Protein AF-A0A956M4M8-F1 (afdb_monomer)

Foldseek 3Di:
DLLDPDDDLDDDDDCPPLDDAAPQARDLEDEDQDDDQALVSVCSVLVSNPDDNGPLNVLVVVLVVQLVVDDDDPDDDPDDCPDDPSPDCDPVSHRHYHYDDDPPDCVVLSVLVNLLNNVVVLCCQFPNVDDPDDDDSDDDPVVSVVVVPDDRDDDPDDGHGPDDDDVVVVDDDDDPDPADPVNVVVLLVLLVCLVVVLVVVLVVPPDDDDDDPDDDDPPPFQDWDKAWDPPVVPPDRQKTKIWTFGDDDDPPTFIWIKMWGWDDDPPWIKIKIKTWQAKAFCVVCVVVVVVLCVVAPWDWDWDQDPVSRITTIMTMDMDTDDPSVCVSVRVSVRCSRRRVSSVVVNCVRPVPDRDDPVVCVVVVVVVNVVRD

Sequence (372 aa):
QFRMPGYPLVLVSTDVLQEGEDLHTFCSDVFHYGVAWTPSSMEQRIGRIDRVRSQTDRRLARLSSLADSRSPEPDSDASDRDAGAGAAIADQDKLQVYIPHLEDTVEVLQVRRVLSRMNTFLRLMHEGLTVDKREERRIDVKREIALFDRVVPQITEVLRTAFPINDALLNGRSRDLTIESTDVDEIQQRFAALPDVLKRLRKSTEGWVVERDGAVAPDEESIVPLEWEPMGSSPRRGFLLASARLPFRLRGGRVQPFSLLLGSHHRVPSVRCISPIGVVEFSQQVEQIRAWSERSHVRIGAIATKDHRSYNLTVEGDVLLGDPSHDAQRVASLIGRIVTSADRLEADLLPDRDRPLEEFRDNLDREGLYDE

Secondary structure (DSSP, 8-state):
-TTSTTS-S-----GGGGSS---TTT--EEE-SS--SSHHHHHHHHTTTSSTT-HHHHHHHHHHHHHHH-PPPS-S-TT--PPP-S----GGGSPEEE----TTSTHHHHHHHHHHHHHHHHHHHHT-----S---SS--HHHHHTTTT-PPPP--SPP--SSPP-HHHH---PPPPSS-HHHHHHHHHHHHTHHHHHHHHHHH-S------TT-----TTS---EEEPPGGG---TTEEEEEEEE--SSTT-EEEEEEEEEEEETTEEEEEEEEEEEEEEHHHHHHHHHHHHTT-SSEEEEEE-TTSSEEEEEEEEEEE--SHHHHHHHHHHHHHHHHHHHHHHHHHH-TT----HHHHHHHHHHHTTTT-

Nearest PDB structures (foldseek):
  3p0l-assembly1_A  TM=2.261E-01  e=3.678E-02  Homo sapiens
  7xzi-assembly1_9  TM=1.559E-01  e=6.249E+00  Chlamydomonas reinhardtii

pLDDT: mean 70.41, std 16.11, range [28.67, 92.25]

Radius of gyration: 26.83 Å; Cα contacts (8 Å, |Δi|>4): 400; chains: 1; bounding box: 57×56×78 Å

Structure (mmCIF, N/CA/C/O backbone):
data_AF-A0A956M4M8-F1
#
_entry.id   AF-A0A956M4M8-F1
#
loop_
_atom_site.group_PDB
_atom_site.id
_atom_site.type_symbol
_atom_site.label_atom_id
_atom_site.label_alt_id
_atom_site.label_comp_id
_atom_site.label_asym_id
_atom_site.label_entity_id
_atom_site.label_seq_id
_atom_site.pdbx_PDB_ins_code
_atom_site.Cartn_x
_atom_site.Cartn_y
_atom_site.Cartn_z
_atom_site.occupancy
_atom_site.B_iso_or_equiv
_atom_site.auth_seq_id
_atom_site.auth_comp_id
_atom_site.auth_asym_id
_atom_site.auth_atom_id
_atom_site.pdbx_PDB_model_num
ATOM 1 N N . GLN A 1 1 ? -12.928 -0.806 -9.665 1.00 51.50 1 GLN A N 1
ATOM 2 C CA . GLN A 1 1 ? -11.682 -0.069 -9.967 1.00 51.50 1 GLN A CA 1
ATOM 3 C C . GLN A 1 1 ? -10.855 0.172 -8.710 1.00 51.50 1 GLN A C 1
ATOM 5 O O . GLN A 1 1 ? -9.719 -0.249 -8.727 1.00 51.50 1 GLN A O 1
ATOM 10 N N . PHE A 1 2 ? -11.411 0.697 -7.608 1.00 61.09 2 PHE A N 1
ATOM 11 C CA . PHE A 1 2 ? -10.658 0.893 -6.350 1.00 61.09 2 PHE A CA 1
ATOM 12 C C . PHE A 1 2 ? -10.094 -0.397 -5.709 1.00 61.09 2 PHE A C 1
ATOM 14 O O . PHE A 1 2 ? -9.069 -0.378 -5.047 1.00 61.09 2 PHE A O 1
ATOM 21 N N . ARG A 1 3 ? -10.740 -1.552 -5.933 1.00 54.47 3 ARG A N 1
ATOM 22 C CA . ARG A 1 3 ? -10.228 -2.869 -5.501 1.00 54.47 3 ARG A CA 1
ATOM 23 C C . ARG A 1 3 ? -9.175 -3.470 -6.452 1.00 54.47 3 ARG A C 1
ATOM 25 O O . ARG A 1 3 ? -8.791 -4.618 -6.262 1.00 54.47 3 ARG A O 1
ATOM 32 N N . MET A 1 4 ? -8.792 -2.755 -7.513 1.00 49.16 4 MET A N 1
ATOM 33 C CA . MET A 1 4 ? -7.778 -3.194 -8.477 1.00 49.16 4 MET A CA 1
ATOM 34 C C . MET A 1 4 ? -6.457 -2.475 -8.181 1.00 49.16 4 MET A C 1
ATOM 36 O O . MET A 1 4 ? -6.488 -1.293 -7.837 1.00 49.16 4 MET A O 1
ATOM 40 N N . PRO A 1 5 ? -5.301 -3.130 -8.371 1.00 48.53 5 PRO A N 1
ATOM 41 C CA . PRO A 1 5 ? -4.002 -2.473 -8.284 1.00 48.53 5 PRO A CA 1
ATOM 42 C C . PRO A 1 5 ? -3.922 -1.250 -9.189 1.00 48.53 5 PRO A C 1
ATOM 44 O O . PRO A 1 5 ? -4.390 -1.278 -10.328 1.00 48.53 5 PRO A O 1
ATOM 47 N N . GLY A 1 6 ? -3.292 -0.192 -8.685 1.00 56.91 6 GLY A N 1
ATOM 48 C CA . GLY A 1 6 ? -2.880 0.950 -9.496 1.00 56.91 6 GLY A CA 1
ATOM 49 C C . GLY A 1 6 ? -3.874 2.109 -9.636 1.00 56.91 6 GLY A C 1
ATOM 50 O O . GLY A 1 6 ? -3.496 3.083 -10.280 1.00 56.91 6 GLY A O 1
ATOM 51 N N . TYR A 1 7 ? -5.078 2.081 -9.036 1.00 53.44 7 TYR A N 1
ATOM 52 C CA . TYR A 1 7 ? -6.035 3.206 -9.107 1.00 53.44 7 TYR A CA 1
ATOM 53 C C . TYR A 1 7 ? -6.988 3.312 -7.901 1.00 53.44 7 TYR A C 1
ATOM 55 O O . TYR A 1 7 ? -7.593 2.313 -7.518 1.00 53.44 7 TYR A O 1
ATOM 63 N N . PRO A 1 8 ? -7.390 4.544 -7.539 1.00 53.41 8 PRO A N 1
ATOM 64 C CA . PRO A 1 8 ? -6.612 5.559 -6.817 1.00 53.41 8 PRO A CA 1
ATOM 65 C C . PRO A 1 8 ? -6.249 5.133 -5.378 1.00 53.41 8 PRO A C 1
ATOM 67 O O . PRO A 1 8 ? -6.926 4.303 -4.790 1.00 53.41 8 PRO A O 1
ATOM 70 N N . LEU A 1 9 ? -5.221 5.760 -4.786 1.00 66.06 9 LEU A N 1
ATOM 71 C CA . LEU A 1 9 ? -4.810 5.577 -3.375 1.00 66.06 9 LEU A CA 1
ATOM 72 C C . LEU A 1 9 ? -5.803 6.183 -2.362 1.00 66.06 9 LEU A C 1
ATOM 74 O O . LEU A 1 9 ? -5.698 5.941 -1.164 1.00 66.06 9 LEU A O 1
ATOM 78 N N . VAL A 1 10 ? -6.764 6.982 -2.838 1.00 76.81 10 VAL A N 1
ATOM 79 C CA . VAL A 1 10 ? -7.747 7.693 -2.015 1.00 76.81 10 VAL A CA 1
ATOM 80 C C . VAL A 1 10 ? -9.135 7.520 -2.622 1.00 76.81 10 VAL A C 1
ATOM 82 O O . VAL A 1 10 ? -9.352 7.833 -3.794 1.00 76.81 10 VAL A O 1
ATOM 85 N N . LEU A 1 11 ? -10.082 7.050 -1.811 1.00 80.19 11 LEU A N 1
ATOM 86 C CA . LEU A 1 11 ? -11.500 6.987 -2.153 1.00 80.19 11 LEU A CA 1
ATOM 87 C C . LEU A 1 11 ? -12.255 8.053 -1.368 1.00 80.19 11 LEU A C 1
ATOM 89 O O . LEU A 1 11 ? -12.300 8.012 -0.141 1.00 80.19 11 LEU A O 1
ATOM 93 N N . VAL A 1 12 ? -12.888 8.979 -2.082 1.00 84.69 12 VAL A N 1
ATOM 94 C CA . VAL A 1 12 ? -13.810 9.943 -1.481 1.00 84.69 12 VAL A CA 1
ATOM 95 C C . VAL A 1 12 ? -15.227 9.464 -1.736 1.00 84.69 12 VAL A C 1
ATOM 97 O O . VAL A 1 12 ? -15.618 9.228 -2.878 1.00 84.69 12 VAL A O 1
ATOM 100 N N . SER A 1 13 ? -16.002 9.324 -0.668 1.00 79.94 13 SER A N 1
ATOM 101 C CA . SER A 1 13 ? -17.404 8.939 -0.752 1.00 79.94 13 SER A CA 1
ATOM 102 C C . SER A 1 13 ? -18.232 9.644 0.307 1.00 79.94 13 SER A C 1
ATOM 104 O O . SER A 1 13 ? -17.742 10.013 1.372 1.00 79.94 13 SER A O 1
ATOM 106 N N . THR A 1 14 ? -19.518 9.787 0.010 1.00 81.94 14 THR A N 1
ATOM 107 C CA . THR A 1 14 ? -20.555 10.130 0.979 1.00 81.94 14 THR A CA 1
ATOM 108 C C . THR A 1 14 ? -21.111 8.857 1.628 1.00 81.94 14 THR A C 1
ATOM 110 O O . THR A 1 14 ? -20.577 7.757 1.448 1.00 81.94 14 THR A O 1
ATOM 113 N N . ASP A 1 15 ? -22.224 8.997 2.347 1.00 72.88 15 ASP A N 1
ATOM 114 C CA . ASP A 1 15 ? -22.912 7.915 3.052 1.00 72.88 15 ASP A CA 1
ATOM 115 C C . ASP A 1 15 ? -23.394 6.759 2.150 1.00 72.88 15 ASP A C 1
ATOM 117 O O . ASP A 1 15 ? -23.782 5.713 2.654 1.00 72.88 15 ASP A O 1
ATOM 121 N N . VAL A 1 16 ? -23.301 6.896 0.824 1.00 76.88 16 VAL A N 1
ATOM 122 C CA . VAL A 1 16 ? -23.633 5.846 -0.154 1.00 76.88 16 VAL A CA 1
ATOM 123 C C . VAL A 1 16 ? -22.795 4.574 0.036 1.00 76.88 16 VAL A C 1
ATOM 125 O O . VAL A 1 16 ? -23.303 3.481 -0.183 1.00 76.88 16 VAL A O 1
ATOM 128 N N . LEU A 1 17 ? -21.540 4.690 0.488 1.00 71.94 17 LEU A N 1
ATOM 129 C CA . LEU A 1 17 ? -20.666 3.535 0.759 1.00 71.94 17 LEU A CA 1
ATOM 130 C C . LEU A 1 17 ? -20.768 2.996 2.194 1.00 71.94 17 LEU A C 1
ATOM 132 O O . LEU A 1 17 ? -19.987 2.128 2.589 1.00 71.94 17 LEU A O 1
ATOM 136 N N . GLN A 1 18 ? -21.731 3.480 2.986 1.00 65.00 18 GLN A N 1
ATOM 137 C CA . GLN A 1 18 ? -22.000 2.906 4.307 1.00 65.00 18 GLN A CA 1
ATOM 138 C C . GLN A 1 18 ? -22.502 1.467 4.229 1.00 65.00 18 GLN A C 1
ATOM 140 O O . GLN A 1 18 ? -22.387 0.745 5.220 1.00 65.00 18 GLN A O 1
ATOM 145 N N . GLU A 1 19 ? -23.025 1.041 3.078 1.00 67.00 19 GLU A N 1
ATOM 146 C CA . GLU A 1 19 ? -23.580 -0.285 2.829 1.00 67.00 19 GLU A CA 1
ATOM 147 C C . GLU A 1 19 ? -22.966 -0.905 1.563 1.00 67.00 19 GLU A C 1
ATOM 149 O O . GLU A 1 19 ? -22.584 -0.207 0.629 1.00 67.00 19 GLU A O 1
ATOM 154 N N . GLY A 1 20 ? -22.834 -2.234 1.538 1.00 68.19 20 GLY A N 1
ATOM 155 C CA . GLY A 1 20 ? -22.512 -2.986 0.315 1.00 68.19 20 GLY A CA 1
ATOM 156 C C . GLY A 1 20 ? -21.042 -3.086 -0.114 1.00 68.19 20 GLY A C 1
ATOM 157 O O . GLY A 1 20 ? -20.726 -4.006 -0.861 1.00 68.19 20 GLY A O 1
ATOM 158 N N . GLU A 1 21 ? -20.130 -2.238 0.379 1.00 76.88 21 GLU A N 1
ATOM 159 C CA . GLU A 1 21 ? -18.721 -2.274 -0.052 1.00 76.88 21 GLU A CA 1
ATOM 160 C C . GLU A 1 21 ? -17.730 -2.701 1.043 1.00 76.88 21 GLU A C 1
ATOM 162 O O . GLU A 1 21 ? -17.903 -2.412 2.233 1.00 76.88 21 GLU A O 1
ATOM 167 N N . ASP A 1 22 ? -16.674 -3.394 0.610 1.00 81.06 22 ASP A N 1
ATOM 168 C CA . ASP A 1 22 ? -15.575 -3.896 1.428 1.00 81.06 22 ASP A CA 1
ATOM 169 C C . ASP A 1 22 ? -14.269 -3.222 1.001 1.00 81.06 22 ASP A C 1
ATOM 171 O O . ASP A 1 22 ? -13.766 -3.468 -0.097 1.00 81.06 22 ASP A O 1
ATOM 175 N N . LEU A 1 23 ? -13.711 -2.388 1.884 1.00 86.12 23 LEU A N 1
ATOM 176 C CA . LEU A 1 23 ? -12.496 -1.598 1.632 1.00 86.12 23 LEU A CA 1
ATOM 177 C C . LEU A 1 23 ? -11.291 -2.078 2.460 1.00 86.12 23 LEU A C 1
ATOM 179 O O . LEU A 1 23 ? -10.148 -1.772 2.139 1.00 86.12 23 LEU A O 1
ATOM 183 N N . HIS A 1 24 ? -11.544 -2.909 3.474 1.00 84.69 24 HIS A N 1
ATOM 184 C CA . HIS A 1 24 ? -10.564 -3.472 4.410 1.00 84.69 24 HIS A CA 1
ATOM 185 C C . HIS A 1 24 ? -9.311 -4.082 3.782 1.00 84.69 24 HIS A C 1
ATOM 187 O O . HIS A 1 24 ? -8.269 -4.134 4.425 1.00 84.69 24 HIS A O 1
ATOM 193 N N . THR A 1 25 ? -9.378 -4.577 2.545 1.00 80.19 25 THR A N 1
ATOM 194 C CA . THR A 1 25 ? -8.235 -5.247 1.918 1.00 80.19 25 THR A CA 1
ATOM 195 C C . THR A 1 25 ? -7.085 -4.289 1.601 1.00 80.19 25 THR A C 1
ATOM 197 O O . THR A 1 25 ? -5.939 -4.730 1.670 1.00 80.19 25 THR A O 1
ATOM 200 N N . PHE A 1 26 ? -7.375 -3.027 1.273 1.00 79.31 26 PHE A N 1
ATOM 201 C CA . PHE A 1 26 ? -6.398 -2.073 0.726 1.00 79.31 26 PHE A CA 1
ATOM 202 C C . PHE A 1 26 ? -6.385 -0.716 1.438 1.00 79.31 26 PHE A C 1
ATOM 204 O O . PHE A 1 26 ? -5.693 0.194 0.991 1.00 79.31 26 PHE A O 1
ATOM 211 N N . CYS A 1 27 ? -7.169 -0.561 2.504 1.00 85.12 27 CYS A N 1
ATOM 212 C CA . CYS A 1 27 ? -7.181 0.657 3.300 1.00 85.12 27 CYS A CA 1
ATOM 213 C C . CYS A 1 27 ? -6.757 0.356 4.740 1.00 85.12 27 CYS A C 1
ATOM 215 O O . CYS A 1 27 ? -7.161 -0.658 5.312 1.00 85.12 27 CYS A O 1
ATOM 217 N N . SER A 1 28 ? -5.997 1.279 5.327 1.00 88.38 28 SER A N 1
ATOM 218 C CA . SER A 1 28 ? -5.659 1.339 6.757 1.00 88.38 28 SER A CA 1
ATOM 219 C C . SER A 1 28 ? -6.009 2.686 7.398 1.00 88.38 28 SER A C 1
ATOM 221 O O . SER A 1 28 ? -5.875 2.843 8.610 1.00 88.38 28 SER A O 1
ATOM 223 N N . ASP A 1 29 ? -6.477 3.641 6.592 1.00 90.38 29 ASP A N 1
ATOM 224 C CA . ASP A 1 29 ? -6.674 5.035 6.971 1.00 90.38 29 ASP A CA 1
ATOM 225 C C . ASP A 1 29 ? -8.063 5.499 6.526 1.00 90.38 29 ASP A C 1
ATOM 227 O O . ASP A 1 29 ? -8.476 5.266 5.385 1.00 90.38 29 ASP A O 1
ATOM 231 N N . VAL A 1 30 ? -8.793 6.168 7.418 1.00 90.62 30 VAL A N 1
ATOM 232 C CA . VAL A 1 30 ? -10.118 6.727 7.124 1.00 90.62 30 VAL A CA 1
ATOM 233 C C . VAL A 1 30 ? -10.246 8.152 7.626 1.00 90.62 30 VAL A C 1
ATOM 235 O O . VAL A 1 30 ? -9.870 8.465 8.749 1.00 90.62 30 VAL A O 1
ATOM 238 N N . PHE A 1 31 ? -10.825 9.013 6.791 1.00 91.50 31 PHE A N 1
ATOM 239 C CA . PHE A 1 31 ? -11.091 10.410 7.111 1.00 91.50 31 PHE A CA 1
ATOM 240 C C . PHE A 1 31 ? -12.599 10.652 7.141 1.00 91.50 31 PHE A C 1
ATOM 242 O O . PHE A 1 31 ? -13.288 10.540 6.124 1.00 91.50 31 PHE A O 1
ATOM 249 N N . HIS A 1 32 ? -13.128 11.011 8.308 1.00 90.31 32 HIS A N 1
ATOM 250 C CA . HIS A 1 32 ? -14.536 11.341 8.492 1.00 90.31 32 HIS A CA 1
ATOM 251 C C . HIS A 1 32 ? -14.748 12.857 8.500 1.00 90.31 32 HIS A C 1
ATOM 253 O O . HIS A 1 32 ? -14.761 13.484 9.553 1.00 90.31 32 HIS A O 1
ATOM 259 N N . TYR A 1 33 ? -14.998 13.433 7.318 1.00 85.94 33 TYR A N 1
ATOM 260 C CA . TYR A 1 33 ? -15.371 14.852 7.146 1.00 85.94 33 TYR A CA 1
ATOM 261 C C . TYR A 1 33 ? -16.768 15.211 7.686 1.00 85.94 33 TYR A C 1
ATOM 263 O O . TYR A 1 33 ? -17.164 16.371 7.689 1.00 85.94 33 TYR A O 1
ATOM 271 N N . GLY A 1 34 ? -17.528 14.219 8.146 1.00 80.75 34 GLY A N 1
ATOM 272 C CA . GLY A 1 34 ? -18.782 14.413 8.857 1.00 80.75 34 GLY A CA 1
ATOM 273 C C . GLY A 1 34 ? -18.942 13.327 9.909 1.00 80.75 34 GLY A C 1
ATOM 274 O O . GLY A 1 34 ? -18.909 12.134 9.591 1.00 80.75 34 GLY A O 1
ATOM 275 N N . VAL A 1 35 ? -19.118 13.732 11.164 1.00 79.88 35 VAL A N 1
ATOM 276 C CA . VAL A 1 35 ? -19.219 12.797 12.285 1.00 79.88 35 VAL A CA 1
ATOM 277 C C . VAL A 1 35 ? -20.648 12.285 12.407 1.00 79.88 35 VAL A C 1
ATOM 279 O O . VAL A 1 35 ? -21.599 13.060 12.504 1.00 79.88 35 VAL A O 1
ATOM 282 N N . ALA A 1 36 ? -20.814 10.964 12.409 1.00 80.75 36 ALA A N 1
ATOM 283 C CA . ALA A 1 36 ? -22.107 10.360 12.696 1.00 80.75 36 ALA A CA 1
ATOM 284 C C . ALA A 1 36 ? -22.514 10.619 14.158 1.00 80.75 36 ALA A C 1
ATOM 286 O O . ALA A 1 36 ? -21.696 10.547 15.071 1.00 80.75 36 ALA A O 1
ATOM 287 N N . TRP A 1 37 ? -23.801 10.874 14.394 1.00 71.94 37 TRP A N 1
ATOM 288 C CA . TRP A 1 37 ? -24.334 11.194 15.727 1.00 71.94 37 TRP A CA 1
ATOM 289 C C . TRP A 1 37 ? -24.334 10.010 16.712 1.00 71.94 37 TRP A C 1
ATOM 291 O O . TRP A 1 37 ? -24.462 10.203 17.929 1.00 71.94 37 TRP A O 1
ATOM 301 N N . THR A 1 38 ? -24.223 8.790 16.190 1.00 81.56 38 THR A N 1
ATOM 302 C CA . THR A 1 38 ? -24.354 7.522 16.914 1.00 81.56 38 THR A CA 1
ATOM 303 C C . THR A 1 38 ? -23.083 6.679 16.772 1.00 81.56 38 THR A C 1
ATOM 305 O O . THR A 1 38 ? -22.591 6.517 15.653 1.00 81.56 38 THR A O 1
ATOM 308 N N . PRO A 1 39 ? -22.580 6.073 17.868 1.00 84.81 39 PRO A N 1
ATOM 309 C CA . PRO A 1 39 ? -21.414 5.186 17.827 1.00 84.81 39 PRO A CA 1
ATOM 310 C C . PRO A 1 39 ? -21.569 4.046 16.832 1.00 84.81 39 PRO A C 1
ATOM 312 O O . PRO A 1 39 ? -20.666 3.797 16.052 1.00 84.81 39 PRO A O 1
ATOM 315 N N . SER A 1 40 ? -22.745 3.416 16.787 1.00 84.94 40 SER A N 1
ATOM 316 C CA . SER A 1 40 ? -23.006 2.294 15.882 1.00 84.94 40 SER A CA 1
ATOM 317 C C . SER A 1 40 ? -22.833 2.670 14.410 1.00 84.94 40 SER A C 1
ATOM 319 O O . SER A 1 40 ? -22.326 1.874 13.631 1.00 84.94 40 SER A O 1
ATOM 321 N N . SER A 1 41 ? -23.214 3.890 14.023 1.00 85.69 41 SER A N 1
ATOM 322 C CA . SER A 1 41 ? -23.031 4.367 12.649 1.00 85.69 41 SER A CA 1
ATOM 323 C C . SER A 1 41 ? -21.570 4.701 12.357 1.00 85.69 41 SER A C 1
ATOM 325 O O . SER A 1 41 ? -21.123 4.516 11.230 1.00 85.69 41 SER A O 1
ATOM 327 N N . MET A 1 42 ? -20.817 5.167 13.358 1.00 88.00 42 MET A N 1
ATOM 328 C CA . MET A 1 42 ? -19.375 5.366 13.221 1.00 88.00 42 MET A CA 1
ATOM 329 C C . MET A 1 42 ? -18.645 4.026 13.063 1.00 88.00 42 MET A C 1
ATOM 331 O O . MET A 1 42 ? -17.899 3.849 12.107 1.00 88.00 42 MET A O 1
ATOM 335 N N . GLU A 1 43 ? -18.951 3.052 13.918 1.00 87.75 43 GLU A N 1
ATOM 336 C CA . GLU A 1 43 ? -18.418 1.686 13.848 1.00 87.75 43 GLU A CA 1
ATOM 337 C C . GLU A 1 43 ? -18.761 0.995 12.527 1.00 87.75 43 GLU A C 1
ATOM 339 O O . GLU A 1 43 ? -17.915 0.348 11.926 1.00 87.75 43 GLU A O 1
ATOM 344 N N . GLN A 1 44 ? -19.972 1.177 11.995 1.00 85.75 44 GLN A N 1
ATOM 345 C CA . GLN A 1 44 ? -20.328 0.640 10.677 1.00 85.75 44 GLN A CA 1
ATOM 346 C C . GLN A 1 44 ? -19.506 1.253 9.536 1.00 85.75 44 GLN A C 1
ATOM 348 O O . GLN A 1 44 ? -19.196 0.552 8.572 1.00 85.75 44 GLN A O 1
ATOM 353 N N . ARG A 1 45 ? -19.159 2.546 9.627 1.00 87.88 45 ARG A N 1
ATOM 354 C CA . ARG A 1 45 ? -18.303 3.229 8.644 1.00 87.88 45 ARG A CA 1
ATOM 355 C C . ARG A 1 45 ? -16.855 2.755 8.756 1.00 87.88 45 ARG A C 1
ATOM 357 O O . ARG A 1 45 ? -16.269 2.389 7.741 1.00 87.88 45 ARG A O 1
ATOM 364 N N . ILE A 1 46 ? -16.307 2.715 9.971 1.00 89.75 46 ILE A N 1
ATOM 365 C CA . ILE A 1 46 ? -14.943 2.239 10.248 1.00 89.75 46 ILE A CA 1
ATOM 366 C C . ILE A 1 46 ? -14.813 0.758 9.879 1.00 89.75 46 ILE A C 1
ATOM 368 O O . ILE A 1 46 ? -13.872 0.371 9.191 1.00 89.75 46 ILE A O 1
ATOM 372 N N . GLY A 1 47 ? -15.819 -0.051 10.205 1.00 88.75 47 GLY A N 1
ATOM 373 C CA . GLY A 1 47 ? -15.904 -1.479 9.901 1.00 88.75 47 GLY A CA 1
ATOM 374 C C . GLY A 1 47 ? -15.965 -1.817 8.409 1.00 88.75 47 GLY A C 1
ATOM 375 O O . GLY A 1 47 ? -15.949 -2.990 8.048 1.00 88.75 47 GLY A O 1
ATOM 376 N N . ARG A 1 48 ? -16.008 -0.828 7.503 1.00 87.56 48 ARG A N 1
ATOM 377 C CA . ARG A 1 48 ? -15.742 -1.049 6.067 1.00 87.56 48 ARG A CA 1
ATOM 378 C C . ARG A 1 48 ? -14.274 -1.383 5.810 1.00 87.56 48 ARG A C 1
ATOM 380 O O . ARG A 1 48 ? -13.967 -2.077 4.833 1.00 87.56 48 ARG A O 1
ATOM 387 N N . ILE A 1 49 ? -13.404 -0.906 6.698 1.00 89.50 49 ILE A N 1
ATOM 388 C CA . ILE A 1 49 ? -11.952 -1.036 6.667 1.00 89.50 49 ILE A CA 1
ATOM 389 C C . ILE A 1 49 ? -11.456 -1.941 7.803 1.00 89.50 49 ILE A C 1
ATOM 391 O O . ILE A 1 49 ? -10.593 -2.784 7.575 1.00 89.50 49 ILE A O 1
ATOM 395 N N . ASP A 1 50 ? -12.040 -1.829 8.995 1.00 90.50 50 ASP A N 1
ATOM 396 C CA . ASP A 1 50 ? -11.704 -2.683 10.133 1.00 90.50 50 ASP A CA 1
ATOM 397 C C . ASP A 1 50 ? -12.451 -4.021 10.073 1.00 90.50 50 ASP A C 1
ATOM 399 O O . ASP A 1 50 ? -13.612 -4.141 10.471 1.00 90.50 50 ASP A O 1
ATOM 403 N N . ARG A 1 51 ? -11.808 -5.032 9.485 1.00 87.81 51 ARG A N 1
ATOM 404 C CA . ARG A 1 51 ? -12.341 -6.394 9.357 1.00 87.81 51 ARG A CA 1
ATOM 405 C C . ARG A 1 51 ? -11.248 -7.435 9.530 1.00 87.81 51 ARG A C 1
ATOM 407 O O . ARG A 1 51 ? -10.065 -7.149 9.376 1.00 87.81 51 ARG A O 1
ATOM 414 N N . VAL A 1 52 ? -11.670 -8.680 9.747 1.00 84.12 52 VAL A N 1
ATOM 415 C CA . VAL A 1 52 ? -10.781 -9.848 9.714 1.00 84.12 52 VAL A CA 1
ATOM 416 C C . VAL A 1 52 ? -10.017 -9.874 8.390 1.00 84.12 52 VAL A C 1
ATOM 418 O O . VAL A 1 52 ? -10.617 -9.765 7.320 1.00 84.12 52 VAL A O 1
ATOM 421 N N . ARG A 1 53 ? -8.694 -10.044 8.463 1.00 83.56 53 ARG A N 1
ATOM 422 C CA . ARG A 1 53 ? -7.758 -9.974 7.334 1.00 83.56 53 ARG A CA 1
ATOM 423 C C . ARG A 1 53 ? -7.740 -8.624 6.620 1.00 83.56 53 ARG A C 1
ATOM 425 O O . ARG A 1 53 ? -7.393 -8.586 5.437 1.00 83.56 53 ARG A O 1
ATOM 432 N N . SER A 1 54 ? -8.082 -7.528 7.295 1.00 88.31 54 SER A N 1
ATOM 433 C CA . SER A 1 54 ? -7.812 -6.177 6.795 1.00 88.31 54 SER A CA 1
ATOM 434 C C . SER A 1 54 ? -6.315 -5.951 6.558 1.00 88.31 54 SER A C 1
ATOM 436 O O . SER A 1 54 ? -5.468 -6.736 6.989 1.00 88.31 54 SER A O 1
ATOM 438 N N . GLN A 1 55 ? -5.965 -4.880 5.848 1.00 84.69 55 GLN A N 1
ATOM 439 C CA . GLN A 1 55 ? -4.574 -4.471 5.671 1.00 84.69 55 GLN A CA 1
ATOM 440 C C . GLN A 1 55 ? -3.873 -4.292 7.026 1.00 84.69 55 GLN A C 1
ATOM 442 O O . GLN A 1 55 ? -2.772 -4.811 7.206 1.00 84.69 55 GLN A O 1
ATOM 447 N N . THR A 1 56 ? -4.538 -3.637 7.981 1.00 87.81 56 THR A N 1
ATOM 448 C CA . THR A 1 56 ? -4.053 -3.465 9.355 1.00 87.81 56 THR A CA 1
ATOM 449 C C . THR A 1 56 ? -3.904 -4.806 10.077 1.00 87.81 56 THR A C 1
ATOM 451 O O . THR A 1 56 ? -2.834 -5.081 10.603 1.00 87.81 56 THR A O 1
ATOM 454 N N . ASP A 1 57 ? -4.914 -5.683 10.048 1.00 87.50 57 ASP A N 1
ATOM 455 C CA . ASP A 1 57 ? -4.858 -7.003 10.702 1.00 87.50 57 ASP A CA 1
ATOM 456 C C . 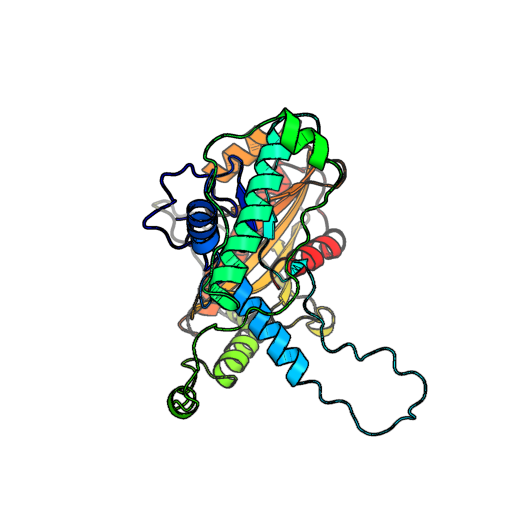ASP A 1 57 ? -3.683 -7.848 10.182 1.00 87.50 57 ASP A C 1
ATOM 458 O O . ASP A 1 57 ? -2.888 -8.382 10.954 1.00 87.50 57 ASP A O 1
ATOM 462 N N . ARG A 1 58 ? -3.488 -7.894 8.856 1.00 85.75 58 ARG A N 1
ATOM 463 C CA . ARG A 1 58 ? -2.357 -8.613 8.245 1.00 85.75 58 ARG A CA 1
ATOM 464 C C . ARG A 1 58 ? -1.004 -8.000 8.613 1.00 85.75 58 ARG A C 1
ATOM 466 O O . ARG A 1 58 ? -0.051 -8.748 8.834 1.00 85.75 58 ARG A O 1
ATOM 473 N N . ARG A 1 59 ? -0.909 -6.666 8.679 1.00 84.06 59 ARG A N 1
ATOM 474 C CA . ARG A 1 59 ? 0.302 -5.952 9.118 1.00 84.06 59 ARG A CA 1
ATOM 475 C C . ARG A 1 59 ? 0.642 -6.315 10.565 1.00 84.06 59 ARG A C 1
ATOM 477 O O . ARG A 1 59 ? 1.767 -6.728 10.834 1.00 84.06 59 ARG A O 1
ATOM 484 N N . LEU A 1 60 ? -0.336 -6.231 11.468 1.00 85.00 60 LEU A N 1
ATOM 485 C CA . LEU A 1 60 ? -0.166 -6.554 12.885 1.00 85.00 60 LEU A CA 1
ATOM 486 C C . LEU A 1 60 ? 0.208 -8.026 13.093 1.00 85.00 60 LEU A C 1
ATOM 488 O O . LEU A 1 60 ? 1.175 -8.305 13.793 1.00 85.00 60 LEU A O 1
ATOM 492 N N . ALA A 1 61 ? -0.470 -8.959 12.418 1.00 81.81 61 ALA A N 1
ATOM 493 C CA . ALA A 1 61 ? -0.149 -10.385 12.493 1.00 81.81 61 ALA A CA 1
ATOM 494 C C . ALA A 1 61 ? 1.300 -10.685 12.064 1.00 81.81 61 ALA A C 1
ATOM 496 O O . ALA A 1 61 ? 1.990 -11.483 12.703 1.00 81.81 61 ALA A O 1
ATOM 497 N N . ARG A 1 62 ? 1.792 -10.012 11.013 1.00 77.31 62 ARG A N 1
ATOM 498 C CA . ARG A 1 62 ? 3.189 -10.123 10.569 1.00 77.31 62 ARG A CA 1
ATOM 499 C C . ARG A 1 62 ? 4.152 -9.608 11.638 1.00 77.31 62 ARG A C 1
ATOM 501 O O . ARG A 1 62 ? 5.110 -10.308 11.962 1.00 77.31 62 ARG A O 1
ATOM 508 N N . LEU A 1 63 ? 3.892 -8.430 12.206 1.00 78.44 63 LEU A N 1
ATOM 509 C CA . LEU A 1 63 ? 4.722 -7.848 13.267 1.00 78.44 63 LEU A CA 1
ATOM 510 C C . LEU A 1 63 ? 4.764 -8.734 14.520 1.00 78.44 63 LEU A C 1
ATOM 512 O O . LEU A 1 63 ? 5.847 -8.980 15.048 1.00 78.44 63 LEU A O 1
ATOM 516 N N . SER A 1 64 ? 3.623 -9.286 14.940 1.00 75.06 64 SER A N 1
ATOM 517 C CA . SER A 1 64 ? 3.551 -10.228 16.063 1.00 75.06 64 SER A CA 1
ATOM 518 C C . SER A 1 64 ? 4.358 -11.503 15.796 1.00 75.06 64 SER A C 1
ATOM 520 O O . SER A 1 64 ? 5.170 -11.890 16.628 1.00 75.06 64 SER A O 1
ATOM 522 N N . SER A 1 65 ? 4.242 -12.097 14.601 1.00 70.31 65 SER A N 1
ATOM 523 C CA . SER A 1 65 ? 5.019 -13.297 14.242 1.00 70.31 65 SER A CA 1
ATOM 524 C C . SER A 1 65 ? 6.538 -13.061 14.233 1.00 70.31 65 SER A C 1
ATOM 526 O O . SER A 1 65 ? 7.318 -13.934 14.616 1.00 70.31 65 SER A O 1
ATOM 528 N N . LEU A 1 66 ? 6.971 -11.859 13.834 1.00 66.75 66 LEU A N 1
ATOM 529 C CA . LEU A 1 66 ? 8.378 -11.459 13.856 1.00 66.75 66 LEU A CA 1
ATOM 530 C C . LEU A 1 66 ? 8.884 -11.269 15.290 1.00 66.75 66 LEU A C 1
ATOM 532 O O . LEU A 1 66 ? 10.029 -11.623 15.575 1.00 66.75 66 LEU A O 1
ATOM 536 N N . ALA A 1 67 ? 8.045 -10.746 16.185 1.00 64.38 67 ALA A N 1
ATOM 537 C CA . ALA A 1 67 ? 8.367 -10.621 17.602 1.00 64.38 67 ALA A CA 1
ATOM 538 C C . ALA A 1 67 ? 8.523 -11.997 18.276 1.00 64.38 67 ALA A C 1
ATOM 540 O O . ALA A 1 67 ? 9.499 -12.199 18.992 1.00 64.38 67 ALA A O 1
ATOM 541 N N . ASP A 1 68 ? 7.648 -12.960 17.966 1.00 61.50 68 ASP A N 1
ATOM 542 C CA . ASP A 1 68 ? 7.702 -14.323 18.521 1.00 61.50 68 ASP A CA 1
ATOM 543 C C . ASP A 1 68 ? 8.930 -15.120 18.039 1.00 61.50 68 ASP A C 1
ATOM 545 O O . ASP A 1 68 ? 9.482 -15.945 18.767 1.00 61.50 68 ASP A O 1
ATOM 549 N N . SER A 1 69 ? 9.404 -14.855 16.815 1.00 57.38 69 SER A N 1
ATOM 550 C CA . SER A 1 69 ? 10.591 -15.512 16.240 1.00 57.38 69 SER A CA 1
ATOM 551 C C . SER A 1 69 ? 11.929 -15.049 16.840 1.00 57.38 69 SER A C 1
ATOM 553 O O . SER A 1 69 ? 12.947 -15.723 16.677 1.00 57.38 69 SER A O 1
ATOM 555 N N . ARG A 1 70 ? 11.946 -13.919 17.561 1.00 52.34 70 ARG A N 1
ATOM 556 C CA . ARG A 1 70 ? 13.121 -13.410 18.283 1.00 52.34 70 ARG A CA 1
ATOM 557 C C . ARG A 1 70 ? 13.082 -13.894 19.731 1.00 52.34 70 ARG A C 1
ATOM 559 O O . ARG A 1 70 ? 12.758 -13.142 20.643 1.00 52.34 70 ARG A O 1
ATOM 566 N N . SER A 1 71 ? 13.417 -15.163 19.952 1.00 42.16 71 SER A N 1
ATOM 567 C CA . SER A 1 71 ? 13.718 -15.635 21.309 1.00 42.16 71 SER A CA 1
ATOM 568 C C . SER A 1 71 ? 14.980 -14.925 21.837 1.00 42.16 71 SER A C 1
ATOM 570 O O . SER A 1 71 ? 15.924 -14.756 21.063 1.00 42.16 71 SER A O 1
ATOM 572 N N . PRO A 1 72 ? 15.035 -14.504 23.115 1.00 45.72 72 PRO A N 1
ATOM 573 C CA . PRO A 1 72 ? 16.248 -13.935 23.689 1.00 45.72 72 PRO A CA 1
ATOM 574 C C . PRO A 1 72 ? 17.300 -15.037 23.835 1.00 45.72 72 PRO A C 1
ATOM 576 O O . PRO A 1 72 ? 17.009 -16.091 24.404 1.00 45.72 72 PRO A O 1
ATOM 579 N N . GLU A 1 73 ? 18.517 -14.802 23.341 1.00 38.00 73 GLU A N 1
ATOM 580 C CA . GLU A 1 73 ? 19.653 -15.654 23.690 1.00 38.00 73 GLU A CA 1
ATOM 581 C C . GLU A 1 73 ? 19.844 -15.635 25.219 1.00 38.00 73 GLU A C 1
ATOM 583 O O . GLU A 1 73 ? 19.837 -14.557 25.828 1.00 38.00 73 GLU A O 1
ATOM 588 N N . PRO A 1 74 ? 19.985 -16.799 25.873 1.00 44.56 74 PRO A N 1
ATOM 589 C CA . PRO A 1 74 ? 20.372 -16.851 27.266 1.00 44.56 74 PRO A CA 1
ATOM 590 C C . PRO A 1 74 ? 21.888 -16.675 27.300 1.00 44.56 74 PRO A C 1
ATOM 592 O O . PRO A 1 74 ? 22.594 -17.592 26.907 1.00 44.56 74 PRO A O 1
ATOM 595 N N . ASP A 1 75 ? 22.360 -15.478 27.649 1.00 46.69 75 ASP A N 1
ATOM 596 C CA . ASP A 1 75 ? 23.584 -15.232 28.433 1.00 46.69 75 ASP A CA 1
ATOM 597 C C . ASP A 1 75 ? 24.047 -13.773 28.265 1.00 46.69 75 ASP A C 1
ATOM 599 O O . ASP A 1 75 ? 24.837 -13.427 27.391 1.00 46.69 75 ASP A O 1
ATOM 603 N N . SER A 1 76 ? 23.549 -12.881 29.124 1.00 38.66 76 SER A N 1
ATOM 604 C CA . SER A 1 76 ? 24.356 -11.813 29.738 1.00 38.66 76 SER A CA 1
ATOM 605 C C . SER A 1 76 ? 23.547 -11.060 30.800 1.00 38.66 76 SER A C 1
ATOM 607 O O . SER A 1 76 ? 22.422 -10.617 30.590 1.00 38.66 76 SER A O 1
ATOM 609 N N . ASP A 1 77 ? 24.152 -11.033 31.980 1.00 40.19 77 ASP A N 1
ATOM 610 C CA . ASP A 1 77 ? 23.904 -10.286 33.209 1.00 40.19 77 ASP A CA 1
ATOM 611 C C . ASP A 1 77 ? 22.653 -9.398 33.339 1.00 40.19 77 ASP A C 1
ATOM 613 O O . ASP A 1 77 ? 22.451 -8.362 32.707 1.00 40.19 77 ASP A O 1
ATOM 617 N N . ALA A 1 78 ? 21.838 -9.800 34.314 1.00 42.28 78 ALA A N 1
ATOM 618 C CA . ALA A 1 78 ? 20.669 -9.099 34.805 1.00 42.28 78 ALA A CA 1
ATOM 619 C C . ALA A 1 78 ? 21.054 -7.928 35.727 1.00 42.28 78 ALA A C 1
ATOM 621 O O . ALA A 1 78 ? 21.170 -8.112 36.938 1.00 42.28 78 ALA A O 1
ATOM 622 N N . SER A 1 79 ? 21.152 -6.712 35.186 1.00 37.16 79 SER A N 1
ATOM 623 C CA . SER A 1 79 ? 20.957 -5.502 36.007 1.00 37.16 79 SER A CA 1
ATOM 624 C C . SER A 1 79 ? 20.387 -4.277 35.292 1.00 37.16 79 SER A C 1
ATOM 626 O O . SER A 1 79 ? 19.856 -3.423 35.988 1.00 37.16 79 SER A O 1
ATOM 628 N N . ASP A 1 80 ? 20.348 -4.226 33.958 1.00 34.50 80 ASP A N 1
ATOM 629 C CA . ASP A 1 80 ? 19.671 -3.149 33.216 1.00 34.50 80 ASP A CA 1
ATOM 630 C C . ASP A 1 80 ? 18.494 -3.719 32.415 1.00 34.50 80 ASP A C 1
ATOM 632 O O . ASP A 1 80 ? 18.554 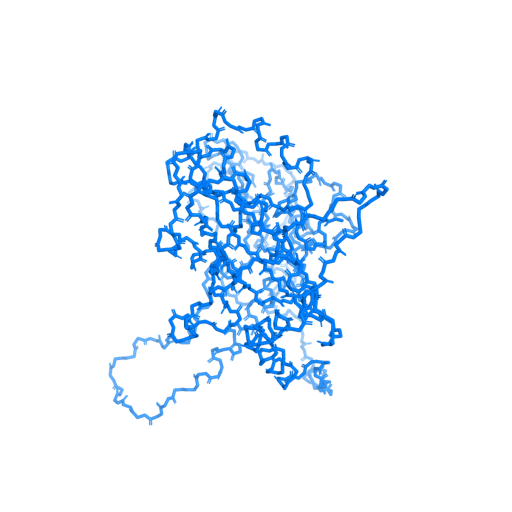-3.927 31.206 1.00 34.50 80 ASP A O 1
ATOM 636 N N . ARG A 1 81 ? 17.405 -4.049 33.118 1.00 36.38 81 ARG A N 1
ATOM 637 C CA . ARG A 1 81 ? 16.138 -4.448 32.488 1.00 36.38 81 ARG A CA 1
ATOM 638 C C . ARG A 1 81 ? 15.240 -3.228 32.302 1.00 36.38 81 ARG A C 1
ATOM 640 O O . ARG A 1 81 ? 14.233 -3.104 32.993 1.00 36.38 81 ARG A O 1
ATOM 647 N N . ASP A 1 82 ? 15.579 -2.376 31.339 1.00 30.16 82 ASP A N 1
ATOM 648 C CA . ASP A 1 82 ? 14.534 -1.667 30.601 1.00 30.16 82 ASP A CA 1
ATOM 649 C C . ASP A 1 82 ? 13.879 -2.687 29.661 1.00 30.16 82 ASP A C 1
ATOM 651 O O . ASP A 1 82 ? 14.545 -3.441 28.950 1.00 30.16 82 ASP A O 1
ATOM 655 N N . ALA A 1 83 ? 12.560 -2.805 29.781 1.00 34.81 83 ALA A N 1
ATOM 656 C CA . ALA A 1 83 ? 11.763 -3.889 29.228 1.00 34.81 83 ALA A CA 1
ATOM 657 C C . ALA A 1 83 ? 12.024 -4.114 27.726 1.00 34.81 83 ALA A C 1
ATOM 659 O O . ALA A 1 83 ? 12.020 -3.183 26.924 1.00 34.81 83 ALA A O 1
ATOM 660 N N . GLY A 1 84 ? 12.251 -5.381 27.372 1.00 30.67 84 GLY A N 1
ATOM 661 C CA . GLY A 1 84 ? 12.753 -5.821 26.076 1.00 30.67 84 GLY A CA 1
ATOM 662 C C . GLY A 1 84 ? 11.959 -5.322 24.869 1.00 30.67 84 GLY A C 1
ATOM 663 O O . GLY A 1 84 ? 10.751 -5.526 24.760 1.00 30.67 84 GLY A O 1
ATOM 664 N N . ALA A 1 85 ? 12.688 -4.749 23.914 1.00 35.75 85 ALA A N 1
ATOM 665 C CA . ALA A 1 85 ? 12.221 -4.412 22.578 1.00 35.75 85 ALA A CA 1
ATOM 666 C C . ALA A 1 85 ? 12.070 -5.675 21.700 1.00 35.75 85 ALA A C 1
ATOM 668 O O . ALA A 1 85 ? 12.792 -5.875 20.722 1.00 35.75 85 ALA A O 1
ATOM 669 N N . GLY A 1 86 ? 11.095 -6.528 22.029 1.00 41.06 86 GLY A N 1
ATOM 670 C CA . GLY A 1 86 ? 10.311 -7.179 20.974 1.00 41.06 86 GLY A CA 1
ATOM 671 C C . GLY A 1 86 ? 9.579 -6.070 20.215 1.00 41.06 86 GLY A C 1
ATOM 672 O O . GLY A 1 86 ? 9.232 -5.072 20.839 1.00 41.06 86 GLY A O 1
ATOM 673 N N . ALA A 1 87 ? 9.428 -6.163 18.890 1.00 48.25 87 ALA A N 1
ATOM 674 C CA . ALA A 1 87 ? 8.886 -5.072 18.071 1.00 48.25 87 ALA A CA 1
ATOM 675 C C . ALA A 1 87 ? 7.516 -4.610 18.607 1.00 48.25 87 ALA A C 1
ATOM 677 O O . ALA A 1 87 ? 6.490 -5.232 18.342 1.00 48.25 87 ALA A O 1
ATOM 678 N N . ALA A 1 88 ? 7.515 -3.556 19.426 1.00 66.81 88 ALA A N 1
ATOM 679 C CA . ALA A 1 88 ? 6.312 -3.028 20.033 1.00 66.81 88 ALA A CA 1
ATOM 680 C C . ALA A 1 88 ? 5.480 -2.409 18.913 1.00 66.81 88 ALA A C 1
ATOM 682 O O . ALA A 1 88 ? 5.991 -1.581 18.161 1.00 66.81 88 ALA A O 1
ATOM 683 N N . ILE A 1 89 ? 4.225 -2.840 18.788 1.00 74.62 89 ILE A N 1
ATOM 684 C CA . ILE A 1 89 ? 3.279 -2.304 17.806 1.00 74.62 89 ILE A CA 1
ATOM 685 C C . ILE A 1 89 ? 3.210 -0.786 18.003 1.00 74.62 89 ILE A C 1
ATOM 687 O O . ILE A 1 89 ? 2.733 -0.320 19.043 1.00 74.62 89 ILE A O 1
ATOM 691 N N . ALA A 1 90 ? 3.696 -0.022 17.026 1.00 83.38 90 ALA A N 1
ATOM 692 C CA . ALA A 1 90 ? 3.676 1.429 17.080 1.00 83.38 90 ALA A CA 1
ATOM 693 C C . ALA A 1 90 ? 2.284 1.952 16.704 1.00 83.38 90 ALA A C 1
ATOM 695 O O . ALA A 1 90 ? 1.478 1.260 16.078 1.00 83.38 90 ALA A O 1
ATOM 696 N N . ASP A 1 91 ? 1.976 3.200 17.062 1.00 82.25 91 ASP A N 1
ATOM 697 C CA . ASP A 1 91 ? 0.658 3.775 16.765 1.00 82.25 91 ASP A CA 1
ATOM 698 C C . ASP A 1 91 ? 0.369 3.845 15.262 1.00 82.25 91 ASP A C 1
ATOM 700 O O . ASP A 1 91 ? -0.766 3.622 14.856 1.00 82.25 91 ASP A O 1
ATOM 704 N N . GLN A 1 92 ? 1.395 4.052 14.436 1.00 82.56 92 GLN A N 1
ATOM 705 C CA . GLN A 1 92 ? 1.313 4.038 12.969 1.00 82.56 92 GLN A CA 1
ATOM 706 C C . GLN A 1 92 ? 0.970 2.661 12.370 1.00 82.56 92 GLN A C 1
ATOM 708 O O . GLN A 1 92 ? 0.509 2.572 11.232 1.00 82.56 92 GLN A O 1
ATOM 713 N N . ASP A 1 93 ? 1.179 1.578 13.124 1.00 84.25 93 ASP A N 1
ATOM 714 C CA . ASP A 1 93 ? 0.861 0.221 12.672 1.00 84.25 93 ASP A CA 1
ATOM 715 C C . ASP A 1 93 ? -0.627 -0.105 12.850 1.00 84.25 93 ASP A C 1
ATOM 717 O O . ASP A 1 93 ? -1.137 -1.041 12.230 1.00 84.25 93 ASP A O 1
ATOM 721 N N . LYS A 1 94 ? -1.328 0.673 13.685 1.00 87.81 94 LYS A N 1
ATOM 722 C CA . LYS A 1 94 ? -2.758 0.532 13.970 1.00 87.81 94 LYS A CA 1
ATOM 723 C C . LYS A 1 94 ? -3.602 1.152 12.854 1.00 87.81 94 LYS A C 1
ATOM 725 O O . LYS A 1 94 ? -3.112 1.897 12.006 1.00 87.81 94 LYS A O 1
ATOM 730 N N . LEU A 1 95 ? -4.896 0.843 12.861 1.00 90.50 95 LEU A N 1
ATOM 731 C CA . LEU A 1 95 ? -5.872 1.489 11.987 1.00 90.50 95 LEU A CA 1
ATOM 732 C C . LEU A 1 95 ? -5.960 2.977 12.341 1.00 90.50 95 LEU A C 1
ATOM 734 O O . LEU A 1 95 ? -6.203 3.316 13.500 1.00 90.50 95 LEU A O 1
ATOM 738 N N . GLN A 1 96 ? -5.805 3.852 11.351 1.00 92.25 96 GLN A N 1
ATOM 739 C CA . GLN A 1 96 ? -5.898 5.291 11.565 1.00 92.25 96 GLN A CA 1
ATOM 740 C C . GLN A 1 96 ? -7.307 5.794 11.255 1.00 92.25 96 GLN A C 1
ATOM 742 O O . GLN A 1 96 ? -7.822 5.628 10.147 1.00 92.25 96 GLN A O 1
ATOM 747 N N . VAL A 1 97 ? -7.928 6.447 12.236 1.00 91.81 97 VAL A N 1
ATOM 748 C CA . VAL A 1 97 ? -9.255 7.057 12.104 1.00 91.81 97 VAL A CA 1
ATOM 749 C C . VAL A 1 97 ? -9.129 8.549 12.374 1.00 91.81 97 VAL A C 1
ATOM 751 O O . VAL A 1 97 ? -8.984 8.985 13.515 1.00 91.81 97 VAL A O 1
ATOM 754 N N . TYR A 1 98 ? -9.204 9.343 11.312 1.00 91.88 98 TYR A N 1
ATOM 755 C CA . TYR A 1 98 ? -9.096 10.791 11.367 1.00 91.88 98 TYR A CA 1
ATOM 756 C C . TYR A 1 98 ? -10.478 11.437 11.347 1.00 91.88 98 TYR A C 1
ATOM 758 O O . TYR A 1 98 ? -11.330 11.123 10.513 1.00 91.88 98 TYR A O 1
ATOM 766 N N . ILE A 1 99 ? -10.680 12.405 12.238 1.00 90.94 99 ILE A N 1
ATOM 767 C CA . ILE A 1 99 ? -11.883 13.239 12.285 1.00 90.94 99 ILE A CA 1
ATOM 768 C C . ILE A 1 99 ? -11.437 14.701 12.186 1.00 90.94 99 ILE A C 1
ATOM 770 O O . ILE A 1 99 ? -11.241 15.346 13.219 1.00 90.94 99 ILE A O 1
ATOM 774 N N . PRO A 1 100 ? -11.208 15.229 10.970 1.00 90.69 100 PRO A N 1
ATOM 775 C CA . PRO A 1 100 ? -10.880 16.638 10.789 1.00 90.69 100 PRO A CA 1
ATOM 776 C C . PRO A 1 100 ? -12.020 17.512 11.328 1.00 90.69 100 PRO A C 1
ATOM 778 O O . PRO A 1 100 ? -13.175 17.306 10.962 1.00 90.69 100 PRO A O 1
ATOM 781 N N . HIS A 1 101 ? -11.705 18.461 12.207 1.00 87.56 101 HIS A N 1
ATOM 782 C CA . HIS A 1 101 ? -12.670 19.389 12.799 1.00 87.56 101 HIS A CA 1
ATOM 783 C C . HIS A 1 101 ? -11.985 20.708 13.157 1.00 87.56 101 HIS A C 1
ATOM 785 O O . HIS A 1 101 ? -10.769 20.749 13.352 1.00 87.56 101 HIS A O 1
ATOM 791 N N . LEU A 1 102 ? -12.762 21.785 13.251 1.00 86.94 102 LEU A N 1
ATOM 792 C CA . LEU A 1 102 ? -12.254 23.086 13.681 1.00 86.94 102 LEU A CA 1
ATOM 793 C C . LEU A 1 102 ? -12.274 23.191 15.214 1.00 86.94 102 LEU A C 1
ATOM 795 O O . LEU A 1 102 ? -13.348 23.146 15.822 1.00 86.94 102 LEU A O 1
ATOM 799 N N . GLU A 1 103 ? -11.099 23.361 15.831 1.00 81.00 103 GLU A N 1
ATOM 800 C CA . GLU A 1 103 ? -10.923 23.365 17.296 1.00 81.00 103 GLU A CA 1
ATOM 801 C C . GLU A 1 103 ? -11.719 24.475 18.004 1.00 81.00 103 GLU A C 1
ATOM 803 O O . GLU A 1 103 ? -12.285 24.243 19.071 1.00 81.00 103 GLU A O 1
ATOM 808 N N . ASP A 1 104 ? -11.858 25.641 17.367 1.00 81.56 104 ASP A N 1
ATOM 809 C CA . ASP A 1 104 ? -12.540 26.819 17.925 1.00 81.56 104 ASP A CA 1
ATOM 810 C C . ASP A 1 104 ? -14.050 26.868 17.618 1.00 81.56 104 ASP A C 1
ATOM 812 O O . ASP A 1 104 ? -14.686 27.925 17.669 1.00 81.56 104 ASP A O 1
ATOM 816 N N . THR A 1 105 ? -14.657 25.732 17.264 1.00 84.56 105 THR A N 1
ATOM 817 C CA . THR A 1 105 ? -16.075 25.660 16.878 1.00 84.56 105 THR A CA 1
ATOM 818 C C . THR A 1 105 ? -16.850 24.624 17.686 1.00 84.56 105 THR A C 1
ATOM 820 O O . THR A 1 105 ? -16.292 23.816 18.419 1.00 84.56 105 THR A O 1
ATOM 823 N N . VAL A 1 106 ? -18.176 24.593 17.524 1.00 81.75 106 VAL A N 1
ATOM 824 C CA . VAL A 1 106 ? -19.034 23.565 18.142 1.00 81.75 106 VAL A CA 1
ATOM 825 C C . VAL A 1 106 ? -18.741 22.141 17.647 1.00 81.75 106 VAL A C 1
ATOM 827 O O . VAL A 1 106 ? -19.198 21.184 18.275 1.00 81.75 106 VAL A O 1
ATOM 830 N N . GLU A 1 107 ? -17.985 21.980 16.558 1.00 82.88 107 GLU A N 1
ATOM 831 C CA . GLU A 1 107 ? -17.591 20.673 16.025 1.00 82.88 107 GLU A CA 1
ATOM 832 C C . GLU A 1 107 ? -16.754 19.889 17.039 1.00 82.88 107 GLU A C 1
ATOM 834 O O . GLU A 1 107 ? -17.016 18.705 17.243 1.00 82.88 107 GLU A O 1
ATOM 839 N N . VAL A 1 108 ? -15.841 20.541 17.772 1.00 85.06 108 VAL A N 1
ATOM 840 C CA . VAL A 1 108 ? -15.014 19.873 18.795 1.00 85.06 108 VAL A CA 1
ATOM 841 C C . VAL A 1 108 ? -15.868 19.194 19.874 1.00 85.06 108 VAL A C 1
ATOM 843 O O . VAL A 1 108 ? -15.556 18.091 20.329 1.00 85.06 108 VAL A O 1
ATOM 846 N N . LEU A 1 109 ? -17.003 19.803 20.241 1.00 84.06 109 LEU A N 1
ATOM 847 C CA . LEU A 1 109 ? -17.948 19.234 21.206 1.00 84.06 109 LEU A CA 1
ATOM 848 C C . LEU A 1 109 ? -18.646 17.996 20.631 1.00 84.06 109 LEU A C 1
ATOM 850 O O . LEU A 1 109 ? -18.870 17.018 21.345 1.00 84.06 109 LEU A O 1
ATOM 854 N N . GLN A 1 110 ? -18.974 18.018 19.337 1.00 83.12 110 GLN A N 1
ATOM 855 C CA . GLN A 1 110 ? -19.569 16.876 18.642 1.00 83.12 110 GLN A CA 1
ATOM 856 C C . GLN A 1 110 ? -18.583 15.707 18.561 1.00 83.12 110 GLN A C 1
ATOM 858 O O . GLN A 1 110 ? -18.949 14.590 18.932 1.00 83.12 110 GLN A O 1
ATOM 863 N N . VAL A 1 111 ? -17.333 15.969 18.156 1.00 87.38 111 VAL A N 1
ATOM 864 C CA . VAL A 1 111 ? -16.272 14.952 18.073 1.00 87.38 111 VAL A CA 1
ATOM 865 C C . VAL A 1 111 ? -16.055 14.296 19.432 1.00 87.38 111 VAL A C 1
ATOM 867 O O . VAL A 1 111 ? -16.176 13.078 19.559 1.00 87.38 111 VAL A O 1
ATOM 870 N N . ARG A 1 112 ? -15.817 15.091 20.482 1.00 86.12 112 ARG A N 1
ATOM 871 C CA . ARG A 1 112 ? -15.574 14.569 21.837 1.00 86.12 112 ARG A CA 1
ATOM 872 C C . ARG A 1 112 ? -16.741 13.744 22.360 1.00 86.12 112 ARG A C 1
ATOM 874 O O . ARG A 1 112 ? -16.537 12.680 22.947 1.00 86.12 112 ARG A O 1
ATOM 881 N N . ARG A 1 113 ? -17.974 14.189 22.117 1.00 83.94 113 ARG A N 1
ATOM 882 C CA . ARG A 1 113 ? -19.163 13.434 22.515 1.00 83.94 113 ARG A CA 1
ATOM 883 C C . ARG A 1 113 ? -19.238 12.085 21.810 1.00 83.94 113 ARG A C 1
ATOM 885 O O . ARG A 1 113 ? -19.570 11.090 22.453 1.00 83.94 113 ARG A O 1
ATOM 892 N N . VAL A 1 114 ? -18.937 12.038 20.515 1.00 86.94 114 VAL A N 1
ATOM 893 C CA . VAL A 1 114 ? -18.938 10.788 19.746 1.00 86.94 114 VAL A CA 1
ATOM 894 C C . VAL A 1 114 ? -17.837 9.853 20.232 1.00 86.94 114 VAL A C 1
ATOM 896 O O . VAL A 1 114 ? -18.154 8.712 20.546 1.00 86.94 114 VAL A O 1
ATOM 899 N N . LEU A 1 115 ? -16.606 10.335 20.429 1.00 88.25 115 LEU A N 1
ATOM 900 C CA . LEU A 1 115 ? -15.502 9.529 20.971 1.00 88.25 115 LEU A CA 1
ATOM 901 C C . LEU A 1 115 ? -15.830 8.951 22.358 1.00 88.25 115 LEU A C 1
ATOM 903 O O . LEU A 1 115 ? -15.641 7.763 22.611 1.00 88.25 115 LEU A O 1
ATOM 907 N N . SER A 1 116 ? -16.404 9.761 23.253 1.00 86.50 116 SER A N 1
ATOM 908 C CA . SER A 1 116 ? -16.824 9.309 24.587 1.00 86.50 116 SER A CA 1
ATOM 909 C C . SER A 1 116 ? -17.896 8.213 24.516 1.00 86.50 116 SER A C 1
ATOM 911 O O . SER A 1 116 ? -17.853 7.211 25.241 1.00 86.50 116 SER A O 1
ATOM 913 N N . ARG A 1 117 ? -18.848 8.357 23.587 1.00 86.25 117 ARG A N 1
ATOM 914 C CA . ARG A 1 117 ? -19.882 7.349 23.348 1.00 86.25 117 ARG A CA 1
ATOM 915 C C . ARG A 1 117 ? -19.330 6.092 22.679 1.00 86.25 117 ARG A C 1
ATOM 917 O O . ARG A 1 117 ? -19.790 5.012 23.024 1.00 86.25 117 ARG A O 1
ATOM 924 N N . MET A 1 118 ? -18.355 6.209 21.779 1.00 87.94 118 MET A N 1
ATOM 925 C CA . MET A 1 118 ? -17.660 5.064 21.181 1.00 87.94 118 MET A CA 1
ATOM 926 C C . MET A 1 118 ? -16.920 4.255 22.241 1.00 87.94 118 MET A C 1
ATOM 928 O O . MET A 1 118 ? -17.127 3.052 22.327 1.00 87.94 118 MET A O 1
ATOM 932 N N . ASN A 1 119 ? -16.170 4.908 23.132 1.00 87.94 119 ASN A N 1
ATOM 933 C CA . ASN A 1 119 ? -15.526 4.222 24.254 1.00 87.94 119 ASN A CA 1
ATOM 934 C C . ASN A 1 119 ? -16.533 3.479 25.136 1.00 87.94 119 ASN A C 1
ATOM 936 O O . ASN A 1 119 ? -16.281 2.357 25.569 1.00 87.94 119 ASN A O 1
ATOM 940 N N . THR A 1 120 ? -17.680 4.107 25.406 1.00 84.81 120 THR A N 1
ATOM 941 C CA . THR A 1 120 ? -18.760 3.467 26.165 1.00 84.81 120 THR A CA 1
ATOM 942 C C . THR A 1 120 ? -19.302 2.255 25.411 1.00 84.81 120 THR A C 1
ATOM 944 O O . THR A 1 120 ? -19.408 1.180 25.987 1.00 84.81 120 THR A O 1
ATOM 947 N N . PHE A 1 121 ? -19.593 2.411 24.119 1.00 85.38 121 PHE A N 1
ATOM 948 C CA . PHE A 1 121 ? -20.099 1.349 23.254 1.00 85.38 121 PHE A CA 1
ATOM 949 C C . PHE A 1 121 ? -19.144 0.148 23.195 1.00 85.38 121 PHE A C 1
ATOM 951 O O . PHE A 1 121 ? -19.574 -0.974 23.449 1.00 85.38 121 PHE A O 1
ATOM 958 N N . LEU A 1 122 ? -17.849 0.382 22.955 1.00 82.94 122 LEU A N 1
ATOM 959 C CA . LEU A 1 122 ? -16.824 -0.664 22.934 1.00 82.94 122 LEU A CA 1
ATOM 960 C C . LEU A 1 122 ? -16.747 -1.384 24.286 1.00 82.94 122 LEU A C 1
ATOM 962 O O . LEU A 1 122 ? -16.838 -2.606 24.339 1.00 82.94 122 LEU A O 1
ATOM 966 N N . ARG A 1 123 ? -16.688 -0.654 25.406 1.00 82.44 123 ARG A N 1
ATOM 967 C CA . ARG A 1 123 ? -16.687 -1.288 26.737 1.00 82.44 123 ARG A CA 1
ATOM 968 C C . ARG A 1 123 ? -17.926 -2.142 26.987 1.00 82.44 123 ARG A C 1
ATOM 970 O O . ARG A 1 123 ? -17.796 -3.216 27.560 1.00 82.44 123 ARG A O 1
ATOM 977 N N . LEU A 1 124 ? -19.111 -1.710 26.556 1.00 80.38 124 LEU A N 1
ATOM 978 C CA . LEU A 1 124 ? -20.338 -2.491 26.749 1.00 80.38 124 LEU A CA 1
ATOM 979 C C . LEU A 1 124 ? -20.322 -3.810 25.962 1.00 80.38 124 LEU A C 1
ATOM 981 O O . LEU A 1 124 ? -20.799 -4.830 26.454 1.00 80.38 124 LEU A O 1
ATOM 985 N N . MET A 1 125 ? -19.738 -3.802 24.763 1.00 76.00 125 MET A N 1
ATOM 986 C CA . MET A 1 125 ? -19.588 -5.006 23.939 1.00 76.00 125 MET A CA 1
ATOM 987 C C . MET A 1 125 ? -18.563 -6.004 24.504 1.00 76.00 125 MET A C 1
ATOM 989 O O . MET A 1 125 ? -18.639 -7.191 24.186 1.00 76.00 125 MET A O 1
ATOM 993 N N . HIS A 1 126 ? -17.629 -5.539 25.341 1.00 76.00 126 HIS A N 1
ATOM 994 C CA . HIS A 1 126 ? -16.454 -6.309 25.761 1.00 76.00 126 HIS A CA 1
ATOM 995 C C . HIS A 1 126 ? -16.394 -6.640 27.264 1.00 76.00 126 HIS A C 1
ATOM 997 O O . HIS A 1 126 ? -15.978 -7.739 27.619 1.00 76.00 126 HIS A O 1
ATOM 1003 N N . GLU A 1 127 ? -16.837 -5.749 28.156 1.00 68.50 127 GLU A N 1
ATOM 1004 C CA . GLU A 1 127 ? -16.620 -5.874 29.611 1.00 68.50 127 GLU A CA 1
ATOM 1005 C C . GLU A 1 127 ? -17.847 -5.547 30.489 1.00 68.50 127 GLU A C 1
ATOM 1007 O O . GLU A 1 127 ? -17.776 -5.682 31.711 1.00 68.50 127 GLU A O 1
ATOM 1012 N N . GLY A 1 128 ? -19.007 -5.178 29.928 1.00 63.50 128 GLY A N 1
ATOM 1013 C CA . GLY A 1 128 ? -20.188 -4.888 30.753 1.00 63.50 128 GLY A CA 1
ATOM 1014 C C . GLY A 1 128 ? -21.510 -4.832 29.995 1.00 63.50 128 GLY A C 1
ATOM 1015 O O . GLY A 1 128 ? -21.799 -3.863 29.314 1.00 63.50 128 GLY A O 1
ATOM 1016 N N . LEU A 1 129 ? -22.384 -5.822 30.187 1.00 60.12 129 LEU A N 1
ATOM 1017 C CA . LEU A 1 129 ? -23.719 -5.860 29.562 1.00 60.12 129 LEU A CA 1
ATOM 1018 C C . LEU A 1 129 ? -24.773 -4.973 30.265 1.00 60.12 129 LEU A C 1
ATOM 1020 O O . LEU A 1 129 ? -25.950 -5.009 29.909 1.00 60.12 129 LEU A O 1
ATOM 1024 N N . THR A 1 130 ? -24.392 -4.185 31.275 1.00 52.44 130 THR A N 1
ATOM 1025 C CA . THR A 1 130 ? -25.311 -3.351 32.068 1.00 52.44 130 THR A CA 1
ATOM 1026 C C . THR A 1 130 ? -25.103 -1.866 31.790 1.00 52.44 130 THR A C 1
ATOM 1028 O O . THR A 1 130 ? -24.007 -1.347 31.992 1.00 52.44 130 THR A O 1
ATOM 1031 N N . VAL A 1 131 ? -26.166 -1.163 31.385 1.00 54.66 131 VAL A N 1
ATOM 1032 C CA . VAL A 1 131 ? -26.152 0.292 31.162 1.00 54.66 131 VAL A CA 1
ATOM 1033 C C . VAL A 1 131 ? -26.908 1.000 32.281 1.00 54.66 131 VAL A C 1
ATOM 1035 O O . VAL A 1 131 ? -28.081 0.717 32.504 1.00 54.66 131 VAL A O 1
ATOM 1038 N N . ASP A 1 132 ? -26.275 1.996 32.899 1.00 47.94 132 ASP A N 1
ATOM 1039 C CA . ASP A 1 132 ? -26.956 3.028 33.682 1.00 47.94 132 ASP A CA 1
ATOM 1040 C C . ASP A 1 132 ? -26.830 4.376 32.951 1.00 47.94 132 ASP A C 1
ATOM 1042 O O . ASP A 1 132 ? -25.800 5.044 33.057 1.00 47.94 132 ASP A O 1
ATOM 1046 N N . LYS A 1 133 ? -27.876 4.755 32.189 1.00 50.84 133 LYS A N 1
ATOM 1047 C CA . LYS A 1 133 ? -28.413 6.126 31.953 1.00 50.84 133 LYS A CA 1
ATOM 1048 C C . LYS A 1 133 ? -29.048 6.328 30.568 1.00 50.84 133 LYS A C 1
ATOM 1050 O O . LYS A 1 133 ? -28.576 5.844 29.549 1.00 50.84 133 LYS A O 1
ATOM 1055 N N . ARG A 1 134 ? -30.121 7.133 30.566 1.00 49.72 134 ARG A N 1
ATOM 1056 C CA . ARG A 1 134 ? -30.865 7.631 29.394 1.00 49.72 134 ARG A CA 1
ATOM 1057 C C . ARG A 1 134 ? -29.948 8.343 28.392 1.00 49.72 134 ARG A C 1
ATOM 1059 O O . ARG A 1 134 ? -29.297 9.327 28.736 1.00 49.72 134 ARG A O 1
ATOM 1066 N N . GLU A 1 135 ? -29.980 7.899 27.140 1.00 54.41 135 GLU A N 1
ATOM 1067 C CA . GLU A 1 135 ? -29.299 8.547 26.019 1.00 54.41 135 GLU A CA 1
ATOM 1068 C C . GLU A 1 135 ? -30.009 9.851 25.605 1.00 54.41 135 GLU A C 1
ATOM 1070 O O . GLU A 1 135 ? -31.125 9.846 25.082 1.00 54.41 135 GLU A O 1
ATOM 1075 N N . GLU A 1 136 ? -29.363 11.000 25.809 1.00 56.19 136 GLU A N 1
ATOM 1076 C CA . GLU A 1 136 ? -29.868 12.289 25.322 1.00 56.19 136 GLU A CA 1
ATOM 1077 C C . GLU A 1 136 ? -29.487 12.512 23.848 1.00 56.19 136 GLU A C 1
ATOM 1079 O O . GLU A 1 136 ? -28.311 12.584 23.485 1.00 56.19 136 GLU A O 1
ATOM 1084 N N . ARG A 1 137 ? -30.490 12.674 22.976 1.00 56.38 137 ARG A N 1
ATOM 1085 C CA . ARG A 1 137 ? -30.301 12.885 21.525 1.00 56.38 137 ARG A CA 1
ATOM 1086 C C . ARG A 1 137 ? -29.829 14.297 21.139 1.00 56.38 137 ARG A C 1
ATOM 1088 O O . ARG A 1 137 ? -29.395 14.489 20.011 1.00 56.38 137 ARG A O 1
ATOM 1095 N N . ARG A 1 138 ? -29.904 15.287 22.038 1.00 56.78 138 ARG A N 1
ATOM 1096 C CA . ARG A 1 138 ? -29.494 16.688 21.786 1.00 56.78 138 ARG A CA 1
ATOM 1097 C C . ARG A 1 138 ? -28.226 17.045 22.558 1.00 56.78 138 ARG A C 1
ATOM 1099 O O . ARG A 1 138 ? -27.966 16.457 23.606 1.00 56.78 138 ARG A O 1
ATOM 1106 N N . ILE A 1 139 ? -27.395 17.927 21.998 1.00 59.66 139 ILE A N 1
ATOM 1107 C CA . ILE A 1 139 ? -26.214 18.486 22.679 1.00 59.66 139 ILE A CA 1
ATOM 1108 C C . ILE A 1 139 ? -26.677 19.684 23.499 1.00 59.66 139 ILE A C 1
ATOM 1110 O O . ILE A 1 139 ? -27.235 20.627 22.941 1.00 59.66 139 ILE A O 1
ATOM 1114 N N . ASP A 1 140 ? -26.442 19.643 24.807 1.00 69.94 140 ASP A N 1
ATOM 1115 C CA . ASP A 1 140 ? -26.539 20.829 25.651 1.00 69.94 140 ASP A CA 1
ATOM 1116 C C . ASP A 1 140 ? -25.169 21.510 25.683 1.00 69.94 140 ASP A C 1
ATOM 1118 O O . ASP A 1 140 ? -24.254 21.086 26.391 1.00 69.94 140 ASP A O 1
ATOM 1122 N N . VAL A 1 141 ? -25.036 22.567 24.884 1.00 65.62 141 VAL A N 1
ATOM 1123 C CA . VAL A 1 141 ? -23.789 23.321 24.722 1.00 65.62 141 VAL A CA 1
ATOM 1124 C C . VAL A 1 141 ? -23.283 23.859 26.065 1.00 65.62 141 VAL A C 1
ATOM 1126 O O . VAL A 1 141 ? -22.082 23.848 26.303 1.00 65.62 141 VAL A O 1
ATOM 1129 N N . LYS A 1 142 ? -24.168 24.260 26.990 1.00 68.94 142 LYS A N 1
ATOM 1130 C CA . LYS A 1 142 ? -23.751 24.809 28.293 1.00 68.94 142 LYS A CA 1
ATOM 1131 C C . LYS A 1 142 ? -23.108 23.743 29.175 1.00 68.94 142 LYS A C 1
ATOM 1133 O O . LYS A 1 142 ? -22.122 24.017 29.855 1.00 68.94 142 LYS A O 1
ATOM 1138 N N . ARG A 1 143 ? -23.660 22.528 29.157 1.00 68.38 143 ARG A N 1
ATOM 1139 C CA . ARG A 1 143 ? -23.141 21.392 29.926 1.00 68.38 143 ARG A CA 1
ATOM 1140 C C . ARG A 1 143 ? -21.828 20.863 29.351 1.00 68.38 143 ARG A C 1
ATOM 1142 O O . ARG A 1 143 ? -20.932 20.536 30.119 1.00 68.38 143 ARG A O 1
ATOM 1149 N N . GLU A 1 144 ? -21.714 20.799 28.027 1.00 65.75 144 GLU A N 1
ATOM 1150 C CA . GLU A 1 144 ? -20.487 20.340 27.362 1.00 65.75 144 GLU A CA 1
ATOM 1151 C C . GLU A 1 144 ? -19.343 21.354 27.500 1.00 65.75 144 GLU A C 1
ATOM 1153 O O . GLU A 1 144 ? -18.210 20.954 27.750 1.00 65.75 144 GLU A O 1
ATOM 1158 N N . ILE A 1 145 ? -19.627 22.663 27.449 1.00 63.72 145 ILE A N 1
ATOM 1159 C CA . ILE A 1 145 ? -18.622 23.704 27.736 1.00 63.72 145 ILE A CA 1
ATOM 1160 C C . ILE A 1 145 ? -18.090 23.574 29.173 1.00 63.72 145 ILE A C 1
ATOM 1162 O O . ILE A 1 145 ? -16.900 23.746 29.410 1.00 63.72 145 ILE A O 1
ATOM 1166 N N . ALA A 1 146 ? -18.930 23.205 30.144 1.00 64.38 146 ALA A N 1
ATOM 1167 C CA . ALA A 1 146 ? -18.469 22.956 31.513 1.00 64.38 146 ALA A CA 1
ATOM 1168 C C . ALA A 1 146 ? -17.586 21.693 31.647 1.00 64.38 146 ALA A C 1
ATOM 1170 O O . ALA A 1 146 ? -16.875 21.537 32.637 1.00 64.38 146 ALA A O 1
ATOM 1171 N N . LEU A 1 147 ? -17.631 20.788 30.666 1.00 63.06 147 LEU A N 1
ATOM 1172 C CA . LEU A 1 147 ? -16.815 19.571 30.582 1.00 63.06 147 LEU A CA 1
ATOM 1173 C C . LEU A 1 147 ? -15.618 19.728 29.623 1.00 63.06 147 LEU A C 1
ATOM 1175 O O . LEU A 1 147 ? -14.887 18.761 29.403 1.00 63.06 147 LEU A O 1
ATOM 1179 N N . PHE A 1 148 ? -15.407 20.933 29.079 1.00 56.62 148 PHE A N 1
ATOM 1180 C CA . PHE A 1 148 ? -14.478 21.233 27.986 1.00 56.62 148 PHE A CA 1
ATOM 1181 C C . PHE A 1 148 ? -13.004 20.911 28.283 1.00 56.62 148 PHE A C 1
ATOM 1183 O O . PHE A 1 148 ? -12.239 20.705 27.349 1.00 56.62 148 PHE A O 1
ATOM 1190 N N . ASP A 1 149 ? -12.591 20.762 29.538 1.00 56.44 149 ASP A N 1
ATOM 1191 C CA . ASP A 1 149 ? -11.197 20.412 29.863 1.00 56.44 149 ASP A CA 1
ATOM 1192 C C . ASP A 1 149 ? -10.904 18.904 29.862 1.00 56.44 149 ASP A C 1
ATOM 1194 O O . ASP A 1 149 ? -9.770 18.482 30.090 1.00 56.44 149 ASP A O 1
ATOM 1198 N N . ARG A 1 150 ? -11.900 18.046 29.609 1.00 65.38 150 ARG A N 1
ATOM 1199 C CA . ARG A 1 150 ? -11.683 16.594 29.620 1.00 65.38 150 ARG A CA 1
ATOM 1200 C C . ARG A 1 150 ? -11.343 16.076 28.230 1.00 65.38 150 ARG A C 1
ATOM 1202 O O . ARG A 1 150 ? -12.218 15.894 27.386 1.00 65.38 150 ARG A O 1
ATOM 1209 N N . VAL A 1 151 ? -10.062 15.772 28.028 1.00 72.94 151 VAL A N 1
ATOM 1210 C CA . VAL A 1 151 ? -9.614 14.901 26.936 1.00 72.94 151 VAL A CA 1
ATOM 1211 C C . VAL A 1 151 ? -10.321 13.554 27.081 1.00 72.94 151 VAL A C 1
ATOM 1213 O O . VAL A 1 151 ? -10.361 12.976 28.170 1.00 72.94 151 VAL A O 1
ATOM 1216 N N . VAL A 1 152 ? -10.915 13.063 25.993 1.00 81.56 152 VAL A N 1
ATOM 1217 C CA . VAL A 1 152 ? -11.527 11.733 25.980 1.00 81.56 152 VAL A CA 1
ATOM 1218 C C . VAL A 1 152 ? -10.391 10.706 25.955 1.00 81.56 152 VAL A C 1
ATOM 1220 O O . VAL A 1 152 ? -9.631 10.700 24.989 1.00 81.56 152 VAL A O 1
ATOM 1223 N N . PRO A 1 153 ? -10.234 9.860 26.988 1.00 82.88 153 PRO A N 1
ATOM 1224 C CA . PRO A 1 153 ? -9.129 8.909 27.037 1.00 82.88 153 PRO A CA 1
ATOM 1225 C C . PRO A 1 153 ? -9.302 7.840 25.958 1.00 82.88 153 PRO A C 1
ATOM 1227 O O . PRO A 1 153 ? -10.406 7.336 25.766 1.00 82.88 153 PRO A O 1
ATOM 1230 N N . GLN A 1 154 ? -8.226 7.465 25.276 1.00 84.00 154 GLN A N 1
ATOM 1231 C CA . GLN A 1 154 ? -8.247 6.361 24.320 1.00 84.00 154 GLN A CA 1
ATOM 1232 C C . GLN A 1 154 ? -8.208 5.014 25.054 1.00 84.00 154 GLN A C 1
ATOM 1234 O O . GLN A 1 154 ? -7.553 4.883 26.088 1.00 84.00 154 GLN A O 1
ATOM 1239 N N . ILE A 1 155 ? -8.907 4.006 24.526 1.00 83.81 155 ILE A N 1
ATOM 1240 C CA . ILE A 1 155 ? -8.769 2.623 24.996 1.00 83.81 155 ILE A CA 1
ATOM 1241 C C . ILE A 1 155 ? -7.469 2.062 24.414 1.00 83.81 155 ILE A C 1
ATOM 1243 O O . ILE A 1 155 ? -7.329 1.958 23.198 1.00 83.81 155 ILE A O 1
ATOM 1247 N N . THR A 1 156 ? -6.516 1.735 25.282 1.00 82.31 156 THR A N 1
ATOM 1248 C CA . THR A 1 156 ? -5.199 1.197 24.904 1.00 82.31 156 THR A CA 1
ATOM 1249 C C . THR A 1 156 ? -5.059 -0.295 25.191 1.00 82.31 156 THR A C 1
ATOM 1251 O O . THR A 1 156 ? -4.154 -0.941 24.668 1.00 82.31 156 THR A O 1
ATOM 1254 N N . GLU A 1 157 ? -5.946 -0.844 26.018 1.00 81.25 157 GLU A N 1
ATOM 1255 C CA . GLU A 1 157 ? -5.952 -2.252 26.398 1.00 81.25 157 GLU A CA 1
ATOM 1256 C C . GLU A 1 157 ? -6.600 -3.122 25.313 1.00 81.25 157 GLU A C 1
ATOM 1258 O O . GLU A 1 157 ? -7.496 -2.686 24.586 1.00 81.25 157 GLU A O 1
ATOM 1263 N N . VAL A 1 158 ? -6.153 -4.376 25.214 1.00 80.69 158 VAL A N 1
ATOM 1264 C CA . VAL A 1 158 ? -6.713 -5.342 24.263 1.00 80.69 158 VAL A CA 1
ATOM 1265 C C . VAL A 1 158 ? -8.122 -5.729 24.701 1.00 80.69 158 VAL A C 1
ATOM 1267 O O . VAL A 1 158 ? -8.319 -6.254 25.798 1.00 80.69 158 VAL A O 1
ATOM 1270 N N . LEU A 1 159 ? -9.088 -5.506 23.813 1.00 81.50 159 LEU A N 1
ATOM 1271 C CA . LEU A 1 159 ? -10.488 -5.839 24.043 1.00 81.50 159 LEU A CA 1
ATOM 1272 C C . LEU A 1 159 ? -10.661 -7.353 24.234 1.00 81.50 159 LEU A C 1
ATOM 1274 O O . LEU A 1 159 ? -10.161 -8.160 23.448 1.00 81.50 159 LEU A O 1
ATOM 1278 N N . ARG A 1 160 ? -11.396 -7.744 25.278 1.00 76.50 160 ARG A N 1
ATOM 1279 C CA . ARG A 1 160 ? -11.710 -9.146 25.591 1.00 76.50 160 ARG A CA 1
ATOM 1280 C C . ARG A 1 160 ? -13.159 -9.453 25.246 1.00 76.50 160 ARG A C 1
ATOM 1282 O O . ARG A 1 160 ? -14.006 -8.567 25.214 1.00 76.50 160 ARG A O 1
ATOM 1289 N N . THR A 1 161 ? -13.466 -10.708 24.946 1.00 76.94 161 THR A N 1
ATOM 1290 C CA . THR A 1 161 ? -14.865 -11.115 24.772 1.00 76.94 161 THR A CA 1
ATOM 1291 C C . THR A 1 161 ? -15.577 -11.137 26.123 1.00 76.94 161 THR A C 1
ATOM 1293 O O . THR A 1 161 ? -15.073 -11.720 27.081 1.00 76.94 161 THR A O 1
ATOM 1296 N N . ALA A 1 162 ? -16.780 -10.563 26.177 1.00 75.75 162 ALA A N 1
ATOM 1297 C CA . ALA A 1 162 ? -17.670 -10.681 27.332 1.00 75.75 162 ALA A CA 1
ATOM 1298 C C . ALA A 1 162 ? -18.253 -12.102 27.486 1.00 75.75 162 ALA A C 1
ATOM 1300 O O . ALA A 1 162 ? -18.808 -12.446 28.529 1.00 75.75 162 ALA A O 1
ATOM 1301 N N . PHE A 1 163 ? -18.158 -12.925 26.436 1.00 78.94 163 PHE A N 1
ATOM 1302 C CA . PHE A 1 163 ? -18.696 -14.281 26.396 1.00 78.94 163 PHE A CA 1
ATOM 1303 C C . PHE A 1 163 ? -17.607 -15.324 26.673 1.00 78.94 163 PHE A C 1
ATOM 1305 O O . PHE A 1 163 ? -16.510 -15.204 26.119 1.00 78.94 163 PHE A O 1
ATOM 1312 N N . PRO A 1 164 ? -17.906 -16.375 27.460 1.00 79.88 164 PRO A N 1
ATOM 1313 C CA . PRO A 1 164 ? -16.970 -17.464 27.704 1.00 79.88 164 PRO A CA 1
ATOM 1314 C C . PRO A 1 164 ? -16.633 -18.188 26.395 1.00 79.88 164 PRO A C 1
ATOM 1316 O O . PRO A 1 164 ? -17.525 -18.634 25.670 1.00 79.88 164 PRO A O 1
ATOM 1319 N N . ILE A 1 165 ? -15.338 -18.317 26.102 1.00 80.19 165 ILE A N 1
ATOM 1320 C CA . ILE A 1 165 ? -14.835 -19.094 24.967 1.00 80.19 165 ILE A CA 1
ATOM 1321 C C . ILE A 1 165 ? -14.661 -20.539 25.428 1.00 80.19 165 ILE A C 1
ATOM 1323 O O . ILE A 1 165 ? -14.035 -20.798 26.450 1.00 80.19 165 ILE A O 1
ATOM 1327 N N . ASN A 1 166 ? -15.214 -21.488 24.678 1.00 84.31 166 ASN A N 1
ATOM 1328 C CA . ASN A 1 166 ? -14.936 -22.900 24.903 1.00 84.31 166 ASN A CA 1
ATOM 1329 C C . ASN A 1 166 ? -13.612 -23.269 24.222 1.00 84.31 166 ASN A C 1
ATOM 1331 O O . ASN A 1 166 ? -13.544 -23.266 22.993 1.00 84.31 166 ASN A O 1
ATOM 1335 N N . ASP A 1 167 ? -12.597 -23.640 25.001 1.00 82.12 167 ASP A N 1
ATOM 1336 C CA . ASP A 1 167 ? -11.268 -24.013 24.496 1.00 82.12 167 ASP A CA 1
ATOM 1337 C C . ASP A 1 167 ? -11.309 -25.164 23.480 1.00 82.12 167 ASP A C 1
ATOM 1339 O O . ASP A 1 167 ? -10.496 -25.221 22.558 1.00 82.12 167 ASP A O 1
ATOM 1343 N N . ALA A 1 168 ? -12.302 -26.055 23.567 1.00 83.06 168 ALA A N 1
ATOM 1344 C CA . ALA A 1 168 ? -12.484 -27.113 22.577 1.00 83.06 168 ALA A CA 1
ATOM 1345 C C . ALA A 1 168 ? -12.800 -26.569 21.169 1.00 83.06 168 ALA A C 1
ATOM 1347 O O . ALA A 1 168 ? -12.484 -27.231 20.185 1.00 83.06 168 ALA A O 1
ATOM 1348 N N . LEU A 1 169 ? -13.393 -25.371 21.062 1.00 77.31 169 LEU A N 1
ATOM 1349 C CA . LEU A 1 169 ? -13.666 -24.696 19.785 1.00 77.31 169 LEU A CA 1
ATOM 1350 C C . LEU A 1 169 ? -12.436 -23.978 19.215 1.00 77.31 169 LEU A C 1
ATOM 1352 O O . LEU A 1 169 ? -12.418 -23.676 18.024 1.00 77.31 169 LEU A O 1
ATOM 1356 N N . LEU A 1 170 ? -11.416 -23.716 20.038 1.00 76.69 170 LEU A N 1
ATOM 1357 C CA . LEU A 1 170 ? -10.147 -23.132 19.592 1.00 76.69 170 LEU A CA 1
ATOM 1358 C C . LEU A 1 170 ? -9.231 -24.183 18.947 1.00 76.69 170 LEU A C 1
ATOM 1360 O O . LEU A 1 170 ? -8.365 -23.852 18.139 1.00 76.69 170 LEU A O 1
ATOM 1364 N N . ASN A 1 171 ? -9.462 -25.461 19.247 1.00 73.31 171 ASN A N 1
ATOM 1365 C CA . ASN A 1 171 ? -8.708 -26.582 18.700 1.00 73.31 171 ASN A CA 1
ATOM 1366 C C . ASN A 1 171 ? -9.264 -27.006 17.330 1.00 73.31 171 ASN A C 1
ATOM 1368 O O . ASN A 1 171 ? -10.026 -27.964 17.202 1.00 73.31 171 ASN A O 1
ATOM 1372 N N . GLY A 1 172 ? -8.881 -26.274 16.284 1.00 71.12 172 GLY A N 1
ATOM 1373 C CA . GLY A 1 172 ? -9.152 -26.632 14.892 1.00 71.12 172 GLY A CA 1
ATOM 1374 C C . GLY A 1 172 ? -8.024 -27.455 14.266 1.00 71.12 172 GLY A C 1
ATOM 1375 O O . GLY A 1 172 ? -6.863 -27.344 14.654 1.00 71.12 172 GLY A O 1
ATOM 1376 N N . AR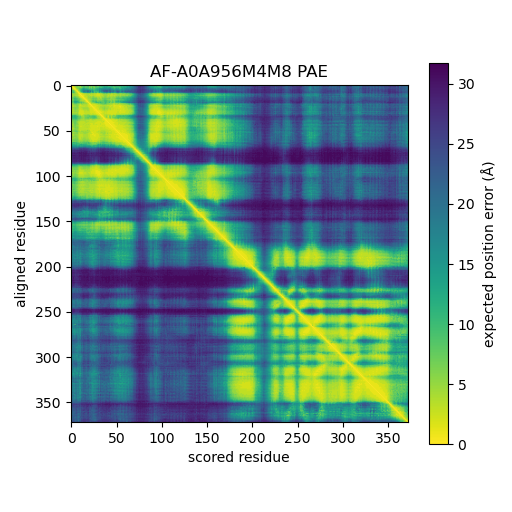G A 1 173 ? -8.336 -28.253 13.236 1.00 68.19 173 ARG A N 1
ATOM 1377 C CA . ARG A 1 173 ? -7.290 -28.767 12.339 1.00 68.19 173 ARG A CA 1
ATOM 1378 C C . ARG A 1 173 ? -6.702 -27.568 11.603 1.00 68.19 173 ARG A C 1
ATOM 1380 O O . ARG A 1 173 ? -7.394 -26.992 10.760 1.00 68.19 173 ARG A O 1
ATOM 1387 N N . SER A 1 174 ? -5.470 -27.189 11.941 1.00 63.97 174 SER A N 1
ATOM 1388 C CA . SER A 1 174 ? -4.714 -26.225 11.145 1.00 63.97 174 SER A CA 1
ATOM 1389 C C . SER A 1 174 ? -4.704 -26.737 9.708 1.00 63.97 174 SER A C 1
ATOM 1391 O O . SER A 1 174 ? -4.325 -27.880 9.459 1.00 63.97 174 SER A O 1
ATOM 1393 N N . ARG A 1 175 ? -5.254 -25.948 8.786 1.00 61.78 175 ARG A N 1
ATOM 1394 C CA . ARG A 1 175 ? -5.130 -26.244 7.362 1.00 61.78 175 ARG A CA 1
ATOM 1395 C C . ARG A 1 175 ? -3.806 -25.662 6.926 1.00 61.78 175 ARG A C 1
ATOM 1397 O O . ARG A 1 175 ? -3.552 -24.492 7.213 1.00 61.78 175 ARG A O 1
ATOM 1404 N N . ASP A 1 176 ? -3.027 -26.459 6.213 1.00 59.81 176 ASP A N 1
ATOM 1405 C CA . ASP A 1 176 ? -1.816 -25.967 5.581 1.00 59.81 176 ASP A CA 1
ATOM 1406 C C . ASP A 1 176 ? -2.165 -24.755 4.714 1.00 59.81 176 ASP A C 1
ATOM 1408 O O . ASP A 1 176 ? -3.229 -24.683 4.073 1.00 59.81 176 ASP A O 1
ATOM 1412 N N . LEU A 1 177 ? -1.307 -23.741 4.784 1.00 63.16 177 LEU A N 1
ATOM 1413 C CA . LEU A 1 177 ? -1.471 -22.550 3.972 1.00 63.16 177 LEU A CA 1
ATOM 1414 C C . LEU A 1 177 ? -1.455 -22.976 2.502 1.00 63.16 177 LEU A C 1
ATOM 1416 O O . LEU A 1 177 ? -0.689 -23.837 2.097 1.00 63.16 177 LEU A O 1
ATOM 1420 N N . THR A 1 178 ? -2.300 -22.357 1.675 1.00 65.44 178 THR A N 1
ATOM 1421 C CA . THR A 1 178 ? -2.295 -22.642 0.227 1.00 65.44 178 THR A CA 1
ATOM 1422 C C . THR A 1 178 ? -0.987 -22.216 -0.456 1.00 65.44 178 THR A C 1
ATOM 1424 O O . THR A 1 178 ? -0.793 -22.533 -1.621 1.00 65.44 178 THR A O 1
ATOM 1427 N N . ILE A 1 179 ? -0.154 -21.442 0.239 1.00 67.44 179 ILE A N 1
ATOM 1428 C CA . ILE A 1 179 ? 1.162 -20.985 -0.198 1.00 67.44 179 ILE A CA 1
ATOM 1429 C C . ILE A 1 179 ? 2.109 -21.304 0.955 1.00 67.44 179 ILE A C 1
ATOM 1431 O O . ILE A 1 179 ? 1.900 -20.807 2.066 1.00 67.44 179 ILE A O 1
ATOM 1435 N N . GLU A 1 180 ? 3.104 -22.138 0.698 1.00 71.19 180 GLU A N 1
ATOM 1436 C CA . GLU A 1 180 ? 4.134 -22.494 1.668 1.00 71.19 180 GLU A CA 1
ATOM 1437 C C . GLU A 1 180 ? 5.330 -21.534 1.580 1.00 71.19 180 GLU A C 1
ATOM 1439 O O . GLU A 1 180 ? 5.466 -20.739 0.647 1.00 71.19 180 GLU A O 1
ATOM 1444 N N . SER A 1 181 ? 6.225 -21.577 2.570 1.00 72.75 181 SER A N 1
ATOM 1445 C CA . SER A 1 181 ? 7.449 -20.762 2.555 1.00 72.75 181 SER A CA 1
ATOM 1446 C C . SER A 1 181 ? 8.349 -21.082 1.356 1.00 72.75 181 SER A C 1
ATOM 1448 O O . SER A 1 181 ? 9.021 -20.195 0.838 1.00 72.75 181 SER A O 1
ATOM 1450 N N . THR A 1 182 ? 8.315 -22.328 0.884 1.00 77.25 182 THR A N 1
ATOM 1451 C CA . THR A 1 182 ? 9.019 -22.799 -0.315 1.00 77.25 182 THR A CA 1
ATOM 1452 C C . THR A 1 182 ? 8.556 -22.072 -1.577 1.00 77.25 182 THR A C 1
ATOM 1454 O O . THR A 1 182 ? 9.398 -21.613 -2.343 1.00 77.25 182 THR A O 1
ATOM 1457 N N . ASP A 1 183 ? 7.246 -21.865 -1.754 1.00 76.44 183 ASP A N 1
ATOM 1458 C CA . ASP A 1 183 ? 6.695 -21.114 -2.892 1.00 76.44 183 ASP A CA 1
ATOM 1459 C C . ASP A 1 183 ? 7.208 -19.663 -2.907 1.00 76.44 183 ASP A C 1
ATOM 1461 O O . ASP A 1 183 ? 7.529 -19.100 -3.958 1.00 76.44 183 ASP A O 1
ATOM 1465 N N . VAL A 1 184 ? 7.307 -19.042 -1.726 1.00 76.75 184 VAL A N 1
ATOM 1466 C CA . VAL A 1 184 ? 7.825 -17.673 -1.574 1.00 76.75 184 VAL A CA 1
ATOM 1467 C C . VAL A 1 184 ? 9.302 -17.610 -1.954 1.00 76.75 184 VAL A C 1
ATOM 1469 O O . VAL A 1 184 ? 9.702 -16.712 -2.700 1.00 76.75 184 VAL A O 1
ATOM 1472 N N . ASP A 1 185 ? 10.103 -18.564 -1.481 1.00 79.62 185 ASP A N 1
ATOM 1473 C CA . ASP A 1 185 ? 11.527 -18.645 -1.804 1.00 79.62 185 ASP A CA 1
ATOM 1474 C C . ASP A 1 185 ? 11.751 -18.877 -3.307 1.00 79.62 185 ASP A C 1
ATOM 1476 O O . ASP A 1 185 ? 12.615 -18.232 -3.905 1.00 79.62 185 ASP A O 1
ATOM 1480 N N . GLU A 1 186 ? 10.938 -19.717 -3.954 1.00 82.75 186 GLU A N 1
ATOM 1481 C CA . GLU A 1 186 ? 10.988 -19.934 -5.404 1.00 82.75 186 GLU A CA 1
ATOM 1482 C C . GLU A 1 186 ? 10.697 -18.652 -6.194 1.00 82.75 186 GLU A C 1
ATOM 1484 O O . GLU A 1 186 ? 11.410 -18.323 -7.148 1.00 82.75 186 GLU A O 1
ATOM 1489 N N . ILE A 1 187 ? 9.676 -17.887 -5.796 1.00 83.12 187 ILE A N 1
ATOM 1490 C CA . ILE A 1 187 ? 9.345 -16.603 -6.431 1.00 83.12 187 ILE A CA 1
ATOM 1491 C C . ILE A 1 187 ? 10.486 -15.594 -6.238 1.00 83.12 187 ILE A C 1
ATOM 1493 O O . ILE A 1 187 ? 10.861 -14.900 -7.187 1.00 83.12 187 ILE A O 1
ATOM 1497 N N . GLN A 1 188 ? 11.072 -15.529 -5.040 1.00 82.69 188 GLN A N 1
ATOM 1498 C CA . GLN A 1 188 ? 12.210 -14.651 -4.756 1.00 82.69 188 GLN A CA 1
ATOM 1499 C C .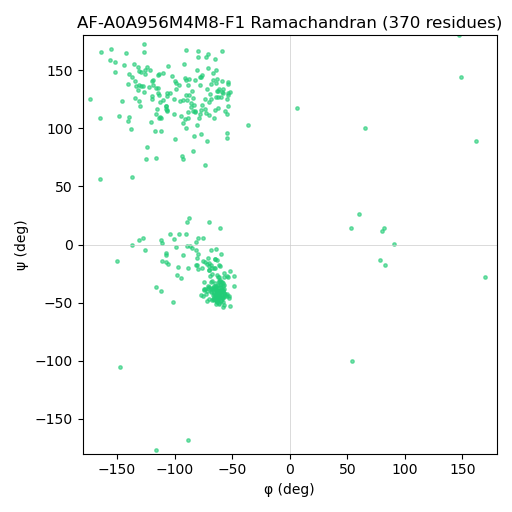 GLN A 1 188 ? 13.440 -15.024 -5.591 1.00 82.69 188 GLN A C 1
ATOM 1501 O O . GLN A 1 188 ? 14.079 -14.142 -6.167 1.00 82.69 188 GLN A O 1
ATOM 1506 N N . GLN A 1 189 ? 13.751 -16.316 -5.713 1.00 83.75 189 GLN A N 1
ATOM 1507 C CA . GLN A 1 189 ? 14.854 -16.803 -6.544 1.00 83.75 189 GLN A CA 1
ATOM 1508 C C . GLN A 1 189 ? 14.622 -16.500 -8.028 1.00 83.75 189 GLN A C 1
ATOM 1510 O O . GLN A 1 189 ? 15.531 -16.022 -8.709 1.00 83.75 189 GLN A O 1
ATOM 1515 N N . ARG A 1 190 ? 13.396 -16.706 -8.528 1.00 84.25 190 ARG A N 1
ATOM 1516 C CA . ARG A 1 190 ? 13.011 -16.341 -9.902 1.00 84.25 190 ARG A CA 1
ATOM 1517 C C . ARG A 1 190 ? 13.213 -14.853 -10.168 1.00 84.25 190 ARG A C 1
ATOM 1519 O O . ARG A 1 190 ? 13.767 -14.499 -11.205 1.00 84.25 190 ARG A O 1
ATOM 1526 N N . PHE A 1 191 ? 12.797 -13.995 -9.238 1.00 85.94 191 PHE A N 1
ATOM 1527 C CA . PHE A 1 191 ? 12.988 -12.550 -9.347 1.00 85.94 191 PHE A CA 1
ATOM 1528 C C . PHE A 1 191 ? 14.474 -12.167 -9.339 1.00 85.94 191 PHE A C 1
ATOM 1530 O O . PHE A 1 191 ? 14.917 -11.419 -10.208 1.00 85.94 191 PHE A O 1
ATOM 1537 N N . ALA A 1 192 ? 15.266 -12.742 -8.430 1.00 83.25 192 ALA A N 1
ATOM 1538 C CA . ALA A 1 192 ? 16.710 -12.511 -8.362 1.00 83.25 192 ALA A CA 1
ATOM 1539 C C . ALA A 1 192 ? 17.454 -12.974 -9.630 1.00 83.25 192 ALA A C 1
ATOM 1541 O O . ALA A 1 192 ? 18.482 -12.403 -9.983 1.00 83.25 192 ALA A O 1
ATOM 1542 N N . ALA A 1 193 ? 16.925 -13.972 -10.345 1.00 84.12 193 ALA A N 1
ATOM 1543 C CA . ALA A 1 193 ? 17.482 -14.458 -11.605 1.00 84.12 193 ALA A CA 1
ATOM 1544 C C . ALA A 1 193 ? 17.104 -13.603 -12.834 1.00 84.12 193 ALA A C 1
ATOM 1546 O O . ALA A 1 193 ? 17.703 -13.783 -13.901 1.00 84.12 193 ALA A O 1
ATOM 1547 N N . LEU A 1 194 ? 16.146 -12.668 -12.724 1.00 82.81 194 LEU A N 1
ATOM 1548 C CA . LEU A 1 194 ? 15.691 -11.838 -13.851 1.00 82.81 194 LEU A CA 1
ATOM 1549 C C . LEU A 1 194 ? 16.829 -11.108 -14.583 1.00 82.81 194 LEU A C 1
ATOM 1551 O O . LEU A 1 194 ? 16.829 -11.162 -15.815 1.00 82.81 194 LEU A O 1
ATOM 1555 N N . PRO A 1 195 ? 17.820 -10.483 -13.912 1.00 81.44 195 PRO A N 1
ATOM 1556 C CA . PRO A 1 195 ? 18.925 -9.817 -14.601 1.00 81.44 195 PRO A CA 1
ATOM 1557 C C . PRO A 1 195 ? 19.680 -10.744 -15.561 1.00 81.44 195 PRO A C 1
ATOM 1559 O O . PRO A 1 195 ? 19.984 -10.361 -16.692 1.00 81.44 195 PRO A O 1
ATOM 1562 N N . ASP A 1 196 ? 19.951 -11.982 -15.147 1.00 79.75 196 ASP A N 1
ATOM 1563 C CA . ASP A 1 196 ? 20.682 -12.952 -15.964 1.00 79.75 196 ASP A CA 1
ATOM 1564 C C . ASP A 1 196 ? 19.828 -13.513 -17.097 1.00 79.75 196 ASP A C 1
ATOM 1566 O O . ASP A 1 196 ? 20.318 -13.683 -18.218 1.00 79.75 196 ASP A O 1
ATOM 1570 N N . VAL A 1 197 ? 18.542 -13.762 -16.838 1.00 80.06 197 VAL A N 1
ATOM 1571 C CA . VAL A 1 197 ? 17.598 -14.209 -17.868 1.00 80.06 197 VAL A CA 1
ATOM 1572 C C . VAL A 1 197 ? 17.430 -13.129 -18.937 1.00 80.06 197 VAL A C 1
ATOM 1574 O O . VAL A 1 197 ? 17.555 -13.429 -20.122 1.00 80.06 197 VAL A O 1
ATOM 1577 N N . LEU A 1 198 ? 17.251 -11.865 -18.546 1.00 77.00 198 LEU A N 1
ATOM 1578 C CA . LEU A 1 198 ? 17.112 -10.732 -19.466 1.00 77.00 198 LEU A CA 1
ATOM 1579 C C . LEU A 1 198 ? 18.391 -10.491 -20.287 1.00 77.00 198 LEU A C 1
ATOM 1581 O O . LEU A 1 198 ? 18.312 -10.241 -21.492 1.00 77.00 198 LEU A O 1
ATOM 1585 N N . LYS A 1 199 ? 19.580 -10.655 -19.685 1.00 73.44 199 LYS A N 1
ATOM 1586 C CA . LYS A 1 199 ? 20.865 -10.626 -20.414 1.00 73.44 199 LYS A CA 1
ATOM 1587 C C . LY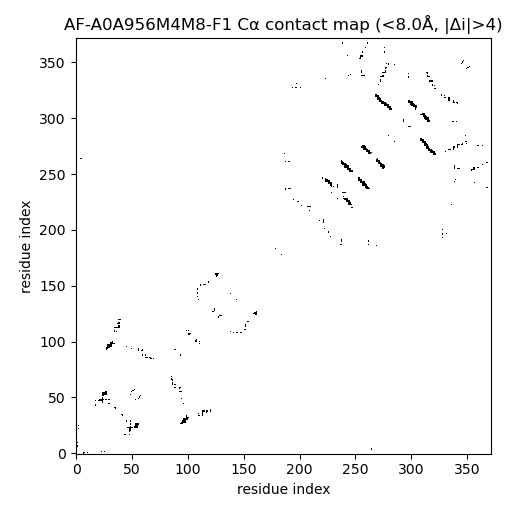S A 1 199 ? 20.954 -11.717 -21.486 1.00 73.44 199 LYS A C 1
ATOM 1589 O O . LYS A 1 199 ? 21.497 -11.463 -22.562 1.00 73.44 199 LYS A O 1
ATOM 1594 N N . ARG A 1 200 ? 20.457 -12.931 -21.211 1.00 69.56 200 ARG A N 1
ATOM 1595 C CA . ARG A 1 200 ? 20.439 -14.045 -22.182 1.00 69.56 200 ARG A CA 1
ATOM 1596 C C . ARG A 1 200 ? 19.404 -13.828 -23.278 1.00 69.56 200 ARG A C 1
ATOM 1598 O O . ARG A 1 200 ? 19.722 -14.037 -24.443 1.00 69.56 200 ARG A O 1
ATOM 1605 N N . LEU A 1 201 ? 18.210 -13.368 -22.909 1.00 66.62 201 LEU A N 1
ATOM 1606 C CA . LEU A 1 201 ? 17.106 -13.106 -23.830 1.00 66.62 201 LEU A CA 1
ATOM 1607 C C . LEU A 1 201 ? 17.545 -12.107 -24.912 1.00 66.62 201 LEU A C 1
ATOM 1609 O O . LEU A 1 201 ? 17.390 -12.392 -26.096 1.00 66.62 201 LEU A O 1
ATOM 1613 N N . ARG A 1 202 ? 18.278 -11.053 -24.523 1.00 59.97 202 ARG A N 1
ATOM 1614 C CA . ARG A 1 202 ? 18.911 -10.089 -25.441 1.00 59.97 202 ARG A CA 1
ATOM 1615 C C . ARG A 1 202 ? 19.872 -10.718 -26.458 1.00 59.97 202 ARG A C 1
ATOM 1617 O O . ARG A 1 202 ? 19.910 -10.270 -27.597 1.00 59.97 202 ARG A O 1
ATOM 1624 N N . LYS A 1 203 ? 20.654 -11.736 -26.075 1.00 51.28 203 LYS A N 1
ATOM 1625 C CA . LYS A 1 203 ? 21.578 -12.424 -27.000 1.00 51.28 203 LYS A CA 1
ATOM 1626 C C . LYS A 1 203 ? 20.848 -13.276 -28.043 1.00 51.28 203 LYS A C 1
ATOM 1628 O O . LYS A 1 203 ? 21.442 -13.591 -29.063 1.00 51.28 203 LYS A O 1
ATOM 1633 N N . SER A 1 204 ? 19.603 -13.670 -27.771 1.00 44.47 204 SER A N 1
ATOM 1634 C CA . SER A 1 204 ? 18.818 -14.557 -28.642 1.00 44.47 204 SER A CA 1
ATOM 1635 C C . SER A 1 204 ? 17.927 -13.826 -29.647 1.00 44.47 204 SER A C 1
ATOM 1637 O O . SER A 1 204 ? 17.349 -14.464 -30.519 1.00 44.47 204 SER A O 1
ATOM 1639 N N . THR A 1 205 ? 17.793 -12.504 -29.531 1.00 43.53 205 THR A N 1
ATOM 1640 C CA . THR A 1 205 ? 16.750 -11.759 -30.232 1.00 43.53 205 THR A CA 1
ATOM 1641 C C . THR A 1 205 ? 17.278 -10.617 -31.088 1.00 43.53 205 THR A C 1
ATOM 1643 O O . THR A 1 205 ? 17.062 -9.443 -30.795 1.00 43.53 205 THR A O 1
ATOM 1646 N N . GLU A 1 206 ? 17.892 -10.982 -32.209 1.00 37.88 206 GLU A N 1
ATOM 1647 C CA . GLU A 1 206 ? 18.138 -10.110 -33.368 1.00 37.88 206 GLU A CA 1
ATOM 1648 C C . GLU A 1 206 ? 16.844 -9.748 -34.147 1.00 37.88 206 GLU A C 1
ATOM 1650 O O . GLU A 1 206 ? 16.912 -9.341 -35.300 1.00 37.88 206 GLU A O 1
ATOM 1655 N N . GLY A 1 207 ? 15.642 -9.876 -33.564 1.00 34.88 207 GLY A N 1
ATOM 1656 C CA . GLY A 1 207 ? 14.391 -9.704 -34.316 1.00 34.88 207 GLY A CA 1
ATOM 1657 C C . GLY A 1 207 ? 13.127 -9.513 -33.480 1.00 34.88 207 GLY A C 1
ATOM 1658 O O . GLY A 1 207 ? 12.176 -10.272 -33.638 1.00 34.88 207 GLY A O 1
ATOM 1659 N N . TRP A 1 208 ? 13.084 -8.507 -32.601 1.00 39.72 208 TRP A N 1
ATOM 1660 C CA . TRP A 1 208 ? 11.801 -8.017 -32.073 1.00 39.72 208 TRP A CA 1
ATOM 1661 C C . TRP A 1 208 ? 11.255 -6.941 -33.007 1.00 39.72 208 TRP A C 1
ATOM 1663 O O . TRP A 1 208 ? 11.787 -5.836 -33.048 1.00 39.72 208 TRP A O 1
ATOM 1673 N N . VAL A 1 209 ? 10.188 -7.261 -33.736 1.00 30.58 209 VAL A N 1
ATOM 1674 C CA . VAL A 1 209 ? 9.318 -6.270 -34.376 1.00 30.58 209 VAL A CA 1
ATOM 1675 C C . VAL A 1 209 ? 8.031 -6.246 -33.564 1.00 30.58 209 VAL A C 1
ATOM 1677 O O . VAL A 1 209 ? 7.336 -7.257 -33.470 1.00 30.58 209 VAL A O 1
ATOM 1680 N N . VAL A 1 210 ? 7.728 -5.112 -32.935 1.00 33.34 210 VAL A N 1
ATOM 1681 C CA . VAL A 1 210 ? 6.403 -4.880 -32.354 1.00 33.34 210 VAL A CA 1
ATOM 1682 C C . VAL A 1 210 ? 5.477 -4.517 -33.510 1.00 33.34 210 VAL A C 1
ATOM 1684 O O . VAL A 1 210 ? 5.653 -3.484 -34.151 1.00 33.34 210 VAL A O 1
ATOM 1687 N N . GLU A 1 211 ? 4.518 -5.391 -33.807 1.00 28.67 211 GLU A N 1
ATOM 1688 C CA . GLU A 1 211 ? 3.516 -5.154 -34.843 1.00 28.67 211 GLU A CA 1
ATOM 1689 C C . GLU A 1 211 ? 2.638 -3.962 -34.427 1.00 28.67 211 GLU A C 1
ATOM 1691 O O . GLU A 1 211 ? 1.959 -3.990 -33.398 1.00 28.67 211 GLU A O 1
ATOM 1696 N N . ARG A 1 212 ? 2.698 -2.881 -35.208 1.00 33.25 212 ARG A N 1
ATOM 1697 C CA . ARG A 1 212 ? 1.804 -1.725 -35.105 1.00 33.25 212 ARG A CA 1
ATOM 1698 C C . ARG A 1 212 ? 1.014 -1.638 -36.402 1.00 33.25 212 ARG A C 1
ATOM 1700 O O . ARG A 1 212 ? 1.596 -1.778 -37.475 1.00 33.25 212 ARG A O 1
ATOM 1707 N N . ASP A 1 213 ? -0.291 -1.420 -36.277 1.00 38.06 213 ASP A N 1
ATOM 1708 C CA . ASP A 1 213 ? -1.261 -1.349 -37.370 1.00 38.06 213 ASP A CA 1
ATOM 1709 C C . ASP A 1 213 ? -0.706 -0.686 -38.648 1.00 38.06 213 ASP A C 1
ATOM 1711 O O . ASP A 1 213 ? -0.611 0.535 -38.761 1.00 38.06 213 ASP A O 1
ATOM 1715 N N . GLY A 1 214 ? -0.378 -1.518 -39.641 1.00 34.94 214 GLY A N 1
ATOM 1716 C CA . GLY A 1 214 ? -0.480 -1.169 -41.058 1.00 34.94 214 GLY A CA 1
ATOM 1717 C C . GLY A 1 214 ? 0.615 -0.326 -41.722 1.00 34.94 214 GLY A C 1
ATOM 1718 O O . GLY A 1 214 ? 0.397 0.072 -42.865 1.00 34.94 214 GLY A O 1
ATOM 1719 N N . ALA A 1 215 ? 1.782 -0.077 -41.122 1.00 29.19 215 ALA A N 1
ATOM 1720 C CA . ALA A 1 215 ? 2.902 0.530 -41.859 1.00 29.19 215 ALA A CA 1
ATOM 1721 C C . ALA A 1 215 ? 4.270 0.055 -41.351 1.00 29.19 215 ALA A C 1
ATOM 1723 O O . ALA A 1 215 ? 4.704 0.398 -40.256 1.00 29.19 215 ALA A O 1
ATOM 1724 N N . VAL A 1 216 ? 4.952 -0.736 -42.182 1.00 35.19 216 VAL A N 1
ATOM 1725 C CA . VAL A 1 216 ? 6.293 -1.274 -41.929 1.00 35.19 216 VAL A CA 1
ATOM 1726 C C . VAL A 1 216 ? 7.338 -0.196 -42.216 1.00 35.19 216 VAL A C 1
ATOM 1728 O O . VAL A 1 216 ? 7.615 0.116 -43.374 1.00 35.19 216 VAL A O 1
ATOM 1731 N N . ALA A 1 217 ? 7.953 0.327 -41.160 1.00 30.06 217 ALA A N 1
ATOM 1732 C CA . ALA A 1 217 ? 9.320 0.832 -41.192 1.00 30.06 217 ALA A CA 1
ATOM 1733 C C . ALA A 1 217 ? 10.141 0.006 -40.186 1.00 30.06 217 ALA A C 1
ATOM 1735 O O . ALA A 1 217 ? 9.609 -0.354 -39.133 1.00 30.06 217 ALA A O 1
ATOM 1736 N N . PRO A 1 218 ? 11.398 -0.356 -40.494 1.00 32.16 218 PRO A N 1
ATOM 1737 C CA . PRO A 1 218 ? 12.268 -1.015 -39.533 1.00 32.16 218 PRO A CA 1
ATOM 1738 C C . PRO A 1 218 ? 12.671 0.020 -38.480 1.00 32.16 218 PRO A C 1
ATOM 1740 O O . PRO A 1 218 ? 13.657 0.729 -38.651 1.00 32.16 218 PRO A O 1
ATOM 1743 N N . ASP A 1 219 ? 11.888 0.153 -37.413 1.00 36.25 219 ASP A N 1
ATOM 1744 C CA . ASP A 1 219 ? 12.317 0.942 -36.265 1.00 36.25 219 ASP A CA 1
ATOM 1745 C C . ASP A 1 219 ? 13.444 0.175 -35.561 1.00 36.25 219 ASP A C 1
ATOM 1747 O O . ASP A 1 219 ? 13.230 -0.859 -34.925 1.00 36.25 219 ASP A O 1
ATOM 1751 N N . GLU A 1 220 ? 14.659 0.720 -35.628 1.00 38.59 220 GLU A N 1
ATOM 1752 C CA . GLU A 1 220 ? 15.831 0.350 -34.818 1.00 38.59 220 GLU A CA 1
ATOM 1753 C C . GLU A 1 220 ? 15.596 0.548 -33.289 1.00 38.59 220 GLU A C 1
ATOM 1755 O O . GLU A 1 220 ? 16.534 0.524 -32.495 1.00 38.59 220 GLU A O 1
ATOM 1760 N N . GLU A 1 221 ? 14.345 0.729 -32.842 1.00 43.28 221 GLU A N 1
ATOM 1761 C CA . GLU A 1 221 ? 13.934 1.131 -31.488 1.00 43.28 221 GLU A CA 1
ATOM 1762 C C . GLU A 1 221 ? 13.801 -0.023 -30.469 1.00 43.28 221 GLU A C 1
ATOM 1764 O O . GLU A 1 221 ? 13.531 0.230 -29.296 1.00 43.28 221 GLU A O 1
ATOM 1769 N N . SER A 1 222 ? 13.992 -1.293 -30.845 1.00 43.44 222 SER A N 1
ATOM 1770 C CA . SER A 1 222 ? 13.562 -2.420 -29.985 1.00 43.44 222 SER A CA 1
ATOM 1771 C C . SER A 1 222 ? 14.626 -3.044 -29.066 1.00 43.44 222 SER A C 1
ATOM 1773 O O . SER A 1 222 ? 14.355 -4.078 -28.454 1.00 43.44 222 SER A O 1
ATOM 1775 N N . ILE A 1 223 ? 15.828 -2.468 -28.913 1.00 47.53 223 ILE A N 1
ATOM 1776 C CA . ILE A 1 223 ? 16.846 -3.043 -28.009 1.00 47.53 223 ILE A CA 1
ATOM 1777 C C . ILE A 1 223 ? 17.557 -1.954 -27.201 1.00 47.53 223 ILE A C 1
ATOM 1779 O O . ILE A 1 223 ? 18.517 -1.342 -27.659 1.00 47.53 223 ILE A O 1
ATOM 1783 N N . VAL A 1 224 ? 17.126 -1.773 -25.952 1.00 57.09 224 VAL A N 1
ATOM 1784 C CA . VAL A 1 224 ? 17.777 -0.887 -24.977 1.00 57.09 224 VAL A CA 1
ATOM 1785 C C . VAL A 1 224 ? 18.854 -1.676 -24.216 1.00 57.09 224 VAL A C 1
ATOM 1787 O O . VAL A 1 224 ? 18.520 -2.635 -23.513 1.00 57.09 224 VAL A O 1
ATOM 1790 N N . PRO A 1 225 ? 20.158 -1.363 -24.348 1.00 61.62 225 PRO A N 1
ATOM 1791 C CA . PRO A 1 225 ? 21.186 -1.957 -23.504 1.00 61.62 225 PRO A CA 1
ATOM 1792 C C . PRO A 1 225 ? 20.907 -1.720 -22.014 1.00 61.62 225 PRO A C 1
ATOM 1794 O O . PRO A 1 225 ? 20.956 -0.587 -21.551 1.00 61.62 225 PRO A O 1
ATOM 1797 N N . LEU A 1 226 ? 20.644 -2.795 -21.264 1.00 66.69 226 LEU A N 1
ATOM 1798 C CA . LEU A 1 226 ? 20.480 -2.742 -19.809 1.00 66.69 226 LEU A CA 1
ATOM 1799 C C . LEU A 1 226 ? 21.823 -2.956 -19.102 1.00 66.69 226 LEU A C 1
ATOM 1801 O O . LEU A 1 226 ? 22.508 -3.954 -19.350 1.00 66.69 226 LEU A O 1
ATOM 1805 N N . GLU A 1 227 ? 22.156 -2.051 -18.191 1.00 67.06 227 GLU A N 1
ATOM 1806 C CA . GLU A 1 227 ? 23.276 -2.131 -17.258 1.00 67.06 227 GLU A CA 1
ATOM 1807 C C . GLU A 1 227 ? 22.712 -2.266 -15.843 1.00 67.06 227 GLU A C 1
ATOM 1809 O O . GLU A 1 227 ? 22.097 -1.350 -15.308 1.00 67.06 227 GLU A O 1
ATOM 1814 N N . TRP A 1 228 ? 22.874 -3.448 -15.254 1.00 67.38 228 TRP A N 1
ATOM 1815 C CA . TRP A 1 228 ? 22.386 -3.751 -13.908 1.00 67.38 228 TRP A CA 1
ATOM 1816 C C . TRP A 1 228 ? 23.443 -3.374 -12.877 1.00 67.38 228 TRP A C 1
ATOM 1818 O O . TRP A 1 228 ? 24.614 -3.719 -13.070 1.00 67.38 228 TRP A O 1
ATOM 1828 N N . GLU A 1 229 ? 23.043 -2.746 -11.771 1.00 62.09 229 GLU A N 1
ATOM 1829 C CA . GLU A 1 229 ? 23.953 -2.603 -10.637 1.00 62.09 229 GLU A CA 1
ATOM 1830 C C . GLU A 1 229 ? 24.263 -3.984 -10.024 1.00 62.09 229 GLU A C 1
ATOM 1832 O O . GLU A 1 229 ? 23.418 -4.888 -10.046 1.00 62.09 229 GLU A O 1
ATOM 1837 N N . PRO A 1 230 ? 25.477 -4.193 -9.482 1.00 55.44 230 PRO A N 1
ATOM 1838 C CA . PRO A 1 230 ? 25.804 -5.437 -8.804 1.00 55.44 230 PRO A CA 1
ATOM 1839 C C . PRO A 1 230 ? 24.834 -5.688 -7.637 1.00 55.44 230 PRO A C 1
ATOM 1841 O O . PRO A 1 230 ? 24.618 -4.816 -6.802 1.00 55.44 230 PRO A O 1
ATOM 1844 N N . MET A 1 231 ? 24.304 -6.913 -7.523 1.00 46.12 231 MET A N 1
ATOM 1845 C CA . MET A 1 231 ? 23.398 -7.326 -6.431 1.00 46.12 231 MET A CA 1
ATOM 1846 C C . MET A 1 231 ? 23.944 -7.025 -5.020 1.00 46.12 231 MET A C 1
ATOM 1848 O O . MET A 1 231 ? 23.167 -6.905 -4.083 1.00 46.12 231 MET A O 1
ATOM 1852 N N . GLY A 1 232 ? 25.265 -6.884 -4.855 1.00 43.59 232 GLY A N 1
ATOM 1853 C CA . GLY A 1 232 ? 25.902 -6.570 -3.571 1.00 43.59 232 GLY A CA 1
ATOM 1854 C C . GLY A 1 232 ? 25.703 -5.132 -3.072 1.00 43.59 232 GLY A C 1
ATOM 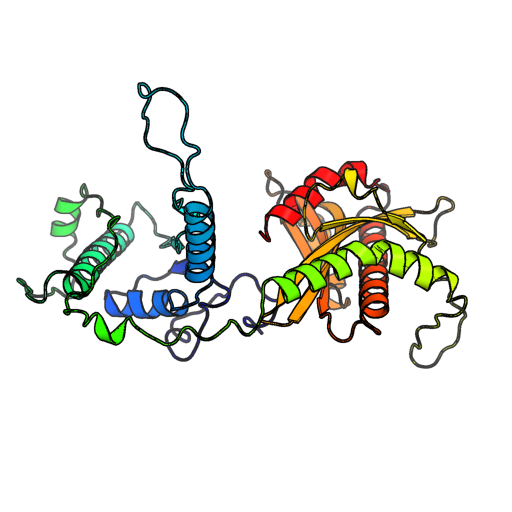1855 O O . GLY A 1 232 ? 25.915 -4.885 -1.889 1.00 43.59 232 GLY A O 1
ATOM 1856 N N . SER A 1 233 ? 25.291 -4.194 -3.931 1.00 44.72 233 SER A N 1
ATOM 1857 C CA . SER A 1 233 ? 25.032 -2.790 -3.567 1.00 44.72 233 SER A CA 1
ATOM 1858 C C . SER A 1 233 ? 23.551 -2.471 -3.320 1.00 44.72 233 SER A C 1
ATOM 1860 O O . SER A 1 233 ? 23.238 -1.345 -2.936 1.00 44.72 233 SER A O 1
ATOM 1862 N N . SER A 1 234 ? 22.651 -3.449 -3.489 1.00 48.28 234 SER A N 1
ATOM 1863 C CA . SER A 1 234 ? 21.222 -3.334 -3.170 1.00 48.28 234 SER A CA 1
ATOM 1864 C C . SER A 1 234 ? 20.860 -4.339 -2.063 1.00 48.28 234 SER A C 1
ATOM 1866 O O . SER A 1 234 ? 20.675 -5.523 -2.337 1.00 48.28 234 SER A O 1
ATOM 1868 N N . PRO A 1 235 ? 20.797 -3.918 -0.788 1.00 46.47 235 PRO A N 1
ATOM 1869 C CA . PRO A 1 235 ? 20.703 -4.830 0.357 1.00 46.47 235 PRO A CA 1
ATOM 1870 C C . PRO A 1 235 ? 19.317 -5.474 0.566 1.00 46.47 235 PRO A C 1
ATOM 1872 O O . PRO A 1 235 ? 19.112 -6.143 1.579 1.00 46.47 235 PRO A O 1
ATOM 1875 N N . ARG A 1 236 ? 18.343 -5.276 -0.338 1.00 61.72 236 ARG A N 1
ATOM 1876 C CA . ARG A 1 236 ? 16.926 -5.603 -0.089 1.00 61.72 236 ARG A CA 1
ATOM 1877 C C . ARG A 1 236 ? 16.405 -6.744 -0.962 1.00 61.72 236 ARG A C 1
ATOM 1879 O O . ARG A 1 236 ? 16.508 -6.719 -2.186 1.00 61.72 236 ARG A O 1
ATOM 1886 N N . ARG A 1 237 ? 15.793 -7.748 -0.320 1.00 67.44 237 ARG A N 1
ATOM 1887 C CA . ARG A 1 237 ? 15.077 -8.832 -1.014 1.00 67.44 237 ARG A CA 1
ATOM 1888 C C . ARG A 1 237 ? 13.888 -8.245 -1.775 1.00 67.44 237 ARG A C 1
ATOM 1890 O O . ARG A 1 237 ? 13.107 -7.503 -1.199 1.00 67.44 237 ARG A O 1
ATOM 1897 N N . GLY A 1 238 ? 13.734 -8.614 -3.047 1.00 77.62 238 GLY A N 1
ATOM 1898 C CA . GLY A 1 238 ? 12.621 -8.139 -3.873 1.00 77.62 238 GLY A CA 1
ATOM 1899 C C . GLY A 1 238 ? 12.824 -6.755 -4.496 1.00 77.62 238 GLY A C 1
ATOM 1900 O O . GLY A 1 238 ? 11.869 -6.197 -5.020 1.00 77.62 238 GLY A O 1
ATOM 1901 N N . PHE A 1 239 ? 14.046 -6.217 -4.494 1.00 81.75 239 PHE A N 1
ATOM 1902 C CA . PHE A 1 239 ? 14.379 -4.953 -5.149 1.00 81.75 239 PHE A CA 1
ATOM 1903 C C . PHE A 1 239 ? 15.581 -5.118 -6.086 1.00 81.75 239 PHE A C 1
ATOM 1905 O O . PHE A 1 239 ? 16.558 -5.779 -5.734 1.00 81.75 239 PHE A O 1
ATOM 1912 N N . LEU A 1 240 ? 15.514 -4.535 -7.284 1.00 82.69 240 LEU A N 1
ATOM 1913 C CA . LEU A 1 240 ? 16.622 -4.487 -8.243 1.00 82.69 240 LEU A CA 1
ATOM 1914 C C . LEU A 1 240 ? 16.756 -3.076 -8.817 1.00 82.69 240 LEU A C 1
ATOM 1916 O O . LEU A 1 240 ? 15.750 -2.453 -9.143 1.00 82.69 240 LEU A O 1
ATOM 1920 N N . LEU A 1 241 ? 17.991 -2.613 -9.007 1.00 81.75 241 LEU A N 1
ATOM 1921 C CA . LEU A 1 241 ? 18.310 -1.307 -9.587 1.00 81.75 241 LEU A CA 1
ATOM 1922 C C . LEU A 1 241 ? 19.117 -1.484 -10.878 1.00 81.75 241 LEU A C 1
ATOM 1924 O O . LEU A 1 241 ? 20.025 -2.320 -10.949 1.00 81.75 241 LEU A O 1
ATOM 1928 N N . ALA A 1 242 ? 18.782 -0.711 -11.906 1.00 81.81 242 ALA A N 1
ATOM 1929 C CA . ALA A 1 242 ? 19.460 -0.765 -13.192 1.00 81.81 242 ALA A CA 1
ATOM 1930 C C . ALA A 1 242 ? 19.338 0.551 -13.962 1.00 81.81 242 ALA A C 1
ATOM 1932 O O . ALA A 1 242 ? 18.531 1.420 -13.646 1.00 81.81 242 ALA A O 1
ATOM 1933 N N . SER A 1 243 ? 20.132 0.659 -15.017 1.00 78.94 243 SER A N 1
ATOM 1934 C CA . SER A 1 243 ? 20.076 1.740 -15.988 1.00 78.94 243 SER A CA 1
ATOM 1935 C C . SER A 1 243 ? 19.933 1.172 -17.387 1.00 78.94 243 SER A C 1
ATOM 1937 O O . SER A 1 243 ? 20.455 0.105 -17.711 1.00 78.94 243 SER A O 1
ATOM 1939 N N . ALA A 1 244 ? 19.220 1.889 -18.238 1.00 76.44 244 ALA A N 1
ATOM 1940 C CA . ALA A 1 244 ? 18.964 1.503 -19.608 1.00 76.44 244 ALA A CA 1
ATOM 1941 C C . ALA A 1 244 ? 19.529 2.576 -20.546 1.00 76.44 244 ALA A C 1
ATOM 1943 O O . ALA A 1 244 ? 19.252 3.760 -20.384 1.00 76.44 244 ALA A O 1
ATOM 1944 N N . ARG A 1 245 ? 20.343 2.177 -21.524 1.00 71.25 245 ARG A N 1
ATOM 1945 C CA . ARG A 1 245 ? 20.934 3.089 -22.513 1.00 71.25 245 ARG A CA 1
ATOM 1946 C C . ARG A 1 245 ? 20.035 3.192 -23.735 1.00 71.25 245 ARG A C 1
ATOM 1948 O O . ARG A 1 245 ? 19.961 2.239 -24.506 1.00 71.25 245 ARG A O 1
ATOM 1955 N N . LEU A 1 246 ? 19.362 4.322 -23.918 1.00 68.00 246 LEU A N 1
ATOM 1956 C CA . LEU A 1 246 ? 18.393 4.510 -24.997 1.00 68.00 246 LEU A CA 1
ATOM 1957 C C . LEU A 1 246 ? 19.051 5.060 -26.277 1.00 68.00 246 LEU A C 1
ATOM 1959 O O . LEU A 1 246 ? 19.930 5.922 -26.198 1.00 68.00 246 LEU A O 1
ATOM 1963 N N . PRO A 1 247 ? 18.629 4.595 -27.470 1.00 55.25 247 PRO A N 1
ATOM 1964 C CA . PRO A 1 247 ? 19.247 5.004 -28.731 1.00 55.25 247 PRO A CA 1
ATOM 1965 C C . PRO A 1 247 ? 18.771 6.360 -29.300 1.00 55.25 247 PRO A C 1
ATOM 1967 O O . PRO A 1 247 ? 19.309 6.794 -30.318 1.00 55.25 247 PRO A O 1
ATOM 1970 N N . PHE A 1 248 ? 17.786 7.058 -28.717 1.00 52.22 248 PHE A N 1
ATOM 1971 C CA . PHE A 1 248 ? 17.087 8.120 -29.455 1.00 52.22 248 PHE A CA 1
ATOM 1972 C C . PHE A 1 248 ? 17.650 9.558 -29.302 1.00 52.22 248 PHE A C 1
ATOM 1974 O O . PHE A 1 248 ? 17.708 10.139 -28.224 1.00 52.22 248 PHE A O 1
ATOM 1981 N N . ARG A 1 249 ? 17.960 10.139 -30.475 1.00 45.09 249 ARG A N 1
ATOM 1982 C CA . ARG A 1 249 ? 17.977 11.557 -30.919 1.00 45.09 249 ARG A CA 1
ATOM 1983 C C . ARG A 1 249 ? 19.085 12.565 -30.601 1.00 45.09 249 ARG A C 1
ATOM 1985 O O . ARG A 1 249 ? 19.141 13.552 -31.335 1.00 45.09 249 ARG A O 1
ATOM 1992 N N . LEU A 1 250 ? 20.021 12.352 -29.684 1.00 39.00 250 LEU A N 1
ATOM 1993 C CA . LEU A 1 250 ? 21.205 13.226 -29.590 1.00 39.00 250 LEU A CA 1
ATOM 1994 C C . LEU A 1 250 ? 22.481 12.384 -29.571 1.00 39.00 250 LEU A C 1
ATOM 1996 O O . LEU A 1 250 ? 22.544 11.342 -28.924 1.00 39.00 250 LEU A O 1
ATOM 2000 N N . ARG A 1 251 ? 23.492 12.819 -30.336 1.00 41.09 251 ARG A N 1
ATOM 2001 C CA . ARG A 1 251 ? 24.842 12.235 -30.368 1.00 41.09 251 ARG A CA 1
ATOM 2002 C C . ARG A 1 251 ? 25.399 12.205 -28.935 1.00 41.09 251 ARG A C 1
ATOM 2004 O O . ARG A 1 251 ? 25.965 13.197 -28.495 1.00 41.09 251 ARG A O 1
ATOM 2011 N N . GLY A 1 252 ? 25.198 11.106 -28.209 1.00 50.16 252 GLY A N 1
ATOM 2012 C CA . GLY A 1 252 ? 25.561 11.029 -26.792 1.00 50.16 252 GLY A CA 1
ATOM 2013 C C . GLY A 1 252 ? 25.059 9.801 -26.030 1.00 50.16 252 GLY A C 1
ATOM 2014 O O . GLY A 1 252 ? 25.761 9.382 -25.124 1.00 50.16 252 GLY A O 1
ATOM 2015 N N . GLY A 1 253 ? 23.935 9.184 -26.427 1.00 58.69 253 GLY A N 1
ATOM 2016 C CA . GLY A 1 253 ? 23.370 7.998 -25.759 1.00 58.69 253 GLY A CA 1
ATOM 2017 C C . GLY A 1 253 ? 22.893 8.296 -24.332 1.00 58.69 253 GLY A C 1
ATOM 2018 O O . GLY A 1 253 ? 23.701 8.341 -23.412 1.00 58.69 253 GLY A O 1
ATOM 2019 N N . ARG A 1 254 ? 21.583 8.489 -24.147 1.00 67.12 254 ARG A N 1
ATOM 2020 C CA . ARG A 1 254 ? 21.005 8.823 -22.836 1.00 67.12 254 ARG A CA 1
ATOM 2021 C C . ARG A 1 254 ? 20.917 7.598 -21.936 1.00 67.12 254 ARG A C 1
ATOM 2023 O O . ARG A 1 254 ? 20.675 6.483 -22.415 1.00 67.12 254 ARG A O 1
ATOM 2030 N N . VAL A 1 255 ? 21.128 7.802 -20.640 1.00 73.94 255 VAL A N 1
ATOM 2031 C CA . VAL A 1 255 ? 21.096 6.743 -19.624 1.00 73.94 255 VAL A CA 1
ATOM 2032 C C . VAL A 1 255 ? 19.891 6.962 -18.725 1.00 73.94 255 VAL A C 1
ATOM 2034 O O . VAL A 1 255 ? 19.899 7.856 -17.891 1.00 73.94 255 VAL A O 1
ATOM 2037 N N . GLN A 1 256 ? 18.890 6.097 -18.852 1.00 76.31 256 GLN A N 1
ATOM 2038 C CA . GLN A 1 256 ? 17.666 6.180 -18.070 1.00 76.31 256 GLN A CA 1
ATOM 2039 C C . GLN A 1 256 ? 17.698 5.173 -16.906 1.00 76.31 256 GLN A C 1
ATOM 2041 O O . GLN A 1 256 ? 17.659 3.959 -17.146 1.00 76.31 256 GLN A O 1
ATOM 2046 N N . PRO A 1 257 ? 17.764 5.630 -15.646 1.00 82.81 257 PRO A N 1
ATOM 2047 C CA . PRO A 1 257 ? 17.698 4.754 -14.480 1.00 82.81 257 PRO A CA 1
ATOM 2048 C C . PRO A 1 257 ? 16.297 4.166 -14.265 1.00 82.81 257 PRO A C 1
ATOM 2050 O O . PRO A 1 257 ? 15.287 4.774 -14.619 1.00 82.81 257 PRO A O 1
ATOM 2053 N N . PHE A 1 258 ? 16.213 2.984 -13.659 1.00 85.81 258 PHE A N 1
ATOM 2054 C CA . PHE A 1 258 ? 14.958 2.375 -13.222 1.00 85.81 258 PHE A CA 1
ATOM 2055 C C . PHE A 1 258 ? 15.171 1.366 -12.085 1.00 85.81 258 PHE A C 1
ATOM 2057 O O . PHE A 1 258 ? 16.254 0.805 -11.906 1.00 85.81 258 PHE A O 1
ATOM 2064 N N . SER A 1 259 ? 14.110 1.097 -11.332 1.00 86.44 259 SER A N 1
ATOM 2065 C CA . SER A 1 259 ? 14.060 0.058 -10.309 1.00 86.44 259 SER A CA 1
ATOM 2066 C C . SER A 1 259 ? 12.958 -0.957 -10.602 1.00 86.44 259 SER A C 1
ATOM 2068 O O . SER A 1 259 ? 11.939 -0.640 -11.219 1.00 86.44 259 SER A O 1
ATOM 2070 N N . LEU A 1 260 ? 13.171 -2.201 -10.169 1.00 87.69 260 LEU A N 1
ATOM 2071 C CA . LEU A 1 260 ? 12.160 -3.251 -10.147 1.00 87.69 260 LEU A CA 1
ATOM 2072 C C . LEU A 1 260 ? 11.844 -3.642 -8.709 1.00 87.69 260 LEU A C 1
ATOM 2074 O O . LEU A 1 260 ? 12.748 -3.903 -7.918 1.00 87.69 260 LEU A O 1
ATOM 2078 N N . LEU A 1 261 ? 10.556 -3.761 -8.413 1.00 86.81 261 LEU A N 1
ATOM 2079 C CA . LEU A 1 261 ? 10.023 -4.157 -7.117 1.00 86.81 261 LEU A CA 1
ATOM 2080 C C . LEU A 1 261 ? 9.200 -5.435 -7.282 1.00 86.81 261 LEU A C 1
ATOM 2082 O O . LEU A 1 261 ? 8.274 -5.491 -8.098 1.00 86.81 261 LEU A O 1
ATOM 2086 N N . LEU A 1 262 ? 9.536 -6.458 -6.504 1.00 87.25 262 LEU A N 1
ATOM 2087 C CA . LEU A 1 262 ? 8.758 -7.679 -6.380 1.00 87.25 262 LEU A CA 1
ATOM 2088 C C . LEU A 1 262 ? 7.625 -7.440 -5.386 1.00 87.25 262 LEU A C 1
ATOM 2090 O O . LEU A 1 262 ? 7.846 -7.274 -4.191 1.00 87.25 262 LEU A O 1
ATOM 2094 N N . GLY A 1 263 ? 6.405 -7.472 -5.896 1.00 84.19 263 GLY A N 1
ATOM 2095 C CA . GLY A 1 263 ? 5.191 -7.452 -5.100 1.00 84.19 263 GLY A CA 1
ATOM 2096 C C . GLY A 1 263 ? 4.392 -8.735 -5.272 1.00 84.19 263 GLY A C 1
ATOM 2097 O O . GLY A 1 263 ? 4.760 -9.662 -6.000 1.00 84.19 263 GLY A O 1
ATOM 2098 N N . SER A 1 264 ? 3.234 -8.764 -4.630 1.00 76.12 264 SER A N 1
ATOM 2099 C CA . SER A 1 264 ? 2.210 -9.757 -4.919 1.00 76.12 264 SER A CA 1
ATOM 2100 C C . SER A 1 264 ? 0.849 -9.087 -4.956 1.00 76.12 264 SER A C 1
ATOM 2102 O O . SER A 1 264 ? 0.563 -8.171 -4.186 1.00 76.12 264 SER A O 1
ATOM 2104 N N . HIS A 1 265 ? -0.003 -9.565 -5.852 1.00 65.44 265 HIS A N 1
ATOM 2105 C CA . HIS A 1 265 ? -1.410 -9.232 -5.859 1.00 65.44 265 HIS A CA 1
ATOM 2106 C C . HIS A 1 265 ? -2.230 -10.479 -5.541 1.00 65.44 265 HIS A C 1
ATOM 2108 O O . HIS A 1 265 ? -2.328 -11.412 -6.342 1.00 65.44 265 HIS A O 1
ATOM 2114 N N . HIS A 1 266 ? -2.825 -10.507 -4.349 1.00 66.62 266 HIS A N 1
ATOM 2115 C CA . HIS A 1 266 ? -3.459 -11.697 -3.781 1.00 66.62 266 HIS A CA 1
ATOM 2116 C C . HIS A 1 266 ? -2.516 -12.911 -3.751 1.00 66.62 266 HIS A C 1
ATOM 2118 O O . HIS A 1 266 ? -1.703 -13.031 -2.845 1.00 66.62 266 HIS A O 1
ATOM 2124 N N . ARG A 1 267 ? -2.652 -13.826 -4.719 1.00 67.25 267 ARG A N 1
ATOM 2125 C CA . ARG A 1 267 ? -1.839 -15.046 -4.864 1.00 67.25 267 ARG A CA 1
ATOM 2126 C C . ARG A 1 267 ? -0.920 -15.005 -6.085 1.00 67.25 267 ARG A C 1
ATOM 2128 O O . ARG A 1 267 ? -0.257 -15.991 -6.377 1.00 67.25 267 ARG A O 1
ATOM 2135 N N . VAL A 1 268 ? -0.937 -13.906 -6.835 1.00 78.12 268 VAL A N 1
ATOM 2136 C CA . VAL A 1 268 ? -0.220 -13.772 -8.102 1.00 78.12 268 VAL A CA 1
ATOM 2137 C C . VAL A 1 268 ? 0.970 -12.841 -7.880 1.00 78.12 268 VAL A C 1
ATOM 2139 O O . VAL A 1 268 ? 0.758 -11.689 -7.498 1.00 78.12 268 VAL A O 1
ATOM 2142 N N . PRO A 1 269 ? 2.214 -13.296 -8.083 1.00 84.38 269 PRO A N 1
ATOM 2143 C CA . PRO A 1 269 ? 3.375 -12.426 -7.966 1.00 84.38 269 PRO A CA 1
ATOM 2144 C C . PRO A 1 269 ? 3.329 -11.327 -9.029 1.00 84.38 269 PRO A C 1
ATOM 2146 O O . PRO A 1 269 ? 2.786 -11.520 -10.116 1.00 84.38 269 PRO A O 1
ATOM 2149 N N . SER A 1 270 ? 3.899 -10.167 -8.736 1.00 89.06 270 SER A N 1
ATOM 2150 C CA . SER A 1 270 ? 3.917 -9.033 -9.661 1.00 89.06 270 SER A CA 1
ATOM 2151 C C . SER A 1 270 ? 5.262 -8.331 -9.628 1.00 89.06 270 SER A C 1
ATOM 2153 O O . SER A 1 270 ? 5.870 -8.223 -8.568 1.00 89.06 270 SER A O 1
ATOM 2155 N N . VAL A 1 271 ? 5.689 -7.788 -10.762 1.00 89.00 271 VAL A N 1
ATOM 2156 C CA . VAL A 1 271 ? 6.862 -6.914 -10.838 1.00 89.00 271 VAL A CA 1
ATOM 2157 C C . VAL A 1 271 ? 6.397 -5.513 -11.186 1.00 89.00 271 VAL A C 1
ATOM 2159 O O . VAL A 1 271 ? 5.752 -5.318 -12.216 1.00 89.00 271 VAL A O 1
ATOM 2162 N N . ARG A 1 272 ? 6.730 -4.542 -10.337 1.00 89.00 272 ARG A N 1
ATOM 2163 C CA . ARG A 1 272 ? 6.580 -3.117 -10.634 1.00 89.00 272 ARG A CA 1
ATOM 2164 C C . ARG A 1 272 ? 7.910 -2.572 -11.137 1.00 89.00 272 ARG A C 1
ATOM 2166 O O . ARG A 1 272 ? 8.949 -2.914 -10.590 1.00 89.00 272 ARG A O 1
ATOM 2173 N N . CYS A 1 273 ? 7.865 -1.746 -12.171 1.00 86.56 273 CYS A N 1
ATOM 2174 C CA . CYS A 1 273 ? 8.994 -0.999 -12.703 1.00 86.56 273 CYS A CA 1
ATOM 2175 C C . CYS A 1 273 ? 8.740 0.491 -12.486 1.00 86.56 273 CYS A C 1
ATOM 2177 O O . CYS A 1 273 ? 7.653 0.973 -12.822 1.00 86.56 273 CYS A O 1
ATOM 2179 N N . ILE A 1 274 ? 9.726 1.191 -11.934 1.00 87.94 274 ILE A N 1
ATOM 2180 C CA . ILE A 1 274 ? 9.681 2.629 -11.666 1.00 87.94 274 ILE A CA 1
ATOM 2181 C C . ILE A 1 274 ? 10.905 3.272 -12.306 1.00 87.94 274 ILE A C 1
ATOM 2183 O O . ILE A 1 274 ? 12.019 2.787 -12.131 1.00 87.94 274 ILE A O 1
ATOM 2187 N N . SER A 1 275 ? 10.716 4.357 -13.051 1.00 84.88 275 SER A N 1
ATOM 2188 C CA . SER A 1 275 ? 11.807 5.126 -13.649 1.00 84.88 275 SER A CA 1
ATOM 2189 C C . SER A 1 275 ? 11.619 6.615 -13.348 1.00 84.88 275 SER A C 1
ATOM 2191 O O . SER A 1 275 ? 10.554 7.158 -13.653 1.00 84.88 275 SER A O 1
ATOM 2193 N N . PRO A 1 276 ? 12.599 7.284 -12.718 1.00 83.75 276 PRO A N 1
ATOM 2194 C CA . PRO A 1 276 ? 12.477 8.687 -12.356 1.00 83.75 276 PRO A CA 1
ATOM 2195 C C . PRO A 1 276 ? 12.666 9.591 -13.574 1.00 83.75 276 PRO A C 1
ATOM 2197 O O . PRO A 1 276 ? 13.459 9.299 -14.461 1.00 83.75 276 PRO A O 1
ATOM 2200 N N . ILE A 1 277 ? 11.950 10.710 -13.590 1.00 81.12 277 ILE A N 1
ATOM 2201 C CA . ILE A 1 277 ? 12.088 11.765 -14.602 1.00 81.12 277 ILE A CA 1
ATOM 2202 C C . ILE A 1 277 ? 12.904 12.923 -14.031 1.00 81.12 277 ILE A C 1
ATOM 2204 O O . ILE A 1 277 ? 13.841 13.405 -14.652 1.00 81.12 277 ILE A O 1
ATOM 2208 N N . GLY A 1 278 ? 12.545 13.403 -12.838 1.00 76.88 278 GLY A N 1
ATOM 2209 C CA . GLY A 1 278 ? 13.153 14.608 -12.280 1.00 76.88 278 GLY A CA 1
ATOM 2210 C C . GLY A 1 278 ? 12.215 15.446 -11.428 1.00 76.88 278 GLY A C 1
ATOM 2211 O O . GLY A 1 278 ? 11.043 15.123 -11.240 1.00 76.88 278 GLY A O 1
ATOM 2212 N N . VAL A 1 279 ? 12.762 16.548 -10.914 1.00 76.88 279 VAL A N 1
ATOM 2213 C CA . VAL A 1 279 ? 12.008 17.560 -10.170 1.00 76.88 279 VAL A CA 1
ATOM 2214 C C . VAL A 1 279 ? 11.470 18.596 -11.151 1.00 76.88 279 VAL A C 1
ATOM 2216 O O . VAL A 1 279 ? 12.258 19.227 -11.857 1.00 76.88 279 VAL A O 1
ATOM 2219 N N . VAL A 1 280 ? 10.157 18.815 -11.146 1.00 75.31 280 VAL A N 1
ATOM 2220 C CA . VAL A 1 280 ? 9.487 19.832 -11.969 1.00 75.31 280 VAL A CA 1
ATOM 2221 C C . VAL A 1 280 ? 8.635 20.780 -11.130 1.00 75.31 280 VAL A C 1
ATOM 2223 O O . VAL A 1 280 ? 8.097 20.396 -10.089 1.00 75.31 280 VAL A O 1
ATOM 2226 N N . GLU A 1 281 ? 8.485 22.025 -11.581 1.00 73.38 281 GLU A N 1
ATOM 2227 C CA . GLU A 1 281 ? 7.607 23.010 -10.942 1.00 73.38 281 GLU A CA 1
ATOM 2228 C C . GLU A 1 281 ? 6.165 22.830 -11.446 1.00 73.38 281 GLU A C 1
ATOM 2230 O O . GLU A 1 281 ? 5.865 23.025 -12.624 1.00 73.38 281 GLU A O 1
ATOM 2235 N N . PHE A 1 282 ? 5.252 22.442 -10.552 1.00 64.50 282 PHE A N 1
ATOM 2236 C CA . PHE A 1 282 ? 3.904 21.999 -10.940 1.00 64.50 282 PHE A CA 1
ATOM 2237 C C . PHE A 1 282 ? 3.102 23.087 -11.635 1.00 64.50 282 PHE A C 1
ATOM 2239 O O . PHE A 1 282 ? 2.497 22.837 -12.670 1.00 64.50 282 PHE A O 1
ATOM 2246 N N . SER A 1 283 ? 3.138 24.304 -11.091 1.00 64.6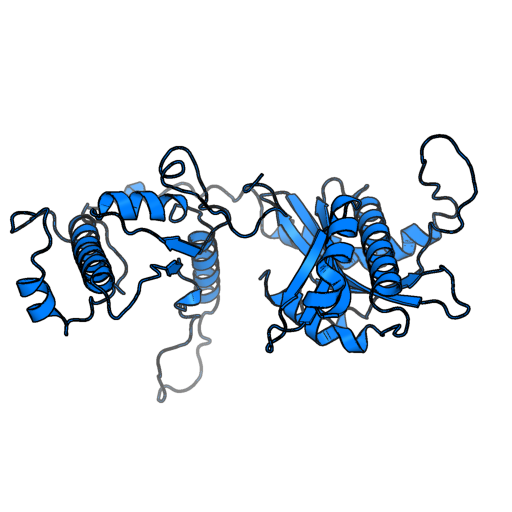9 283 SER A N 1
ATOM 2247 C CA . SER A 1 283 ? 2.359 25.459 -11.551 1.00 64.69 283 SER A CA 1
ATOM 2248 C C . SER A 1 283 ? 2.549 25.780 -13.036 1.00 64.69 283 SER A C 1
ATOM 2250 O O . SER A 1 283 ? 1.634 26.322 -13.651 1.00 64.69 283 SER A O 1
ATOM 2252 N N . GLN A 1 284 ? 3.700 25.433 -13.618 1.00 62.16 284 GLN A N 1
ATOM 2253 C CA . GLN A 1 284 ? 4.043 25.761 -15.002 1.00 62.16 284 GLN A CA 1
ATOM 2254 C C . GLN A 1 284 ? 3.764 24.617 -15.989 1.00 62.16 284 GLN A C 1
ATOM 2256 O O . GLN A 1 284 ? 3.655 24.870 -17.186 1.00 62.16 284 GLN A O 1
ATOM 2261 N N . GLN A 1 285 ? 3.640 23.369 -15.516 1.00 69.31 285 GLN A N 1
ATOM 2262 C CA . GLN A 1 285 ? 3.666 22.177 -16.379 1.00 69.31 285 GLN A CA 1
ATOM 2263 C C . GLN A 1 285 ? 2.474 21.211 -16.189 1.00 69.31 285 GLN A C 1
ATOM 2265 O O . GLN A 1 285 ? 2.429 20.170 -16.848 1.00 69.31 285 GLN A O 1
ATOM 2270 N N . VAL A 1 286 ? 1.463 21.548 -15.365 1.00 71.44 286 VAL A N 1
ATOM 2271 C CA . VAL A 1 286 ? 0.276 20.683 -15.127 1.00 71.44 286 VAL A CA 1
ATOM 2272 C C . VAL A 1 286 ? -0.411 20.244 -16.422 1.00 71.44 286 VAL A C 1
ATOM 2274 O O . VAL A 1 286 ? -0.745 19.070 -16.575 1.00 71.44 286 VAL A O 1
ATOM 2277 N N . GLU A 1 287 ? -0.642 21.169 -17.357 1.00 73.00 287 GLU A N 1
ATOM 2278 C CA . GLU A 1 287 ? -1.372 20.867 -18.596 1.00 73.00 287 GLU A CA 1
ATOM 2279 C C . GLU A 1 287 ? -0.605 19.891 -19.495 1.00 73.00 287 GLU A C 1
ATOM 2281 O O . GLU A 1 287 ? -1.211 19.012 -20.106 1.00 73.00 287 GLU A O 1
ATOM 2286 N N . GLN A 1 288 ? 0.727 19.990 -19.519 1.00 71.56 288 GLN A N 1
ATOM 2287 C CA . GLN A 1 288 ? 1.591 19.095 -20.289 1.00 71.56 288 GLN A CA 1
ATOM 2288 C C . GLN A 1 288 ? 1.610 17.690 -19.679 1.00 71.56 288 GLN A C 1
ATOM 2290 O O . GLN A 1 288 ? 1.378 16.715 -20.391 1.00 71.56 288 GLN A O 1
ATOM 2295 N N . ILE A 1 289 ? 1.785 17.585 -18.355 1.00 72.75 289 ILE A N 1
ATOM 2296 C CA . ILE A 1 289 ? 1.754 16.303 -17.630 1.00 72.75 289 ILE A CA 1
ATOM 2297 C C . ILE A 1 289 ? 0.390 15.622 -17.804 1.00 72.75 289 ILE A C 1
ATOM 2299 O O . ILE A 1 289 ? 0.314 14.422 -18.073 1.00 72.75 289 ILE A O 1
ATOM 2303 N N . ARG A 1 290 ? -0.701 16.392 -17.702 1.00 74.19 290 ARG A N 1
ATOM 2304 C CA . ARG A 1 290 ? -2.063 15.886 -17.897 1.00 74.19 290 ARG A CA 1
ATOM 2305 C C . ARG A 1 290 ? -2.282 15.374 -19.319 1.00 74.19 290 ARG A C 1
ATOM 2307 O O . ARG A 1 290 ? -2.752 14.252 -19.483 1.00 74.19 290 ARG A O 1
ATOM 2314 N N . ALA A 1 291 ? -1.912 16.158 -20.331 1.00 73.88 291 ALA A N 1
ATOM 2315 C CA . ALA A 1 291 ? -2.051 15.759 -21.731 1.00 73.88 291 ALA A CA 1
ATOM 2316 C C . ALA A 1 291 ? -1.255 14.484 -22.056 1.00 73.88 291 ALA A C 1
ATOM 2318 O O . ALA A 1 291 ? -1.672 13.686 -22.898 1.00 73.88 291 ALA A O 1
ATOM 2319 N N . TRP A 1 292 ? -0.124 14.280 -21.381 1.00 71.94 292 TRP A N 1
ATOM 2320 C CA . TRP A 1 292 ? 0.696 13.084 -21.536 1.00 71.94 292 TRP A CA 1
ATOM 2321 C C . TRP A 1 292 ? 0.081 11.864 -20.839 1.00 71.94 292 TRP A C 1
ATOM 2323 O O . TRP A 1 292 ? -0.019 10.795 -21.443 1.00 71.94 292 TRP A O 1
ATOM 2333 N N . SER A 1 293 ? -0.408 12.037 -19.607 1.00 69.88 293 SER A N 1
ATOM 2334 C CA . SER A 1 293 ? -1.127 11.003 -18.847 1.00 69.88 293 SER A CA 1
ATOM 2335 C C . SER A 1 293 ? -2.372 10.498 -19.589 1.00 69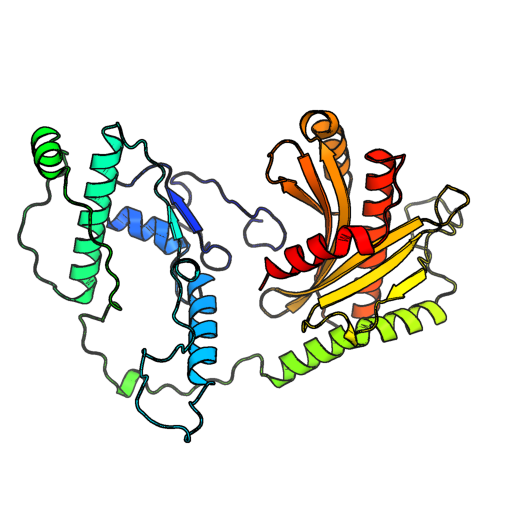.88 293 SER A C 1
ATOM 2337 O O . SER A 1 293 ? -2.616 9.297 -19.653 1.00 69.88 293 SER A O 1
ATOM 2339 N N . GLU A 1 294 ? -3.118 11.390 -20.249 1.00 72.56 294 GLU A N 1
ATOM 2340 C CA . GLU A 1 294 ? -4.316 11.031 -21.026 1.00 72.56 294 GLU A CA 1
ATOM 2341 C C . GLU A 1 294 ? -4.011 10.192 -22.284 1.00 72.56 294 GLU A C 1
ATOM 2343 O O . GLU A 1 294 ? -4.899 9.516 -22.804 1.00 72.56 294 GLU A O 1
ATOM 2348 N N . ARG A 1 295 ? -2.769 10.217 -22.786 1.00 65.31 295 ARG A N 1
ATOM 2349 C CA . ARG A 1 295 ? -2.363 9.557 -24.042 1.00 65.31 295 ARG A CA 1
ATOM 2350 C C . ARG A 1 295 ? -1.498 8.317 -23.844 1.00 65.31 295 ARG A C 1
ATOM 2352 O O . ARG A 1 295 ? -1.199 7.635 -24.824 1.00 65.31 295 ARG A O 1
ATOM 2359 N N . SER A 1 296 ? -1.066 8.038 -22.617 1.00 65.50 296 SER A N 1
ATOM 2360 C CA . SER A 1 296 ? -0.046 7.030 -22.343 1.00 65.50 296 SER A CA 1
ATOM 2361 C C . SER A 1 296 ? -0.587 5.851 -21.536 1.00 65.50 296 SER A C 1
ATOM 2363 O O . SER A 1 296 ? -1.442 5.997 -20.671 1.00 65.50 296 SER A O 1
ATOM 2365 N N . HIS A 1 297 ? -0.063 4.653 -21.802 1.00 70.06 297 HIS A N 1
ATOM 2366 C CA . HIS A 1 297 ? -0.404 3.420 -21.073 1.00 70.06 297 HIS A CA 1
ATOM 2367 C C . HIS A 1 297 ? 0.472 3.204 -19.825 1.00 70.06 297 HIS A C 1
ATOM 2369 O O . HIS A 1 297 ? 0.666 2.070 -19.382 1.00 70.06 297 HIS A O 1
ATOM 2375 N N . VAL A 1 298 ? 1.059 4.275 -19.293 1.00 71.25 298 VAL A N 1
ATOM 2376 C CA . VAL A 1 298 ? 1.955 4.257 -18.131 1.00 71.25 298 VAL A CA 1
ATOM 2377 C C . VAL A 1 298 ? 1.425 5.203 -17.065 1.00 71.25 298 VAL A C 1
ATOM 2379 O O . VAL A 1 298 ? 0.732 6.172 -17.374 1.00 71.25 298 VAL A O 1
ATOM 2382 N N . ARG A 1 299 ? 1.741 4.919 -15.804 1.00 79.12 299 ARG A N 1
ATOM 2383 C CA . ARG A 1 299 ? 1.361 5.777 -14.682 1.00 79.12 299 ARG A CA 1
ATOM 2384 C C . ARG A 1 299 ? 2.440 6.832 -14.480 1.00 79.12 299 ARG A C 1
ATOM 2386 O O . ARG A 1 299 ? 3.617 6.526 -14.631 1.00 79.12 299 ARG A O 1
ATOM 2393 N N . ILE A 1 300 ? 2.035 8.051 -14.141 1.00 82.00 300 ILE A N 1
ATOM 2394 C CA . ILE A 1 300 ? 2.956 9.110 -13.719 1.00 82.00 300 ILE A CA 1
ATOM 2395 C C . ILE A 1 300 ? 2.784 9.281 -12.211 1.00 82.00 300 ILE A C 1
ATOM 2397 O O . ILE A 1 300 ? 1.701 9.656 -11.757 1.00 82.00 300 ILE A O 1
ATOM 2401 N N . GLY A 1 301 ? 3.826 8.966 -11.449 1.00 78.31 301 GLY A N 1
ATOM 2402 C CA . GLY A 1 301 ? 3.915 9.270 -10.027 1.00 78.31 301 GLY A CA 1
ATOM 2403 C C . GLY A 1 301 ? 4.371 10.713 -9.833 1.00 78.31 301 GLY A C 1
ATOM 2404 O O . GLY A 1 301 ? 5.185 11.224 -10.601 1.00 78.31 301 GLY A O 1
ATOM 2405 N N . ALA A 1 302 ? 3.809 11.395 -8.836 1.00 75.94 302 ALA A N 1
ATOM 2406 C CA . ALA A 1 302 ? 4.169 12.768 -8.504 1.00 75.94 302 ALA A CA 1
ATOM 2407 C C . ALA A 1 302 ? 4.224 12.940 -6.984 1.00 75.94 302 ALA A C 1
ATOM 2409 O O . ALA A 1 302 ? 3.193 12.938 -6.311 1.00 75.94 302 ALA A O 1
ATOM 2410 N N . ILE A 1 303 ? 5.429 13.114 -6.444 1.00 71.19 303 ILE A N 1
ATOM 2411 C CA . ILE A 1 303 ? 5.660 13.304 -5.009 1.00 71.19 303 ILE A CA 1
ATOM 2412 C C . ILE A 1 303 ? 6.041 14.761 -4.766 1.00 71.19 303 ILE A C 1
ATOM 2414 O O . ILE A 1 303 ? 7.079 15.220 -5.243 1.00 71.19 303 ILE A O 1
ATOM 2418 N N . ALA A 1 304 ? 5.218 15.490 -4.010 1.00 68.56 304 ALA A N 1
ATOM 2419 C CA . ALA A 1 304 ? 5.501 16.881 -3.662 1.00 68.56 304 ALA A CA 1
ATOM 2420 C C . ALA A 1 304 ? 6.809 16.995 -2.859 1.00 68.56 304 ALA A C 1
ATOM 2422 O O . ALA A 1 304 ? 7.045 16.248 -1.904 1.00 68.56 304 ALA A O 1
ATOM 2423 N N . THR A 1 305 ? 7.661 17.950 -3.226 1.00 70.19 305 THR A N 1
ATOM 2424 C CA . THR A 1 305 ? 8.858 18.298 -2.454 1.00 70.19 305 THR A CA 1
ATOM 2425 C C . THR A 1 305 ? 8.480 19.017 -1.155 1.00 70.19 305 THR A C 1
ATOM 2427 O O . THR A 1 305 ? 7.360 19.500 -0.996 1.00 70.19 305 THR A O 1
ATOM 2430 N N . LYS A 1 306 ? 9.415 19.105 -0.195 1.00 70.81 306 LYS A N 1
ATOM 2431 C CA . LYS A 1 306 ? 9.167 19.688 1.145 1.00 70.81 306 LYS A CA 1
ATOM 2432 C C . LYS A 1 306 ? 8.658 21.136 1.121 1.00 70.81 306 LYS A C 1
ATOM 2434 O O . LYS A 1 306 ? 8.040 21.581 2.079 1.00 70.81 306 LYS A O 1
ATOM 2439 N N . ASP A 1 307 ? 8.952 21.875 0.059 1.00 71.75 307 ASP A N 1
ATOM 2440 C CA . ASP A 1 307 ? 8.519 23.255 -0.157 1.00 71.75 307 ASP A CA 1
ATOM 2441 C C . ASP A 1 307 ? 7.165 23.365 -0.889 1.00 71.75 307 ASP A C 1
ATOM 2443 O O . ASP A 1 307 ? 6.690 24.478 -1.105 1.00 71.75 307 ASP A O 1
ATOM 2447 N N . HIS A 1 308 ? 6.544 22.237 -1.268 1.00 67.12 308 HIS A N 1
ATOM 2448 C CA . HIS A 1 308 ? 5.269 22.121 -1.995 1.00 67.12 308 HIS A CA 1
ATOM 2449 C C . HIS A 1 308 ? 5.179 22.915 -3.311 1.00 67.12 308 HIS A C 1
ATOM 2451 O O . HIS A 1 308 ? 4.090 23.098 -3.858 1.00 67.12 308 HIS A O 1
ATOM 2457 N N . ARG A 1 309 ? 6.315 23.385 -3.838 1.00 69.31 309 ARG A N 1
ATOM 2458 C CA . ARG A 1 309 ? 6.390 24.144 -5.097 1.00 69.31 309 ARG A CA 1
ATOM 2459 C C . ARG A 1 309 ? 6.768 23.269 -6.284 1.00 69.31 309 ARG A C 1
ATOM 2461 O O . ARG A 1 309 ? 6.379 23.568 -7.411 1.00 69.31 309 ARG A O 1
ATOM 2468 N N . SER A 1 310 ? 7.469 22.171 -6.026 1.00 74.56 310 SER A N 1
ATOM 2469 C CA . SER A 1 310 ? 7.892 21.215 -7.043 1.00 74.56 310 SER A CA 1
ATOM 2470 C C . SER A 1 310 ? 7.467 19.785 -6.719 1.00 74.56 310 SER A C 1
ATOM 2472 O O . SER A 1 310 ? 7.028 19.476 -5.611 1.00 74.56 310 SER A O 1
ATOM 2474 N N . TYR A 1 311 ? 7.552 18.913 -7.718 1.00 71.56 311 TYR A N 1
ATOM 2475 C CA . TYR A 1 311 ? 7.235 17.496 -7.599 1.00 71.56 311 TYR A CA 1
ATOM 2476 C C . TYR A 1 311 ? 8.373 16.678 -8.189 1.00 71.56 311 TYR A C 1
ATOM 2478 O O . TYR A 1 311 ? 8.875 17.010 -9.261 1.00 71.56 311 TYR A O 1
ATOM 2486 N N . ASN A 1 312 ? 8.750 15.600 -7.506 1.00 76.62 312 ASN A N 1
ATOM 2487 C CA . ASN A 1 312 ? 9.500 14.511 -8.116 1.00 76.62 312 ASN A CA 1
ATOM 2488 C C . ASN A 1 312 ? 8.535 13.689 -8.962 1.00 76.62 312 ASN A C 1
ATOM 2490 O O . ASN A 1 312 ? 7.551 13.171 -8.430 1.00 76.62 312 ASN A O 1
ATOM 2494 N N . LEU A 1 313 ? 8.813 13.599 -10.259 1.00 82.06 313 LEU A N 1
ATOM 2495 C CA . LEU A 1 313 ? 8.038 12.785 -11.177 1.00 82.06 313 LEU A CA 1
ATOM 2496 C C . LEU A 1 313 ? 8.718 11.454 -11.459 1.00 82.06 313 LEU A C 1
ATOM 2498 O O . LEU A 1 313 ? 9.931 11.389 -11.679 1.00 82.06 313 LEU A O 1
ATOM 2502 N N . THR A 1 314 ? 7.895 10.418 -11.539 1.00 85.00 314 THR A N 1
ATOM 2503 C CA . THR A 1 314 ? 8.278 9.064 -11.930 1.00 85.00 314 THR A CA 1
ATOM 2504 C C . THR A 1 314 ? 7.315 8.528 -12.978 1.00 85.00 314 THR A C 1
ATOM 2506 O O . THR A 1 314 ? 6.153 8.929 -13.046 1.00 85.00 314 THR A O 1
ATOM 2509 N N . VAL A 1 315 ? 7.793 7.615 -13.818 1.00 86.31 315 VAL A N 1
ATOM 2510 C CA . VAL A 1 315 ? 6.943 6.759 -14.641 1.00 86.31 315 VAL A CA 1
ATOM 2511 C C . VAL A 1 315 ? 6.923 5.374 -14.026 1.00 86.31 315 VAL A C 1
ATOM 2513 O O . VAL A 1 315 ? 7.968 4.793 -13.742 1.00 86.31 315 VAL A O 1
ATOM 2516 N N . GLU A 1 316 ? 5.727 4.828 -13.856 1.00 89.12 316 GLU A N 1
ATOM 2517 C CA . GLU A 1 316 ? 5.511 3.560 -13.179 1.00 89.12 316 GLU A CA 1
ATOM 2518 C C . GLU A 1 316 ? 4.611 2.626 -13.982 1.00 89.12 316 GLU A C 1
ATOM 2520 O O . GLU A 1 316 ? 3.682 3.029 -14.693 1.00 89.12 316 GLU A O 1
ATOM 2525 N N . GLY A 1 317 ? 4.851 1.330 -13.825 1.00 84.38 317 GLY A N 1
ATOM 2526 C CA . GLY A 1 317 ? 3.956 0.298 -14.319 1.00 84.38 317 GLY A CA 1
ATOM 2527 C C . GLY A 1 317 ? 4.243 -1.048 -13.690 1.00 84.38 317 GLY A C 1
ATOM 2528 O O . GLY A 1 317 ? 5.280 -1.262 -13.074 1.00 84.38 317 GLY A O 1
ATOM 2529 N N . ASP A 1 318 ? 3.311 -1.968 -13.854 1.00 88.12 318 ASP A N 1
ATOM 2530 C CA . ASP A 1 318 ? 3.347 -3.286 -13.248 1.00 88.12 318 ASP A CA 1
ATOM 2531 C C . ASP A 1 318 ? 2.978 -4.371 -14.253 1.00 88.12 318 ASP A C 1
ATOM 2533 O O . ASP A 1 318 ? 2.300 -4.140 -15.259 1.00 88.12 318 ASP A O 1
ATOM 2537 N N . VAL A 1 319 ? 3.465 -5.576 -13.982 1.00 87.06 319 VAL A N 1
ATOM 2538 C CA . VAL A 1 319 ? 3.091 -6.775 -14.716 1.00 87.06 319 VAL A CA 1
ATOM 2539 C C . VAL A 1 319 ? 2.939 -7.945 -13.757 1.00 87.06 319 VAL A C 1
ATOM 2541 O O . VAL A 1 319 ? 3.734 -8.122 -12.834 1.00 87.06 319 VAL A O 1
ATOM 2544 N N . LEU A 1 320 ? 1.898 -8.745 -13.972 1.00 86.81 320 LEU A N 1
ATOM 2545 C CA . LEU A 1 320 ? 1.690 -9.982 -13.229 1.00 86.81 320 LEU A CA 1
ATOM 2546 C C . LEU A 1 320 ? 2.617 -11.071 -13.771 1.00 86.81 320 LEU A C 1
ATOM 2548 O O . LEU A 1 320 ? 2.762 -11.233 -14.986 1.00 86.81 320 LEU A O 1
ATOM 2552 N N . LEU A 1 321 ? 3.214 -11.824 -12.856 1.00 83.88 321 LEU A N 1
ATOM 2553 C CA . LEU A 1 321 ? 3.962 -13.033 -13.157 1.00 83.88 321 LEU A CA 1
ATOM 2554 C C . LEU A 1 321 ? 3.021 -14.232 -13.095 1.00 83.88 321 LEU A C 1
ATOM 2556 O O . LEU A 1 321 ? 2.128 -14.307 -12.251 1.00 83.88 321 LEU A O 1
ATOM 2560 N N . GLY A 1 322 ? 3.232 -15.184 -13.989 1.00 83.50 322 GLY A N 1
ATOM 2561 C CA . GLY A 1 322 ? 2.441 -16.404 -14.040 1.00 83.50 322 GLY A CA 1
ATOM 2562 C C . GLY A 1 322 ? 3.318 -17.545 -14.508 1.00 83.50 322 GLY A C 1
ATOM 2563 O O . GLY A 1 322 ? 4.166 -18.030 -13.758 1.00 83.50 322 GLY A O 1
ATOM 2564 N N . ASP A 1 323 ? 3.110 -17.950 -15.759 1.00 82.38 323 ASP A N 1
ATOM 2565 C CA . ASP A 1 323 ? 3.946 -18.946 -16.419 1.00 82.38 323 ASP A CA 1
ATOM 2566 C C . ASP A 1 323 ? 5.402 -18.443 -16.549 1.00 82.38 323 ASP A C 1
ATOM 2568 O O . ASP A 1 323 ? 5.633 -17.468 -17.285 1.00 82.38 323 ASP A O 1
ATOM 2572 N N . PRO A 1 324 ? 6.375 -19.127 -15.906 1.00 80.81 324 PRO A N 1
ATOM 2573 C CA . PRO A 1 324 ? 7.788 -18.756 -15.936 1.00 80.81 324 PRO A CA 1
ATOM 2574 C C . PRO A 1 324 ? 8.373 -18.600 -17.343 1.00 80.81 324 PRO A C 1
ATOM 2576 O O . PRO A 1 324 ? 9.313 -17.828 -17.524 1.00 80.81 324 PRO A O 1
ATOM 2579 N N . SER A 1 325 ? 7.831 -19.303 -18.342 1.00 79.62 325 SER A N 1
ATOM 2580 C CA . SER A 1 325 ? 8.326 -19.245 -19.724 1.00 79.62 325 SER A CA 1
ATOM 2581 C C . SER A 1 325 ? 8.098 -17.884 -20.396 1.00 79.62 325 SER A C 1
ATOM 2583 O O . SER A 1 325 ? 8.868 -17.491 -21.269 1.00 79.62 325 SER A O 1
ATOM 2585 N N . HIS A 1 326 ? 7.089 -17.132 -19.949 1.00 81.94 326 HIS A N 1
ATOM 2586 C CA . HIS A 1 326 ? 6.693 -15.845 -20.528 1.00 81.94 326 HIS A CA 1
ATOM 2587 C C . HIS A 1 326 ? 7.060 -14.642 -19.645 1.00 81.94 326 HIS A C 1
ATOM 2589 O O . HIS A 1 326 ? 7.032 -13.496 -20.098 1.00 81.94 326 HIS A O 1
ATOM 2595 N N . ASP A 1 327 ? 7.394 -14.873 -18.378 1.00 82.81 327 ASP A N 1
ATOM 2596 C CA . ASP A 1 327 ? 7.610 -13.805 -17.401 1.00 82.81 327 ASP A CA 1
ATOM 2597 C C . ASP A 1 327 ? 8.779 -12.888 -17.759 1.00 82.81 327 ASP A C 1
ATOM 2599 O O . ASP A 1 327 ? 8.659 -11.669 -17.661 1.00 82.81 327 ASP A O 1
ATOM 2603 N N . ALA A 1 328 ? 9.888 -13.446 -18.248 1.00 82.38 328 ALA A N 1
ATOM 2604 C CA . ALA A 1 328 ? 11.035 -12.642 -18.663 1.00 82.38 328 ALA A CA 1
ATOM 2605 C C . ALA A 1 328 ? 10.677 -11.676 -19.804 1.00 82.38 328 ALA A C 1
ATOM 2607 O O . ALA A 1 328 ? 11.071 -10.513 -19.783 1.00 82.38 328 ALA A O 1
ATOM 2608 N N . GLN A 1 329 ? 9.876 -12.130 -20.770 1.00 79.25 329 GLN A N 1
ATOM 2609 C CA . GLN A 1 329 ? 9.395 -11.304 -21.877 1.00 79.25 329 GLN A CA 1
ATOM 2610 C C . GLN A 1 329 ? 8.419 -10.219 -21.405 1.00 79.25 329 GLN A C 1
ATOM 2612 O O . GLN A 1 329 ? 8.494 -9.074 -21.858 1.00 79.25 329 GLN A O 1
ATOM 2617 N N . ARG A 1 330 ? 7.522 -10.558 -20.472 1.00 81.69 330 ARG A N 1
ATOM 2618 C CA . ARG A 1 330 ? 6.602 -9.603 -19.839 1.00 81.69 330 ARG A CA 1
ATOM 2619 C C . ARG A 1 330 ? 7.362 -8.491 -19.119 1.00 81.69 330 ARG A C 1
ATOM 2621 O O . ARG A 1 330 ? 7.071 -7.316 -19.339 1.00 81.69 330 ARG A O 1
ATOM 2628 N N . VAL A 1 331 ? 8.360 -8.856 -18.315 1.00 84.00 331 VAL A N 1
ATOM 2629 C CA . VAL A 1 331 ? 9.210 -7.903 -17.588 1.00 84.00 331 VAL A CA 1
ATOM 2630 C C . VAL A 1 331 ? 10.049 -7.067 -18.558 1.00 84.00 331 VAL A C 1
ATOM 2632 O O . VAL A 1 331 ? 10.105 -5.852 -18.403 1.00 84.00 331 VAL A O 1
ATOM 2635 N N . ALA A 1 332 ? 10.630 -7.663 -19.604 1.00 82.00 332 ALA A N 1
ATOM 2636 C CA . ALA A 1 332 ? 11.371 -6.922 -20.629 1.00 82.00 332 ALA A CA 1
ATOM 2637 C C . ALA A 1 332 ? 10.497 -5.866 -21.327 1.00 82.00 332 ALA A C 1
ATOM 2639 O O . ALA A 1 332 ? 10.902 -4.713 -21.468 1.00 82.00 332 ALA A O 1
ATOM 2640 N N . SER A 1 333 ? 9.275 -6.248 -21.710 1.00 80.56 333 SER A N 1
ATOM 2641 C CA . SER A 1 333 ? 8.310 -5.348 -22.353 1.00 80.56 333 SER A CA 1
ATOM 2642 C C . SER A 1 333 ? 7.874 -4.219 -21.415 1.00 80.56 333 SER A C 1
ATOM 2644 O O . SER A 1 333 ? 7.717 -3.078 -21.848 1.00 80.56 333 SER A O 1
ATOM 2646 N N . LEU A 1 334 ? 7.701 -4.525 -20.121 1.00 83.12 334 LEU A N 1
ATOM 2647 C CA . LEU A 1 334 ? 7.427 -3.524 -19.093 1.00 83.12 334 LEU A CA 1
ATOM 2648 C C . LEU A 1 334 ? 8.584 -2.523 -18.982 1.00 83.12 334 LEU A C 1
ATOM 2650 O O . LEU A 1 334 ? 8.336 -1.325 -19.073 1.00 83.12 334 LEU A O 1
ATOM 2654 N N . ILE A 1 335 ? 9.827 -2.995 -18.837 1.00 83.19 335 ILE A N 1
ATOM 2655 C CA . ILE A 1 335 ? 11.017 -2.134 -18.739 1.00 83.19 335 ILE A CA 1
ATOM 2656 C C . ILE A 1 335 ? 11.112 -1.226 -19.964 1.00 83.19 335 ILE A C 1
ATOM 2658 O O . ILE A 1 335 ? 11.178 -0.011 -19.810 1.00 83.19 335 ILE A O 1
ATOM 2662 N N . GLY A 1 336 ? 11.053 -1.796 -21.172 1.00 77.38 336 GLY A N 1
ATOM 2663 C CA . GLY A 1 336 ? 11.162 -1.029 -22.412 1.00 77.38 336 GLY A CA 1
ATOM 2664 C C . GLY A 1 336 ? 10.120 0.085 -22.499 1.00 77.38 336 GLY A C 1
ATOM 2665 O O . GLY A 1 336 ? 10.464 1.224 -22.812 1.00 77.38 336 GLY A O 1
ATOM 2666 N N . ARG A 1 337 ? 8.863 -0.211 -22.141 1.00 80.31 337 ARG A N 1
ATOM 2667 C CA . ARG A 1 337 ? 7.792 0.790 -22.112 1.00 80.31 337 ARG A CA 1
ATOM 2668 C C . ARG A 1 337 ? 8.062 1.887 -21.083 1.00 80.31 337 ARG A C 1
ATOM 2670 O O . ARG A 1 337 ? 7.994 3.054 -21.440 1.00 80.31 337 ARG A O 1
ATOM 2677 N N . ILE A 1 338 ? 8.366 1.527 -19.836 1.00 83.69 338 ILE A N 1
ATOM 2678 C CA . ILE A 1 338 ? 8.528 2.494 -18.739 1.00 83.69 338 ILE A CA 1
ATOM 2679 C C . ILE A 1 338 ? 9.730 3.406 -18.962 1.00 83.69 338 ILE A C 1
ATOM 2681 O O . ILE A 1 338 ? 9.592 4.621 -18.877 1.00 83.69 338 ILE A O 1
ATOM 2685 N N . VAL A 1 339 ? 10.874 2.834 -19.321 1.00 82.44 339 VAL A N 1
ATOM 2686 C CA . VAL A 1 339 ? 12.117 3.574 -19.550 1.00 82.44 339 VAL A CA 1
ATOM 2687 C C . VAL A 1 339 ? 11.979 4.517 -20.750 1.00 82.44 339 VAL A C 1
ATOM 2689 O O . VAL A 1 339 ? 12.299 5.695 -20.640 1.00 82.44 339 VAL A O 1
ATOM 2692 N N . THR A 1 340 ? 11.443 4.041 -21.880 1.00 78.50 340 THR A N 1
ATOM 2693 C CA . THR A 1 340 ? 11.236 4.893 -23.069 1.00 78.50 340 THR A CA 1
ATOM 2694 C C . THR A 1 340 ? 10.225 6.004 -22.791 1.00 78.50 340 THR A C 1
ATOM 2696 O O . THR A 1 340 ? 10.352 7.118 -23.293 1.00 78.50 340 THR A O 1
ATOM 2699 N N . SER A 1 341 ? 9.193 5.708 -22.000 1.00 80.56 341 SER A N 1
ATOM 2700 C CA . SER A 1 341 ? 8.218 6.705 -21.574 1.00 80.56 341 SER A CA 1
ATOM 2701 C C . SER A 1 341 ? 8.829 7.763 -20.654 1.00 80.56 341 SER A C 1
ATOM 2703 O O . SER A 1 341 ? 8.548 8.941 -20.856 1.00 80.56 341 SER A O 1
ATOM 2705 N N . ALA A 1 342 ? 9.657 7.361 -19.686 1.00 81.75 342 ALA A N 1
ATOM 2706 C CA . ALA A 1 342 ? 10.340 8.274 -18.774 1.00 81.75 342 ALA A CA 1
ATOM 2707 C C . ALA A 1 342 ? 11.300 9.203 -19.519 1.00 81.75 342 ALA A C 1
ATOM 2709 O O . ALA A 1 342 ? 11.193 10.413 -19.368 1.00 81.75 342 ALA A O 1
ATOM 2710 N N . ASP A 1 343 ? 12.133 8.656 -20.404 1.00 79.31 343 ASP A N 1
ATOM 2711 C CA . ASP A 1 343 ? 13.086 9.431 -21.207 1.00 79.31 343 ASP A CA 1
ATOM 2712 C C . ASP A 1 343 ? 12.401 10.456 -22.120 1.00 79.31 343 ASP A C 1
ATOM 2714 O O . ASP A 1 343 ? 12.841 11.605 -22.205 1.00 79.31 343 ASP A O 1
ATOM 2718 N N . ARG A 1 344 ? 11.287 10.074 -22.765 1.00 78.06 344 ARG A N 1
ATOM 2719 C CA . ARG A 1 344 ? 10.480 10.997 -23.580 1.00 78.06 344 ARG A CA 1
ATOM 2720 C C . ARG A 1 344 ? 9.895 12.124 -22.734 1.00 78.06 344 ARG A C 1
ATOM 2722 O O . ARG A 1 344 ? 9.953 13.276 -23.150 1.00 78.06 344 ARG A O 1
ATOM 2729 N N . LEU A 1 345 ? 9.344 11.804 -21.560 1.00 78.31 345 LEU A N 1
ATOM 2730 C CA . LEU A 1 345 ? 8.782 12.822 -20.674 1.00 78.31 345 LEU A CA 1
ATOM 2731 C C . LEU A 1 345 ? 9.876 13.737 -20.104 1.00 78.31 345 LEU A C 1
ATOM 2733 O O . LEU A 1 345 ? 9.666 14.939 -19.988 1.00 78.31 345 LEU A O 1
ATOM 2737 N N . GLU A 1 346 ? 11.045 13.189 -19.780 1.00 77.94 346 GLU A N 1
ATOM 2738 C CA . GLU A 1 346 ? 12.206 13.965 -19.346 1.00 77.94 346 GLU A CA 1
ATOM 2739 C C . GLU A 1 346 ? 12.689 14.902 -20.453 1.00 77.94 346 GLU A C 1
ATOM 2741 O O . GLU A 1 346 ? 12.908 16.075 -20.184 1.00 77.94 346 GLU A O 1
ATOM 2746 N N . ALA A 1 347 ? 12.771 14.445 -21.706 1.00 74.81 347 ALA A N 1
ATOM 2747 C CA . ALA A 1 347 ? 13.149 15.306 -22.827 1.00 74.81 347 ALA A CA 1
ATOM 2748 C C . ALA A 1 347 ? 12.154 16.461 -23.041 1.00 74.81 347 ALA A C 1
ATOM 2750 O O . ALA A 1 347 ? 12.563 17.583 -23.338 1.00 74.81 347 ALA A O 1
ATOM 2751 N N . ASP A 1 348 ? 10.857 16.189 -22.881 1.00 76.12 348 ASP A N 1
ATOM 2752 C CA . ASP A 1 348 ? 9.798 17.184 -23.063 1.00 76.12 348 ASP A CA 1
ATOM 2753 C C . ASP A 1 348 ? 9.739 18.195 -21.897 1.00 76.12 348 ASP A C 1
ATOM 2755 O O . ASP A 1 348 ? 9.506 19.384 -22.124 1.00 76.12 348 ASP A O 1
ATOM 2759 N N . LEU A 1 349 ? 9.947 17.747 -20.651 1.00 74.00 349 LEU A N 1
ATOM 2760 C CA . LEU A 1 349 ? 9.810 18.579 -19.443 1.00 74.00 349 LEU A CA 1
ATOM 2761 C C . LEU A 1 349 ? 11.128 19.209 -18.966 1.00 74.00 349 LEU A C 1
ATOM 2763 O O . LEU A 1 349 ? 11.101 20.268 -18.332 1.00 74.00 349 LEU A O 1
ATOM 2767 N N . LEU A 1 350 ? 12.261 18.558 -19.236 1.00 71.69 350 LEU A N 1
ATOM 2768 C CA . LEU A 1 350 ? 13.608 18.878 -18.749 1.00 71.69 350 LEU A CA 1
ATOM 2769 C C . LEU A 1 350 ? 14.666 18.766 -19.879 1.00 71.69 350 LEU A C 1
ATOM 2771 O O . LEU A 1 350 ? 15.652 18.043 -19.736 1.00 71.69 350 LEU A O 1
ATOM 2775 N N . PRO A 1 351 ? 14.532 19.518 -20.989 1.00 61.69 351 PRO A N 1
ATOM 2776 C CA . PRO A 1 351 ? 15.350 19.345 -22.201 1.00 61.69 351 PRO A CA 1
ATOM 2777 C C . PRO A 1 351 ? 16.868 19.568 -22.030 1.00 61.69 351 PRO A C 1
ATOM 2779 O O . PRO A 1 351 ? 17.642 19.116 -22.871 1.00 61.69 351 PRO A O 1
ATOM 2782 N N . ASP A 1 352 ? 17.307 20.237 -20.957 1.00 58.84 352 ASP A N 1
ATOM 2783 C CA . ASP A 1 352 ? 18.711 20.626 -20.731 1.00 58.84 352 ASP A CA 1
ATOM 2784 C C . ASP A 1 352 ? 19.455 19.763 -19.684 1.00 58.84 352 ASP A C 1
ATOM 2786 O O . ASP A 1 352 ? 20.558 20.124 -19.259 1.00 58.84 352 ASP A O 1
ATOM 2790 N N . ARG A 1 353 ? 18.876 18.652 -19.198 1.00 57.41 353 ARG A N 1
ATOM 2791 C CA . ARG A 1 353 ? 19.477 17.829 -18.128 1.00 57.41 353 ARG A CA 1
ATOM 2792 C C . ARG A 1 353 ? 19.279 16.335 -18.381 1.00 57.41 353 ARG A C 1
ATOM 2794 O O . ARG A 1 353 ? 18.196 15.834 -18.148 1.00 57.41 353 ARG A O 1
ATOM 2801 N N . ASP A 1 354 ? 20.342 15.637 -18.781 1.00 55.28 354 ASP A N 1
ATOM 2802 C CA . ASP A 1 354 ? 20.411 14.169 -18.722 1.00 55.28 354 ASP A CA 1
ATOM 2803 C C . ASP A 1 354 ? 21.100 13.789 -17.407 1.00 55.28 354 ASP A C 1
ATOM 2805 O O . ASP A 1 354 ? 22.275 14.118 -17.210 1.00 55.28 354 ASP A O 1
ATOM 2809 N N . ARG A 1 355 ? 20.359 13.205 -16.460 1.00 63.22 355 ARG A N 1
ATOM 2810 C CA . ARG A 1 355 ? 20.853 12.975 -15.093 1.00 63.22 355 ARG A CA 1
ATOM 2811 C C . ARG A 1 355 ? 21.161 11.498 -14.837 1.00 63.22 355 ARG A C 1
ATOM 2813 O O . ARG A 1 355 ? 20.310 10.647 -15.085 1.00 63.22 355 ARG A O 1
ATOM 2820 N N . PRO A 1 356 ? 22.349 11.161 -14.302 1.00 58.03 356 PRO A N 1
ATOM 2821 C CA . PRO A 1 356 ? 22.729 9.775 -14.051 1.00 58.03 356 PRO A CA 1
ATOM 2822 C C . PRO A 1 356 ? 21.977 9.173 -12.853 1.00 58.03 356 PRO A C 1
ATOM 2824 O O . PRO A 1 356 ? 21.491 9.882 -11.972 1.00 58.03 356 PRO A O 1
ATOM 2827 N N . LEU A 1 357 ? 21.964 7.836 -12.777 1.00 52.41 357 LEU A N 1
ATOM 2828 C CA . LEU A 1 357 ? 21.368 7.049 -11.683 1.00 52.41 357 LEU A CA 1
ATOM 2829 C C . LEU A 1 357 ? 21.788 7.526 -10.280 1.00 52.41 357 LEU A C 1
ATOM 2831 O O . LEU A 1 357 ? 20.980 7.504 -9.354 1.00 52.41 357 LEU A O 1
ATOM 2835 N N . GLU A 1 358 ? 23.032 7.983 -10.130 1.00 57.97 358 GLU A N 1
ATOM 2836 C CA . GLU A 1 358 ? 23.592 8.480 -8.868 1.00 57.97 358 GLU A CA 1
ATOM 2837 C C . GLU A 1 358 ? 22.790 9.652 -8.278 1.00 57.97 358 GLU A C 1
ATOM 2839 O O . GLU A 1 358 ? 22.656 9.738 -7.061 1.00 57.97 358 GLU A O 1
ATOM 2844 N N . GLU A 1 359 ? 22.190 10.507 -9.115 1.00 61.12 359 GLU A N 1
ATOM 2845 C CA . GLU A 1 359 ? 21.371 11.638 -8.653 1.00 61.12 359 GLU A CA 1
ATOM 2846 C C . GLU A 1 359 ? 19.978 11.215 -8.160 1.00 61.12 359 GLU A C 1
ATOM 2848 O O . GLU A 1 359 ? 19.327 11.954 -7.417 1.00 61.12 359 GLU A O 1
ATOM 2853 N N . PHE A 1 360 ? 19.507 10.031 -8.558 1.00 57.50 360 PHE A N 1
ATOM 2854 C CA . PHE A 1 360 ? 18.163 9.537 -8.246 1.00 57.50 360 PHE A CA 1
ATOM 2855 C C . PHE A 1 360 ? 18.134 8.414 -7.214 1.00 57.50 360 PHE A C 1
ATOM 2857 O O . PHE A 1 360 ? 17.051 8.051 -6.750 1.00 57.50 360 PHE A O 1
ATOM 2864 N N . ARG A 1 361 ? 19.299 7.880 -6.841 1.00 60.56 361 ARG A N 1
ATOM 2865 C CA . ARG A 1 361 ? 19.442 6.734 -5.940 1.00 60.56 361 ARG A CA 1
ATOM 2866 C C . ARG A 1 361 ? 18.670 6.910 -4.637 1.00 60.56 361 ARG A C 1
ATOM 2868 O O . ARG A 1 361 ? 17.807 6.096 -4.334 1.00 60.56 361 ARG A O 1
ATOM 2875 N N . ASP A 1 362 ? 18.892 8.021 -3.938 1.00 58.12 362 ASP A N 1
ATOM 2876 C CA . ASP A 1 362 ? 18.232 8.299 -2.657 1.00 58.12 362 ASP A CA 1
ATOM 2877 C C . ASP A 1 362 ? 16.703 8.389 -2.785 1.00 58.12 362 ASP A C 1
ATOM 2879 O O . ASP A 1 362 ? 15.975 8.043 -1.854 1.00 58.12 362 ASP A O 1
ATOM 2883 N N . ASN A 1 363 ? 16.190 8.841 -3.934 1.00 60.84 363 ASN A N 1
ATOM 2884 C CA . ASN A 1 363 ? 14.750 8.914 -4.180 1.00 60.84 363 ASN A CA 1
ATOM 2885 C C . ASN A 1 363 ? 14.167 7.534 -4.503 1.00 60.84 363 ASN A C 1
ATOM 2887 O O . ASN A 1 363 ? 13.141 7.174 -3.932 1.00 60.84 363 ASN A O 1
ATOM 2891 N N . LEU A 1 364 ? 14.838 6.739 -5.342 1.00 60.09 364 LEU A N 1
ATOM 2892 C CA . LEU A 1 364 ? 14.401 5.380 -5.681 1.00 60.09 364 LEU A CA 1
ATOM 2893 C C . LEU A 1 364 ? 14.475 4.436 -4.472 1.00 60.09 364 LEU A C 1
ATOM 2895 O O . LEU A 1 364 ? 13.570 3.630 -4.260 1.00 60.09 364 LEU A O 1
ATOM 2899 N N . ASP A 1 365 ? 15.505 4.580 -3.636 1.00 59.16 365 ASP A N 1
ATOM 2900 C CA . ASP A 1 365 ? 15.646 3.831 -2.385 1.00 59.16 365 ASP A CA 1
ATOM 2901 C C . ASP A 1 365 ? 14.542 4.191 -1.377 1.00 59.16 365 ASP A C 1
ATOM 2903 O O . ASP A 1 365 ? 14.095 3.329 -0.610 1.00 59.16 365 ASP A O 1
ATOM 2907 N N . ARG A 1 366 ? 14.085 5.455 -1.381 1.00 57.34 366 ARG A N 1
ATOM 2908 C CA . ARG A 1 366 ? 12.941 5.921 -0.584 1.00 57.34 366 ARG A CA 1
ATOM 2909 C C . ARG A 1 366 ? 11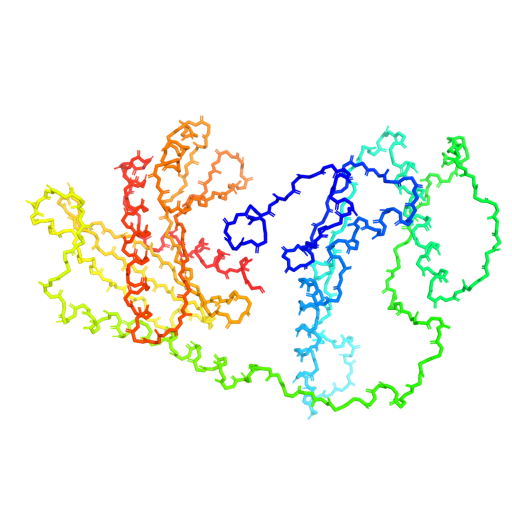.605 5.454 -1.141 1.00 57.34 366 ARG A C 1
ATOM 2911 O O . ARG A 1 366 ? 10.745 5.090 -0.354 1.00 57.34 366 ARG A O 1
ATOM 2918 N N . GLU A 1 367 ? 11.416 5.430 -2.453 1.00 57.66 367 GLU A N 1
ATOM 2919 C CA . GLU A 1 367 ? 10.193 4.896 -3.064 1.00 57.66 367 GLU A CA 1
ATOM 2920 C C . GLU A 1 367 ? 10.026 3.400 -2.795 1.00 57.66 367 GLU A C 1
ATOM 2922 O O . GLU A 1 367 ? 8.931 2.960 -2.455 1.00 57.66 367 GLU A O 1
ATOM 2927 N N . GLY A 1 368 ? 11.125 2.639 -2.802 1.00 49.12 368 GLY A N 1
ATOM 2928 C CA . GLY A 1 368 ? 11.121 1.242 -2.370 1.00 49.12 368 GLY A CA 1
ATOM 2929 C C . GLY A 1 368 ? 10.807 1.021 -0.882 1.00 49.12 368 GLY A C 1
ATOM 2930 O O . GLY A 1 368 ? 10.567 -0.118 -0.501 1.00 49.12 368 GLY A O 1
ATOM 2931 N N . LEU A 1 369 ? 10.806 2.065 -0.038 1.00 42.44 369 LEU A N 1
ATOM 2932 C CA . LEU A 1 369 ? 10.416 1.981 1.381 1.00 42.44 369 LEU A CA 1
ATOM 2933 C C . LEU A 1 369 ? 8.914 2.178 1.619 1.00 42.44 369 LEU A C 1
ATOM 2935 O O . LEU A 1 369 ? 8.432 1.801 2.680 1.00 42.44 369 LEU A O 1
ATOM 2939 N N . TYR A 1 370 ? 8.175 2.791 0.688 1.00 40.72 370 TYR A N 1
ATOM 2940 C CA . TYR A 1 370 ? 6.745 3.070 0.892 1.00 40.72 370 TYR A CA 1
ATOM 2941 C C . TYR A 1 370 ? 5.838 1.847 0.642 1.00 40.72 370 TYR A C 1
ATOM 2943 O O . TYR A 1 370 ? 4.648 1.922 0.939 1.00 40.72 370 TYR A O 1
ATOM 2951 N N . ASP A 1 371 ? 6.389 0.743 0.116 1.00 37.59 371 ASP A N 1
ATOM 2952 C CA . ASP A 1 371 ? 5.671 -0.501 -0.225 1.00 37.59 371 ASP A CA 1
ATOM 2953 C C . ASP A 1 371 ? 6.039 -1.713 0.678 1.00 37.59 371 ASP A C 1
ATOM 2955 O O . ASP A 1 371 ? 5.539 -2.817 0.439 1.00 37.59 371 ASP A O 1
ATOM 2959 N N . GLU A 1 372 ? 6.883 -1.537 1.711 1.00 31.33 372 GLU A N 1
ATOM 2960 C CA . GLU A 1 372 ? 7.075 -2.526 2.803 1.00 31.33 372 GLU A CA 1
ATOM 2961 C C . GLU A 1 372 ? 6.030 -2.354 3.916 1.00 31.33 372 GLU A C 1
ATOM 2963 O O . GLU A 1 372 ? 5.579 -3.403 4.454 1.00 31.33 372 GLU A O 1
#

Solvent-accessible surface area (backbone atoms only — not comparable to full-atom values): 23171 Å² total; per-residue (Å²): 104,72,93,41,91,95,37,67,102,68,88,89,78,66,78,77,63,60,55,99,57,82,45,11,70,83,32,49,68,47,76,40,85,66,79,55,96,42,44,69,59,42,50,49,52,51,46,30,30,61,45,92,74,7,39,32,50,49,51,45,54,51,46,52,55,56,33,69,70,59,70,79,80,92,83,80,82,93,78,82,79,73,81,78,86,52,70,69,86,49,80,86,57,46,72,44,80,44,68,73,68,53,80,93,43,75,50,42,58,53,52,50,51,37,54,49,45,33,55,50,52,53,44,39,69,24,77,39,92,74,85,92,79,86,85,73,93,68,87,57,65,74,63,50,61,76,48,65,86,63,78,72,80,79,89,83,73,85,85,51,75,67,61,89,79,59,68,75,75,72,67,63,84,82,71,79,65,97,68,53,72,64,58,53,52,51,53,51,51,54,58,70,42,42,69,61,51,50,58,50,52,61,75,73,51,96,71,71,77,83,91,60,94,90,67,93,68,92,68,89,78,73,73,63,55,71,49,68,59,64,72,88,81,49,94,48,91,53,53,47,54,34,33,31,40,40,89,82,90,58,101,78,60,53,56,43,34,34,37,40,37,60,49,66,57,96,90,37,43,25,43,35,39,42,13,67,50,47,78,43,55,47,93,84,42,54,71,61,55,49,59,47,53,78,74,45,100,54,45,75,46,73,45,69,40,99,82,69,58,32,25,42,32,30,21,32,49,72,46,78,46,73,63,76,91,51,34,62,59,52,51,50,53,48,48,54,52,34,45,55,50,18,52,52,50,24,50,74,77,41,73,91,64,92,66,57,51,81,83,44,44,72,56,56,58,51,57,65,58,78,79,114

Mean predicted aligned error: 17.27 Å

InterPro domains:
  IPR001650 Helicase, C-terminal domain-like [PF00271] (2-52)
  IPR027417 P-loop containing nucleoside triphosphate hydrolase [G3DSA:3.40.50.300] (1-122)
  IPR027417 P-loop containing nucleoside triphosphate hydrolase [SSF52540] (2-125)

Organism: Eiseniibacteriota bacterium (NCBI:txid2212470)